Protein AF-A0A7S1QID6-F1 (afdb_monomer_lite)

Organism: Alexandrium catenella (NCBI:txid2925)

Sequence (520 aa):
MAKFSILNALLMASSVAVGSAQAPEPCDPDGQCAATSAPGQSAIQRTRERLVAVHAVGEEDAQPSAAAGDATADPIHFLQFDGKTKTPVPRRDVDGFVRELVLRFPLGGQVSGGVSLAEDGGKVYLPFEVMLEADYSRDTPTTGHSDYGLWKGMAMRNTIPSMLSDRIAFGFAEKTHTLYSNIPTENYPSYTKQKARADQADAGYQKTLAENPTMRGMRTFMMNAFMSTGFMMQIQNTGLADTRSLSAIRDFVSSSNGSLTGKERGHIAKAASQLPRRAKLASEKPLRSAPACMHIENSSEIKFVDGGAYITLGVKHVVYRGRLLFSPNSEYDLASGYGVFYHNKAANSVDFYFGGSHMQTLVAVKDGWEANLWVGNADGASWPKAIESRPPSTVAGPEAQGAYAQLQQIPIDYSFLYKDPADVGCPDSRLQEIEADSAAILRTMAKRDMTTITHMTDMVPCLLGFYRPDDEGLNTGYGIMEAIGFLHFVMEIPAHKVWNFLGPHVEWNWVHGVEVNKPN

Secondary structure (DSSP, 8-state):
-----HHHHHHHHHHHS-----PPP---TT--PPPPPPPP--HHHHHHHHTSSS--S---S---------TTSPPSSEE-TTSSS-EE--EEE-SS-SEEEEEEEETTSGGGTT-EE-TTSSEEEEEBSSEEEEEEEEEETTTTEEEEEEEEEEEEE--S--SS-TTEEEEEEEEEEEEEESS-GGGS--HHHHHHHHHHH-HHHHHHHHH-THHHHHHHHHHHHHIIIIIHHHHHHHTTT-HHHHHHHHHHHHGGGGB--HHHHHHHHHHHHHHHHHHTT--SS-SEEEEEEEEEE--TTEEEETTEEEEETTBEEEEEEEEEE-SSS-EEEEEEEEEEEEEETTTTEEEEEEEEEEEEEEEEETTEEEEEEEE--TTSSSSPPPPP-PPPPPPPPHHHHHHHHHHTTS---TTGGGS-TGGGT--HHHHHHHHHTHHHHHHHHTT--HHHHHHHHHHGGGGHHHH--S-TTS---S-HHHHHHHHHHHHHS-HHHHHHHHSTT--TTEETTEESS---

Structure (mmCIF, N/CA/C/O backbone):
data_AF-A0A7S1QID6-F1
#
_entry.id   AF-A0A7S1QID6-F1
#
loop_
_atom_site.group_PDB
_atom_site.id
_atom_site.type_symbol
_atom_site.label_atom_id
_atom_site.label_alt_id
_atom_site.label_comp_id
_atom_site.label_asym_id
_atom_site.label_entity_id
_atom_site.label_seq_id
_atom_site.pdbx_PDB_ins_code
_atom_site.Cartn_x
_atom_site.Cartn_y
_atom_site.Cartn_z
_atom_site.occupancy
_atom_site.B_iso_or_equiv
_atom_site.auth_seq_id
_atom_site.auth_comp_id
_atom_site.auth_asym_id
_atom_site.auth_atom_id
_atom_site.pdbx_PDB_model_num
ATOM 1 N N . MET A 1 1 ? -11.124 15.973 -32.973 1.00 31.47 1 MET A N 1
ATOM 2 C CA . MET A 1 1 ? -10.566 14.812 -32.245 1.00 31.47 1 MET A CA 1
ATOM 3 C C . MET A 1 1 ? -9.535 14.143 -33.142 1.00 31.47 1 MET A C 1
ATOM 5 O O . MET A 1 1 ? -9.913 13.395 -34.032 1.00 31.47 1 MET A O 1
ATOM 9 N N . ALA A 1 2 ? -8.256 14.488 -32.993 1.00 26.22 2 ALA A N 1
ATOM 10 C CA . ALA A 1 2 ? -7.182 13.879 -33.774 1.00 26.22 2 ALA A CA 1
ATOM 11 C C . ALA A 1 2 ? -6.651 12.655 -33.014 1.00 26.22 2 ALA A C 1
ATOM 13 O O . ALA A 1 2 ? -6.142 12.797 -31.905 1.00 26.22 2 ALA A O 1
ATOM 14 N N . LYS A 1 3 ? -6.800 11.457 -33.591 1.00 31.94 3 LYS A N 1
ATOM 15 C CA . LYS A 1 3 ? -6.138 10.235 -33.115 1.00 31.94 3 LYS A CA 1
ATOM 16 C C . LYS A 1 3 ? -4.649 10.334 -33.458 1.00 31.94 3 LYS A C 1
ATOM 18 O O . LYS A 1 3 ? -4.222 9.861 -34.506 1.00 31.94 3 LYS A O 1
ATOM 23 N N . PHE A 1 4 ? -3.865 10.982 -32.602 1.00 32.06 4 PHE A N 1
ATOM 24 C CA . PHE A 1 4 ? -2.414 10.816 -32.621 1.00 32.06 4 PHE A CA 1
ATOM 25 C C . PHE A 1 4 ? -2.110 9.444 -32.017 1.00 32.06 4 PHE A C 1
ATOM 27 O O . PHE A 1 4 ? -2.264 9.241 -30.817 1.00 32.06 4 PHE A O 1
ATOM 34 N N . SER A 1 5 ? -1.778 8.469 -32.866 1.00 39.72 5 SER A N 1
ATOM 35 C CA . SER A 1 5 ? -1.466 7.116 -32.407 1.00 39.72 5 SER A CA 1
ATOM 36 C C . SER A 1 5 ? -0.085 7.107 -31.741 1.00 39.72 5 SER A C 1
ATOM 38 O O . SER A 1 5 ? 0.883 7.622 -32.309 1.00 39.72 5 SER A O 1
ATOM 40 N N . ILE A 1 6 ? 0.001 6.504 -30.552 1.00 41.31 6 ILE A N 1
ATOM 41 C CA . ILE A 1 6 ? 1.229 6.265 -29.768 1.00 41.31 6 ILE A CA 1
ATOM 42 C C . ILE A 1 6 ? 2.334 5.615 -30.632 1.00 41.31 6 ILE A C 1
ATOM 44 O O . ILE A 1 6 ? 3.522 5.851 -30.415 1.00 41.31 6 ILE A O 1
ATOM 48 N N . LEU A 1 7 ? 1.945 4.895 -31.691 1.00 37.97 7 LEU A N 1
ATOM 49 C CA . LEU A 1 7 ? 2.837 4.293 -32.683 1.00 37.97 7 LEU A CA 1
ATOM 50 C C . LEU A 1 7 ? 3.766 5.314 -33.373 1.00 37.97 7 LEU A C 1
ATOM 52 O O . LEU A 1 7 ? 4.934 5.014 -33.605 1.00 37.97 7 LEU A O 1
ATOM 56 N N . ASN A 1 8 ? 3.287 6.533 -33.658 1.00 38.88 8 ASN A N 1
ATOM 57 C CA . ASN A 1 8 ? 4.101 7.559 -34.326 1.00 38.88 8 ASN A CA 1
ATOM 58 C C . ASN A 1 8 ? 5.153 8.167 -33.387 1.00 38.88 8 ASN A C 1
ATOM 60 O O . ASN A 1 8 ? 6.238 8.521 -33.837 1.00 38.88 8 ASN A O 1
ATOM 64 N N . ALA A 1 9 ? 4.867 8.255 -32.085 1.00 40.62 9 ALA A N 1
ATOM 65 C CA . ALA A 1 9 ? 5.839 8.724 -31.099 1.00 40.62 9 ALA A CA 1
ATOM 66 C C . ALA A 1 9 ? 6.908 7.653 -30.791 1.00 40.62 9 ALA A C 1
ATOM 68 O O . ALA A 1 9 ? 8.078 7.990 -30.626 1.00 40.62 9 ALA A O 1
ATOM 69 N N . LEU A 1 10 ? 6.536 6.364 -30.812 1.00 38.19 10 LEU A N 1
ATOM 70 C CA . LEU A 1 10 ? 7.464 5.222 -30.740 1.00 38.19 10 LEU A CA 1
ATOM 71 C C . LEU A 1 10 ? 8.434 5.177 -31.935 1.00 38.19 10 LEU A C 1
ATOM 73 O O . LEU A 1 10 ? 9.629 4.939 -31.758 1.00 38.19 10 LEU A O 1
ATOM 77 N N . LEU A 1 11 ? 7.948 5.479 -33.142 1.00 36.72 11 LEU A N 1
ATOM 78 C CA . LEU A 1 11 ? 8.788 5.649 -34.334 1.00 36.72 11 LEU A CA 1
ATOM 79 C C . LEU A 1 11 ? 9.749 6.844 -34.203 1.00 36.72 11 LEU A C 1
ATOM 81 O O . LEU A 1 11 ? 10.905 6.735 -34.607 1.00 36.72 11 LEU A O 1
ATOM 85 N N . MET A 1 12 ? 9.322 7.950 -33.579 1.00 35.50 12 MET A N 1
ATOM 86 C CA . MET A 1 12 ? 10.207 9.100 -33.356 1.00 35.50 12 MET A CA 1
ATOM 87 C C . MET A 1 12 ? 11.278 8.841 -32.286 1.00 35.50 12 MET A C 1
ATOM 89 O O . MET A 1 12 ? 12.436 9.191 -32.509 1.00 35.50 12 MET A O 1
ATOM 93 N N . ALA A 1 13 ? 10.953 8.162 -31.181 1.00 34.06 13 ALA A N 1
ATOM 94 C CA . ALA A 1 13 ? 11.941 7.772 -30.165 1.00 34.06 13 ALA A CA 1
ATOM 95 C C . ALA A 1 13 ? 13.013 6.816 -30.730 1.00 34.06 13 ALA A C 1
ATOM 97 O O . ALA A 1 13 ? 14.181 6.893 -30.358 1.00 34.06 13 ALA A O 1
ATOM 98 N N . SER A 1 14 ? 12.628 5.982 -31.702 1.00 33.25 14 SER A N 1
ATOM 99 C CA . SER A 1 14 ? 13.540 5.100 -32.444 1.00 33.25 14 SER A CA 1
ATOM 100 C C . SER A 1 14 ? 14.472 5.876 -33.393 1.00 33.25 14 SER A C 1
ATOM 102 O O . SER A 1 14 ? 15.610 5.473 -33.610 1.00 33.25 14 SER A O 1
ATOM 104 N N . SER A 1 15 ? 14.018 7.012 -33.940 1.00 31.33 15 SER A N 1
ATOM 105 C CA . SER A 1 15 ? 14.791 7.837 -34.886 1.00 31.33 15 SER A CA 1
ATOM 106 C C . SER A 1 15 ? 15.804 8.793 -34.240 1.00 31.33 15 SER A C 1
ATOM 108 O O . SER A 1 15 ? 16.711 9.259 -34.923 1.00 31.33 15 SER A O 1
ATOM 110 N N . VAL A 1 16 ? 15.703 9.053 -32.931 1.00 34.78 16 VAL A N 1
ATOM 111 C CA . VAL A 1 16 ? 16.675 9.884 -32.185 1.00 34.78 16 VAL A CA 1
ATOM 112 C C . VAL A 1 16 ? 17.850 9.046 -31.642 1.00 34.78 16 VAL A C 1
ATOM 114 O O . VAL A 1 16 ? 18.900 9.592 -31.321 1.00 34.78 16 VAL A O 1
ATOM 117 N N . ALA A 1 17 ? 17.728 7.713 -31.617 1.00 32.81 17 ALA A N 1
ATOM 118 C CA . ALA A 1 17 ? 18.753 6.798 -31.101 1.00 32.81 17 ALA A CA 1
ATOM 119 C C . ALA A 1 17 ? 19.715 6.222 -32.166 1.00 32.81 17 ALA A C 1
ATOM 121 O O . ALA A 1 17 ? 20.600 5.443 -31.821 1.00 32.81 17 ALA A O 1
ATOM 122 N N . VAL A 1 18 ? 19.597 6.605 -33.446 1.00 32.41 18 VAL A N 1
ATOM 123 C CA . VAL A 1 18 ? 20.504 6.140 -34.518 1.00 32.41 18 VAL A CA 1
ATOM 124 C C . VAL A 1 18 ? 21.165 7.330 -35.209 1.00 32.41 18 VAL A C 1
ATOM 126 O O . VAL A 1 18 ? 20.910 7.652 -36.363 1.00 32.41 18 VAL A O 1
ATOM 129 N N . GLY A 1 19 ? 22.031 8.001 -34.456 1.00 33.41 19 GLY A N 1
ATOM 130 C CA . GLY A 1 19 ? 23.031 8.934 -34.966 1.00 33.41 19 GLY A CA 1
ATOM 131 C C . GLY A 1 19 ? 24.441 8.395 -34.736 1.00 33.41 19 GLY A C 1
ATOM 132 O O . GLY A 1 19 ? 25.295 9.126 -34.249 1.00 33.41 19 GLY A O 1
ATOM 133 N N . SER A 1 20 ? 24.691 7.109 -35.004 1.00 34.97 20 SER A N 1
ATOM 134 C CA . SER A 1 20 ? 26.051 6.563 -34.987 1.00 34.97 20 SER A CA 1
ATOM 135 C C . SER A 1 20 ? 26.690 6.770 -36.356 1.00 34.97 20 SER A C 1
ATOM 137 O O . SER A 1 20 ? 26.267 6.163 -37.342 1.00 34.97 20 SER A O 1
ATOM 139 N N . ALA A 1 21 ? 27.723 7.609 -36.416 1.00 35.56 21 ALA A N 1
ATOM 140 C CA . ALA A 1 21 ? 28.656 7.621 -37.531 1.00 35.56 21 ALA A CA 1
ATOM 141 C C . ALA A 1 21 ? 29.198 6.195 -37.736 1.00 35.56 21 ALA A C 1
ATOM 143 O O . ALA A 1 21 ? 29.808 5.625 -36.831 1.00 35.56 21 ALA A O 1
ATOM 144 N N . GLN A 1 22 ? 28.945 5.604 -38.905 1.00 33.88 22 GLN A N 1
ATOM 145 C CA . GLN A 1 22 ? 29.577 4.350 -39.302 1.00 33.88 22 GLN A CA 1
ATOM 146 C C . GLN A 1 22 ? 31.073 4.612 -39.487 1.00 33.88 22 GLN A C 1
ATOM 148 O O . GLN A 1 22 ? 31.482 5.289 -40.431 1.00 33.88 22 GLN A O 1
ATOM 153 N N . ALA A 1 23 ? 31.891 4.090 -38.574 1.00 36.44 23 ALA A N 1
ATOM 154 C CA . ALA A 1 23 ? 33.302 3.887 -38.857 1.00 36.44 23 ALA A CA 1
ATOM 155 C C . ALA A 1 23 ? 33.415 2.833 -39.978 1.00 36.44 23 ALA A C 1
ATOM 157 O O . ALA A 1 23 ? 32.691 1.835 -39.929 1.00 36.44 23 ALA A O 1
ATOM 158 N N . PRO A 1 24 ? 34.268 3.039 -40.996 1.00 38.09 24 PRO A N 1
ATOM 159 C CA . PRO A 1 24 ? 34.454 2.056 -42.054 1.00 38.09 24 PRO A CA 1
ATOM 160 C C . PRO A 1 24 ? 35.072 0.777 -41.479 1.00 38.09 24 PRO A C 1
ATOM 162 O O . PRO A 1 24 ? 36.019 0.834 -40.693 1.00 38.09 24 PRO A O 1
ATOM 165 N N . GLU A 1 25 ? 34.526 -0.375 -41.868 1.00 47.06 25 GLU A N 1
ATOM 166 C CA . GLU A 1 25 ? 35.100 -1.677 -41.535 1.00 47.06 25 GLU A CA 1
ATOM 167 C C . GLU A 1 25 ? 36.514 -1.796 -42.131 1.00 47.06 25 GLU A C 1
ATOM 169 O O . GLU A 1 25 ? 36.726 -1.428 -43.292 1.00 47.06 25 GLU A O 1
ATOM 174 N N . PRO A 1 26 ? 37.501 -2.305 -41.373 1.00 39.91 26 PRO A N 1
ATOM 175 C CA . PRO A 1 26 ? 38.821 -2.567 -41.916 1.00 39.91 26 PRO A CA 1
ATOM 176 C C . PRO A 1 26 ? 38.749 -3.825 -42.788 1.00 39.91 26 PRO A C 1
ATOM 178 O O . PRO A 1 26 ? 38.685 -4.939 -42.271 1.00 39.91 26 PRO A O 1
ATOM 181 N N . CYS A 1 27 ? 38.764 -3.658 -44.110 1.00 58.69 27 CYS A N 1
ATOM 182 C CA . CYS A 1 27 ? 39.153 -4.751 -44.998 1.00 58.69 27 CYS A CA 1
ATOM 183 C C . CYS A 1 27 ? 40.692 -4.856 -45.008 1.00 58.69 27 CYS A C 1
ATOM 185 O O . CYS A 1 27 ? 41.402 -3.855 -44.887 1.00 58.69 27 CYS A O 1
ATOM 187 N N . ASP A 1 28 ? 41.196 -6.086 -45.097 1.00 63.88 28 ASP A N 1
ATOM 188 C CA . ASP A 1 28 ? 42.623 -6.390 -45.244 1.00 63.88 28 ASP A CA 1
ATOM 189 C C . ASP A 1 28 ? 43.192 -5.701 -46.513 1.00 63.88 28 ASP A C 1
ATOM 191 O O . ASP A 1 28 ? 42.440 -5.543 -47.486 1.00 63.88 28 ASP A O 1
ATOM 195 N N . PRO A 1 29 ? 44.475 -5.272 -46.538 1.00 47.44 29 PRO A N 1
ATOM 196 C CA . PRO A 1 29 ? 45.150 -4.724 -47.724 1.00 47.44 29 PRO A CA 1
ATOM 197 C C . PRO A 1 29 ? 44.992 -5.523 -49.033 1.00 47.44 29 PRO A C 1
ATOM 199 O O . PRO A 1 29 ? 45.164 -4.928 -50.097 1.00 47.44 29 PRO A O 1
ATOM 202 N N . ASP A 1 30 ? 44.597 -6.799 -48.989 1.00 59.22 30 ASP A N 1
ATOM 203 C CA . ASP A 1 30 ? 44.326 -7.616 -50.184 1.00 59.22 30 ASP A CA 1
ATOM 204 C C . ASP A 1 30 ? 42.847 -7.634 -50.647 1.00 59.22 30 ASP A C 1
ATOM 206 O O . ASP A 1 30 ? 42.478 -8.365 -51.571 1.00 59.22 30 ASP A O 1
ATOM 210 N N . GLY A 1 31 ? 41.971 -6.808 -50.062 1.00 46.78 31 GLY A N 1
ATOM 211 C CA . GLY A 1 31 ? 40.654 -6.489 -50.635 1.00 46.78 31 GLY A CA 1
ATOM 212 C C . GLY A 1 31 ? 39.589 -7.592 -50.564 1.00 46.78 31 GLY A C 1
ATOM 213 O O . GLY A 1 31 ? 38.627 -7.560 -51.332 1.00 46.78 31 GLY A O 1
ATOM 214 N N . GLN A 1 32 ? 39.711 -8.555 -49.646 1.00 44.53 32 GLN A N 1
ATOM 215 C CA . GLN A 1 32 ? 38.677 -9.570 -49.413 1.00 44.53 32 GLN A CA 1
ATOM 216 C C . GLN A 1 32 ? 37.862 -9.252 -48.156 1.00 44.53 32 GLN A C 1
ATOM 218 O O . GLN A 1 32 ? 38.309 -9.478 -47.035 1.00 44.53 32 GLN A O 1
ATOM 223 N N . CYS A 1 33 ? 36.636 -8.761 -48.340 1.00 48.84 33 CYS A N 1
ATOM 224 C CA . CYS A 1 33 ? 35.658 -8.638 -47.260 1.00 48.84 33 CYS A CA 1
ATOM 225 C C . CYS A 1 33 ? 34.787 -9.923 -47.272 1.00 48.84 33 CYS A C 1
ATOM 227 O O . CYS A 1 33 ? 34.184 -10.270 -48.291 1.00 48.84 33 CYS A O 1
ATOM 229 N N . ALA A 1 34 ? 34.807 -10.698 -46.181 1.00 41.28 34 ALA A N 1
ATOM 230 C CA . ALA A 1 34 ? 34.270 -12.063 -46.142 1.00 41.28 34 ALA A CA 1
ATOM 231 C C . ALA A 1 34 ? 32.729 -12.118 -46.189 1.00 41.28 34 ALA A C 1
ATOM 233 O O . ALA A 1 34 ? 32.038 -11.422 -45.447 1.00 41.28 34 ALA A O 1
ATOM 234 N N . ALA A 1 35 ? 32.197 -12.998 -47.043 1.00 36.16 35 ALA A N 1
ATOM 235 C CA . ALA A 1 35 ? 30.769 -13.263 -47.189 1.00 36.16 35 ALA A CA 1
ATOM 236 C C . ALA A 1 35 ? 30.203 -14.120 -46.039 1.00 36.16 35 ALA A C 1
ATOM 238 O O . ALA A 1 35 ? 30.854 -15.014 -45.500 1.00 36.16 35 ALA A O 1
ATOM 239 N N . THR A 1 36 ? 28.950 -13.835 -45.698 1.00 36.12 36 THR A N 1
ATOM 240 C CA . THR A 1 36 ? 28.157 -14.361 -44.584 1.00 36.12 36 THR A CA 1
ATOM 241 C C . THR A 1 36 ? 27.743 -15.833 -44.739 1.00 36.12 36 THR A C 1
ATOM 243 O O . THR A 1 36 ? 27.263 -16.259 -45.788 1.00 36.12 36 THR A O 1
ATOM 246 N N . SER A 1 37 ? 27.829 -16.605 -43.650 1.00 31.72 37 SER A N 1
ATOM 247 C CA . SER A 1 37 ? 27.145 -17.898 -43.485 1.00 31.72 37 SER A CA 1
ATOM 248 C C . SER A 1 37 ? 25.900 -17.752 -42.593 1.00 31.72 37 SER A C 1
ATOM 250 O O . SER A 1 37 ? 25.950 -17.091 -41.557 1.00 31.72 37 SER A O 1
ATOM 252 N N . ALA A 1 38 ? 24.795 -18.376 -43.009 1.00 31.81 38 ALA A N 1
ATOM 253 C CA . ALA A 1 38 ? 23.447 -18.315 -42.427 1.00 31.81 38 ALA A CA 1
ATOM 254 C C . ALA A 1 38 ? 23.302 -19.098 -41.080 1.00 31.81 38 ALA A C 1
ATOM 256 O O . ALA A 1 38 ? 24.260 -19.736 -40.642 1.00 31.81 38 ALA A O 1
ATOM 257 N N . PRO A 1 39 ? 22.156 -19.029 -40.362 1.00 40.38 39 PRO A N 1
ATOM 258 C CA . PRO A 1 39 ? 22.112 -18.707 -38.938 1.00 40.38 39 PRO A CA 1
ATOM 259 C C . PRO A 1 39 ? 22.088 -19.930 -38.011 1.00 40.38 39 PRO A C 1
ATOM 261 O O . PRO A 1 39 ? 21.232 -20.810 -38.112 1.00 40.38 39 PRO A O 1
ATOM 264 N N . GLY A 1 40 ? 22.988 -19.922 -37.028 1.00 33.47 40 GLY A N 1
ATOM 265 C CA . GLY A 1 40 ? 22.935 -20.798 -35.863 1.00 33.47 40 GLY A CA 1
ATOM 266 C C . GLY A 1 40 ? 21.868 -20.337 -34.868 1.00 33.47 40 GLY A C 1
ATOM 267 O O . GLY A 1 40 ? 21.735 -19.149 -34.580 1.00 33.47 40 GLY A O 1
ATOM 268 N N . GLN A 1 41 ? 21.117 -21.299 -34.338 1.00 38.12 41 GLN A N 1
ATOM 269 C CA . GLN A 1 41 ? 20.084 -21.129 -33.317 1.00 38.12 41 GLN A CA 1
ATOM 270 C C . GLN A 1 41 ? 20.537 -20.200 -32.176 1.00 38.12 41 GLN A C 1
ATOM 272 O O . GLN A 1 41 ? 21.601 -20.389 -31.568 1.00 38.12 41 GLN A O 1
ATOM 277 N N . SER A 1 42 ? 19.705 -19.195 -31.888 1.00 44.91 42 SER A N 1
ATOM 278 C CA . SER A 1 42 ? 19.977 -18.185 -30.865 1.00 44.91 42 SER A CA 1
ATOM 279 C C . SER A 1 42 ? 20.212 -18.831 -29.495 1.00 44.91 42 SER A C 1
ATOM 281 O O . SER A 1 42 ? 19.591 -19.835 -29.137 1.00 44.91 42 SER A O 1
ATOM 283 N N . ALA A 1 43 ? 21.111 -18.244 -28.702 1.00 37.75 43 ALA A N 1
ATOM 284 C CA . ALA A 1 43 ? 21.385 -18.664 -27.327 1.00 37.75 43 ALA A CA 1
ATOM 285 C C . ALA A 1 43 ? 20.105 -18.744 -26.462 1.00 37.75 43 ALA A C 1
ATOM 287 O O . ALA A 1 43 ? 20.008 -19.594 -25.585 1.00 37.75 43 ALA A O 1
ATOM 288 N N . ILE A 1 44 ? 19.082 -17.954 -26.801 1.00 39.81 44 ILE A N 1
ATOM 289 C CA . ILE A 1 44 ? 17.757 -17.929 -26.165 1.00 39.81 44 ILE A CA 1
ATOM 290 C C . ILE A 1 44 ? 17.019 -19.273 -26.321 1.00 39.81 44 ILE A C 1
ATOM 292 O O . ILE A 1 44 ? 16.333 -19.720 -25.402 1.00 39.81 44 ILE A O 1
ATOM 296 N N . GLN A 1 45 ? 17.190 -19.962 -27.452 1.00 37.28 45 GLN A N 1
ATOM 297 C CA . GLN A 1 45 ? 16.511 -21.231 -27.733 1.00 37.28 45 GLN A CA 1
ATOM 298 C C . GLN A 1 45 ? 17.144 -22.404 -26.961 1.00 37.28 45 GLN A C 1
ATOM 300 O O . GLN A 1 45 ? 16.431 -23.284 -26.486 1.00 37.28 45 GLN A O 1
ATOM 305 N N . ARG A 1 46 ? 18.463 -22.349 -26.711 1.00 40.59 46 ARG A N 1
ATOM 306 C CA . ARG A 1 46 ? 19.196 -23.336 -25.890 1.00 40.59 46 ARG A CA 1
ATOM 307 C C . ARG A 1 46 ? 18.932 -23.197 -24.387 1.00 40.59 46 ARG A C 1
ATOM 309 O O . ARG A 1 46 ? 18.960 -24.195 -23.670 1.00 40.59 46 ARG A O 1
ATOM 316 N N . THR A 1 47 ? 18.620 -21.993 -23.909 1.00 41.31 47 THR A N 1
ATOM 317 C CA . THR A 1 47 ? 18.218 -21.763 -22.509 1.00 41.31 47 THR A CA 1
ATOM 318 C C . THR A 1 47 ? 16.815 -22.310 -22.224 1.00 41.31 47 THR A C 1
ATOM 320 O O . THR A 1 47 ? 16.554 -22.802 -21.128 1.00 41.31 47 THR A O 1
ATOM 323 N N . ARG A 1 48 ? 15.924 -22.306 -23.226 1.00 37.34 48 ARG A N 1
ATOM 324 C CA . ARG A 1 48 ? 14.529 -22.752 -23.084 1.00 37.34 48 ARG A CA 1
ATOM 325 C C . ARG A 1 48 ? 14.385 -24.275 -22.955 1.00 37.34 48 ARG A C 1
ATOM 327 O O . ARG A 1 48 ? 13.527 -24.733 -22.211 1.00 37.34 48 ARG A O 1
ATOM 334 N N . GLU A 1 49 ? 15.248 -25.053 -23.608 1.00 35.12 49 GLU A N 1
ATOM 335 C CA . GLU A 1 49 ? 15.201 -26.528 -23.572 1.00 35.12 49 GLU A CA 1
ATOM 336 C C . GLU A 1 49 ? 15.871 -27.133 -22.324 1.00 35.12 49 GLU A C 1
ATOM 338 O O . GLU A 1 49 ? 15.492 -28.215 -21.880 1.00 35.12 49 GLU A O 1
ATOM 343 N N . ARG A 1 50 ? 16.809 -26.421 -21.680 1.00 34.91 50 ARG A N 1
ATOM 344 C CA . ARG A 1 50 ? 17.449 -26.879 -20.429 1.00 34.91 50 ARG A CA 1
ATOM 345 C C . ARG A 1 50 ? 16.593 -26.685 -19.171 1.00 34.91 50 ARG A C 1
ATOM 347 O O . ARG A 1 50 ? 16.830 -27.368 -18.181 1.00 34.91 50 ARG A O 1
ATOM 354 N N . LEU A 1 51 ? 15.594 -25.802 -19.205 1.00 31.56 51 LEU A N 1
ATOM 355 C CA . LEU A 1 51 ? 14.724 -25.495 -18.058 1.00 31.56 51 LEU A CA 1
ATOM 356 C C . LEU A 1 51 ? 13.537 -26.462 -17.882 1.00 31.56 51 LEU A C 1
ATOM 358 O O . LEU A 1 51 ? 12.859 -26.397 -16.857 1.00 31.56 51 LEU A O 1
ATOM 362 N N . VAL A 1 52 ? 13.307 -27.371 -18.837 1.00 34.41 52 VAL A N 1
ATOM 363 C CA . VAL A 1 52 ? 12.170 -28.316 -18.831 1.00 34.41 52 VAL A CA 1
ATOM 364 C C . VAL A 1 52 ? 12.495 -29.644 -18.118 1.00 34.41 52 VAL A C 1
ATOM 366 O O . VAL A 1 52 ? 11.587 -30.384 -17.764 1.00 34.41 52 VAL A O 1
ATOM 369 N N . ALA A 1 53 ? 13.766 -29.950 -17.829 1.00 28.69 53 ALA A N 1
ATOM 370 C CA . ALA A 1 53 ? 14.166 -31.279 -17.336 1.00 28.69 53 ALA A CA 1
ATOM 371 C C . ALA A 1 53 ? 14.433 -31.390 -15.819 1.00 28.69 53 ALA A C 1
ATOM 373 O O . ALA A 1 53 ? 14.801 -32.461 -15.343 1.00 28.69 53 ALA A O 1
ATOM 374 N N . VAL A 1 54 ? 14.254 -30.322 -15.038 1.00 32.72 54 VAL A N 1
ATOM 375 C CA . VAL A 1 54 ? 14.471 -30.349 -13.582 1.00 32.72 54 VAL A CA 1
ATOM 376 C C . VAL A 1 54 ? 13.300 -29.644 -12.916 1.00 32.72 54 VAL A C 1
ATOM 378 O O . VAL A 1 54 ? 13.268 -28.422 -12.928 1.00 32.72 54 VAL A O 1
ATOM 381 N N . HIS A 1 55 ? 12.310 -30.402 -12.436 1.00 32.56 55 HIS A N 1
ATOM 382 C CA . HIS A 1 55 ? 11.509 -30.146 -11.225 1.00 32.56 55 HIS A CA 1
ATOM 383 C C . HIS A 1 55 ? 10.260 -31.037 -11.228 1.00 32.56 55 HIS A C 1
ATOM 385 O O . HIS A 1 55 ? 9.209 -30.681 -11.747 1.00 32.56 55 HIS A O 1
ATOM 391 N N . ALA A 1 56 ? 10.406 -32.209 -10.615 1.00 34.25 56 ALA A N 1
ATOM 392 C CA . ALA A 1 56 ? 9.311 -33.056 -10.169 1.00 34.25 56 ALA A CA 1
ATOM 393 C C . ALA A 1 56 ? 9.677 -33.599 -8.784 1.00 34.25 56 ALA A C 1
ATOM 395 O O . ALA A 1 56 ? 9.950 -34.782 -8.654 1.00 34.25 56 ALA A O 1
ATOM 396 N N . VAL A 1 57 ? 9.786 -32.728 -7.773 1.00 30.91 57 VAL A N 1
ATOM 397 C CA . VAL A 1 57 ? 9.808 -33.141 -6.360 1.00 30.91 57 VAL A CA 1
ATOM 398 C C . VAL A 1 57 ? 9.328 -31.970 -5.491 1.00 30.91 57 VAL A C 1
ATOM 400 O O . VAL A 1 57 ? 10.004 -30.944 -5.450 1.00 30.91 57 VAL A O 1
ATOM 403 N N . GLY A 1 58 ? 8.211 -32.155 -4.779 1.00 32.97 58 GLY A N 1
ATOM 404 C CA . GLY A 1 58 ? 7.952 -31.472 -3.504 1.00 32.97 58 GLY A CA 1
ATOM 405 C C . GLY A 1 58 ? 6.879 -30.378 -3.457 1.00 32.97 58 GLY A C 1
ATOM 406 O O . GLY A 1 58 ? 7.185 -29.292 -2.987 1.00 32.97 58 GLY A O 1
ATOM 407 N N . GLU A 1 59 ? 5.635 -30.667 -3.848 1.00 34.88 59 GLU A N 1
ATOM 408 C CA . GLU A 1 59 ? 4.449 -29.930 -3.368 1.00 34.88 59 GLU A CA 1
ATOM 409 C C . GLU A 1 59 ? 3.347 -30.937 -2.997 1.00 34.88 59 GLU A C 1
ATOM 411 O O . GLU A 1 59 ? 2.415 -31.189 -3.754 1.00 34.88 59 GLU A O 1
ATOM 416 N N . GLU A 1 60 ? 3.481 -31.552 -1.823 1.00 36.28 60 GLU A N 1
ATOM 417 C CA . GLU A 1 60 ? 2.379 -32.210 -1.117 1.00 36.28 60 GLU A CA 1
ATOM 418 C C . GLU A 1 60 ? 2.211 -31.480 0.217 1.00 36.28 60 GLU A C 1
ATOM 420 O O . GLU A 1 60 ? 3.016 -31.647 1.128 1.00 36.28 60 GLU A O 1
ATOM 425 N N . ASP A 1 61 ? 1.261 -30.545 0.269 1.00 36.97 61 ASP A N 1
ATOM 426 C CA . ASP A 1 61 ? 0.164 -30.532 1.246 1.00 36.97 61 ASP A CA 1
ATOM 427 C C . ASP A 1 61 ? -0.497 -29.144 1.349 1.00 36.97 61 ASP A C 1
ATOM 429 O O . ASP A 1 61 ? 0.151 -28.112 1.507 1.00 36.97 61 ASP A O 1
ATOM 433 N N . ALA A 1 62 ? -1.835 -29.167 1.307 1.00 34.62 62 ALA A N 1
ATOM 434 C CA . ALA A 1 62 ? -2.781 -28.068 1.528 1.00 34.62 62 ALA A CA 1
ATOM 435 C C . ALA A 1 62 ? -3.004 -27.039 0.393 1.00 34.62 62 ALA A C 1
ATOM 437 O O . ALA A 1 62 ? -3.059 -25.835 0.634 1.00 34.62 62 ALA A O 1
ATOM 438 N N . GLN A 1 63 ? -3.316 -27.504 -0.824 1.00 35.59 63 GLN A N 1
ATOM 439 C CA . GLN A 1 63 ? -4.230 -26.749 -1.695 1.00 35.59 63 GLN A CA 1
ATOM 440 C C . GLN A 1 63 ? -5.681 -27.160 -1.383 1.00 35.59 63 GLN A C 1
ATOM 442 O O . GLN A 1 63 ? -6.041 -28.317 -1.612 1.00 35.59 63 GLN A O 1
ATOM 447 N N . PRO A 1 64 ? -6.560 -26.262 -0.893 1.00 35.25 64 PRO A N 1
ATOM 448 C CA . PRO A 1 64 ? -7.992 -26.526 -0.940 1.00 35.25 64 PRO A CA 1
ATOM 449 C C . PRO A 1 64 ? -8.383 -26.695 -2.409 1.00 35.25 64 PRO A C 1
ATOM 451 O O . PRO A 1 64 ? -8.103 -25.819 -3.230 1.00 35.25 64 PRO A O 1
ATOM 454 N N . SER A 1 65 ? -8.980 -27.843 -2.741 1.00 35.50 65 SER A N 1
ATOM 455 C CA . SER A 1 65 ? -9.265 -28.243 -4.117 1.00 35.50 65 SER A CA 1
ATOM 456 C C . SER A 1 65 ? -9.991 -27.121 -4.857 1.00 35.50 65 SER A C 1
ATOM 458 O O . SER A 1 65 ? -11.172 -26.851 -4.618 1.00 35.50 65 SER A O 1
ATOM 460 N N . ALA A 1 66 ? -9.294 -26.468 -5.783 1.00 42.47 66 ALA A N 1
ATOM 461 C CA . ALA A 1 66 ? -9.962 -25.751 -6.843 1.00 42.47 66 ALA A CA 1
ATOM 462 C C . ALA A 1 66 ? -10.733 -26.815 -7.624 1.00 42.47 66 ALA A C 1
ATOM 464 O O . ALA A 1 66 ? -10.124 -27.673 -8.257 1.00 42.47 66 ALA A O 1
ATOM 465 N N . ALA A 1 67 ? -12.063 -26.804 -7.531 1.00 39.00 67 ALA A N 1
ATOM 466 C CA . ALA A 1 67 ? -12.881 -27.532 -8.481 1.00 39.00 67 ALA A CA 1
ATOM 467 C C . ALA A 1 67 ? -12.402 -27.102 -9.873 1.00 39.00 67 ALA A C 1
ATOM 469 O O . ALA A 1 67 ? -12.498 -25.923 -10.221 1.00 39.00 67 ALA A O 1
ATOM 470 N N . ALA A 1 68 ? -11.792 -28.035 -10.603 1.00 39.69 68 ALA A N 1
ATOM 471 C CA . ALA A 1 68 ? -11.346 -27.839 -11.968 1.00 39.69 68 ALA A CA 1
ATOM 472 C C . ALA A 1 68 ? -12.597 -27.645 -12.831 1.00 39.69 68 ALA A C 1
ATOM 474 O O . ALA A 1 68 ? -13.158 -28.594 -13.373 1.00 39.69 68 ALA A O 1
ATOM 475 N N . GLY A 1 69 ? -13.093 -26.409 -12.863 1.00 42.66 69 GLY A N 1
ATOM 476 C CA . GLY A 1 69 ? -14.045 -25.964 -13.860 1.00 42.66 69 GLY A CA 1
ATOM 477 C C . GLY A 1 69 ? -13.405 -26.119 -15.232 1.00 42.66 69 GLY A C 1
ATOM 478 O O . GLY A 1 69 ? -12.224 -25.828 -15.405 1.00 42.66 69 GLY A O 1
ATOM 479 N N . ASP A 1 70 ? -14.201 -26.632 -16.160 1.00 43.09 70 ASP A N 1
ATOM 480 C CA . ASP A 1 70 ? -13.894 -26.894 -17.562 1.00 43.09 70 ASP A CA 1
ATOM 481 C C . ASP A 1 70 ? -12.872 -25.893 -18.147 1.00 43.09 70 ASP A C 1
ATOM 483 O O . ASP A 1 70 ? -13.161 -24.705 -18.307 1.00 43.09 70 ASP A O 1
ATOM 487 N N . ALA A 1 71 ? -11.657 -26.365 -18.452 1.00 53.53 71 ALA A N 1
ATOM 488 C CA . ALA A 1 71 ? -10.512 -25.560 -18.903 1.00 53.53 71 ALA A CA 1
ATOM 489 C C . ALA A 1 71 ? -10.689 -24.942 -20.310 1.00 53.53 71 ALA A C 1
ATOM 491 O O . ALA A 1 71 ? -9.722 -24.529 -20.948 1.00 53.53 71 ALA A O 1
ATOM 492 N N . THR A 1 72 ? -11.918 -24.910 -20.822 1.00 56.94 72 THR A N 1
ATOM 493 C CA . THR A 1 72 ? -12.266 -24.500 -22.185 1.00 56.94 72 THR A CA 1
ATOM 494 C C . THR A 1 72 ? -12.910 -23.111 -22.263 1.00 56.94 72 THR A C 1
ATOM 496 O O . THR A 1 72 ? -12.956 -22.534 -23.350 1.00 56.94 72 THR A O 1
ATOM 499 N N . ALA A 1 73 ? -13.363 -22.534 -21.142 1.00 76.88 73 ALA A N 1
ATOM 500 C CA . ALA A 1 73 ? -13.947 -21.193 -21.118 1.00 76.88 73 ALA A CA 1
ATOM 501 C C . ALA A 1 73 ? -12.891 -20.103 -20.855 1.00 76.88 73 ALA A C 1
ATOM 503 O O . ALA A 1 73 ? -12.161 -20.140 -19.865 1.00 76.88 73 ALA A O 1
ATOM 504 N N . ASP A 1 74 ? -12.843 -19.105 -21.738 1.00 87.94 74 ASP A N 1
ATOM 505 C CA . ASP A 1 74 ? -12.021 -17.898 -21.596 1.00 87.94 74 ASP A CA 1
ATOM 506 C C . ASP A 1 74 ? -12.374 -17.165 -20.281 1.00 87.94 74 ASP A C 1
ATOM 508 O O . ASP A 1 74 ? -13.556 -16.865 -20.065 1.00 87.94 74 ASP A O 1
ATOM 512 N N . PRO A 1 75 ? -11.415 -16.899 -19.368 1.00 93.81 75 PRO A N 1
ATOM 513 C CA . PRO A 1 75 ? -11.735 -16.316 -18.069 1.00 93.81 75 PRO A CA 1
ATOM 514 C C . PRO A 1 75 ? -12.419 -14.952 -18.221 1.00 93.81 75 PRO A C 1
ATOM 516 O O . PRO A 1 75 ? -11.990 -14.111 -19.007 1.00 93.81 75 PRO A O 1
ATOM 519 N N . ILE A 1 76 ? -13.469 -14.712 -17.428 1.00 95.25 76 ILE A N 1
ATOM 520 C CA . ILE A 1 76 ? -14.202 -13.430 -17.408 1.00 95.25 76 ILE A CA 1
ATOM 521 C C . ILE A 1 76 ? -13.403 -12.356 -16.653 1.00 95.25 76 ILE A C 1
ATOM 523 O O . ILE A 1 76 ? -13.345 -11.200 -17.077 1.00 95.25 76 ILE A O 1
ATOM 527 N N . HIS A 1 77 ? -12.764 -12.746 -15.545 1.00 96.81 77 HIS A N 1
ATOM 528 C CA . HIS A 1 77 ? -11.917 -11.882 -14.723 1.00 96.81 77 HIS A CA 1
ATOM 529 C C . HIS A 1 77 ? -10.461 -12.313 -14.883 1.00 96.81 77 HIS A C 1
ATOM 531 O O . HIS A 1 77 ? -10.070 -13.398 -14.446 1.00 96.81 77 HIS A O 1
ATOM 537 N N . PHE A 1 78 ? -9.666 -11.471 -15.532 1.00 96.69 78 PHE A N 1
ATOM 538 C CA . PHE A 1 78 ? -8.264 -11.742 -15.839 1.00 96.69 78 PHE A CA 1
ATOM 539 C C . PHE A 1 78 ? -7.412 -10.469 -15.849 1.00 96.69 78 PHE A C 1
ATOM 541 O O . PHE A 1 78 ? -7.928 -9.355 -15.974 1.00 96.69 78 PHE A O 1
ATOM 548 N N . LEU A 1 79 ? -6.099 -10.666 -15.766 1.00 96.06 79 LEU A N 1
ATOM 549 C CA . LEU A 1 79 ? -5.059 -9.660 -15.967 1.00 96.06 79 LEU A CA 1
ATOM 550 C C . LEU A 1 79 ? -4.177 -10.068 -17.151 1.00 96.06 79 LEU A C 1
ATOM 552 O O . LEU A 1 79 ? -3.960 -11.255 -17.376 1.00 96.06 79 LEU A O 1
ATOM 556 N N . GLN A 1 80 ? -3.651 -9.099 -17.897 1.00 95.38 80 GLN A N 1
ATOM 557 C CA . GLN A 1 80 ? -2.688 -9.333 -18.978 1.00 95.38 80 GLN A CA 1
ATOM 558 C C . GLN A 1 80 ? -1.357 -8.653 -18.663 1.00 95.38 80 GLN A C 1
ATOM 560 O O . GLN A 1 80 ? -1.073 -7.564 -19.159 1.00 95.38 80 GLN A O 1
ATOM 565 N N . PHE A 1 81 ? -0.537 -9.304 -17.832 1.00 93.38 81 PHE A N 1
ATOM 566 C CA . PHE A 1 81 ? 0.767 -8.786 -17.388 1.00 93.38 81 PHE A CA 1
ATOM 567 C C . PHE A 1 81 ? 1.764 -8.554 -18.532 1.00 93.38 81 PHE A C 1
ATOM 569 O O . PHE A 1 81 ? 2.688 -7.764 -18.379 1.00 93.38 81 PHE A O 1
ATOM 576 N N . ASP A 1 82 ? 1.573 -9.227 -19.666 1.00 91.81 82 ASP A N 1
ATOM 577 C CA . ASP A 1 82 ? 2.356 -9.099 -20.901 1.00 91.81 82 ASP A CA 1
ATOM 578 C C . ASP A 1 82 ? 1.580 -8.398 -22.037 1.00 91.81 82 ASP A C 1
ATOM 580 O O . ASP A 1 82 ? 1.989 -8.414 -23.199 1.00 91.81 82 ASP A O 1
ATOM 584 N N . GLY A 1 83 ? 0.408 -7.835 -21.722 1.00 92.00 83 GLY A N 1
ATOM 585 C CA . GLY A 1 83 ? -0.523 -7.260 -22.692 1.00 92.00 83 GLY A CA 1
ATOM 586 C C . GLY A 1 83 ? -1.263 -8.284 -23.566 1.00 92.00 83 GLY A C 1
ATOM 587 O O . GLY A 1 83 ? -2.049 -7.879 -24.423 1.00 92.00 83 GLY A O 1
ATOM 588 N N . LYS A 1 84 ? -1.052 -9.596 -23.381 1.00 93.38 84 LYS A N 1
ATOM 589 C CA . LYS A 1 84 ? -1.590 -10.646 -24.260 1.00 93.38 84 LYS A CA 1
ATOM 590 C C . LYS A 1 84 ? -2.198 -11.828 -23.506 1.00 93.38 84 LYS A C 1
ATOM 592 O O . LYS A 1 84 ? -3.370 -12.139 -23.716 1.00 93.38 84 LYS A O 1
ATOM 597 N N . THR A 1 85 ? -1.425 -12.501 -22.671 1.00 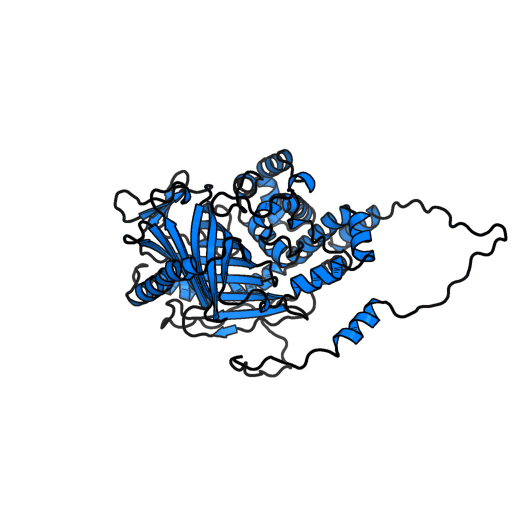94.50 85 THR A N 1
ATOM 598 C CA . THR A 1 85 ? -1.803 -13.720 -21.957 1.00 94.50 85 THR A CA 1
ATOM 599 C C . THR A 1 85 ? -2.768 -13.388 -20.831 1.00 94.50 85 THR A C 1
ATOM 601 O O . THR A 1 85 ? -2.482 -12.549 -19.984 1.00 94.50 85 THR A O 1
ATOM 604 N N . LYS A 1 86 ? -3.931 -14.043 -20.818 1.00 95.44 86 LYS A N 1
ATOM 605 C CA . LYS A 1 86 ? -4.942 -13.845 -19.778 1.00 95.44 86 LYS A CA 1
ATOM 606 C C . LYS A 1 86 ? -4.613 -14.689 -18.553 1.00 95.44 86 LYS A C 1
ATOM 608 O O . LYS A 1 86 ? 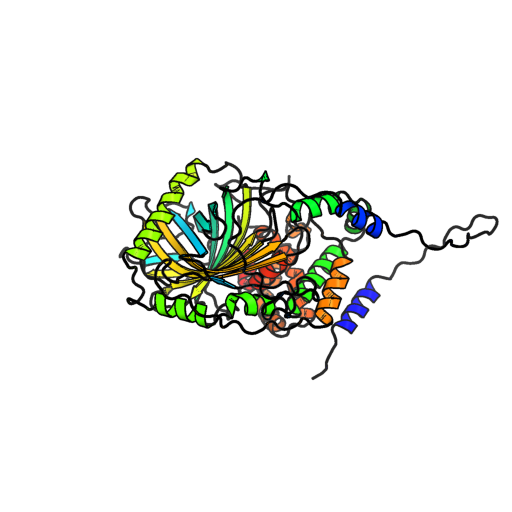-4.854 -15.892 -18.543 1.00 95.44 86 LYS A O 1
ATOM 613 N N . THR A 1 87 ? -4.103 -14.048 -17.512 1.00 96.00 87 THR A N 1
ATOM 614 C CA . THR A 1 87 ? -3.937 -14.644 -16.186 1.00 96.00 87 THR A CA 1
ATOM 615 C C . THR A 1 87 ? -5.267 -14.554 -15.434 1.00 96.00 87 THR A C 1
ATOM 617 O O . THR A 1 87 ? -5.715 -13.438 -15.159 1.00 96.00 87 THR A O 1
ATOM 620 N N . PRO A 1 88 ? -5.938 -15.675 -15.114 1.00 96.88 88 PRO A N 1
ATOM 621 C CA . PRO A 1 88 ? -7.225 -15.642 -14.424 1.00 96.88 88 PRO A CA 1
ATOM 622 C C . PRO A 1 88 ? -7.087 -15.078 -13.002 1.00 96.88 88 PRO A C 1
ATOM 624 O O . PRO A 1 88 ? -6.091 -15.325 -12.329 1.00 96.88 88 PRO A O 1
ATOM 627 N N . VAL A 1 89 ? -8.115 -14.363 -12.528 1.00 97.12 89 VAL A N 1
ATOM 628 C CA . VAL A 1 89 ? -8.229 -13.883 -11.136 1.00 97.12 89 VAL A CA 1
ATOM 629 C C . VAL A 1 89 ? -9.445 -14.541 -10.468 1.00 97.12 89 VAL A C 1
ATOM 631 O O . VAL A 1 89 ? -10.493 -13.895 -10.299 1.00 97.12 89 VAL A O 1
ATOM 634 N N . PRO A 1 90 ? -9.364 -15.845 -10.138 1.00 96.81 90 PRO A N 1
ATOM 635 C CA . PRO A 1 90 ? -10.462 -16.566 -9.515 1.00 96.81 90 PRO A CA 1
ATOM 636 C C . PRO A 1 90 ? -10.844 -15.946 -8.174 1.00 96.81 90 PRO A C 1
ATOM 638 O O . PRO A 1 90 ? -9.997 -15.510 -7.391 1.00 96.81 90 PRO A O 1
ATOM 641 N N . ARG A 1 91 ? -12.148 -15.951 -7.909 1.00 96.50 91 ARG A N 1
ATOM 642 C CA . ARG A 1 91 ? -12.701 -15.614 -6.605 1.00 96.50 91 ARG A CA 1
ATOM 643 C C . ARG A 1 91 ? -12.638 -16.830 -5.681 1.00 96.50 91 ARG A C 1
ATOM 645 O O . ARG A 1 91 ? -12.982 -17.939 -6.086 1.00 96.50 91 ARG A O 1
ATOM 652 N N . ARG A 1 92 ? -12.208 -16.614 -4.442 1.00 96.69 92 ARG A N 1
ATOM 653 C CA . ARG A 1 92 ? -12.038 -17.618 -3.394 1.00 96.69 92 ARG A CA 1
ATOM 654 C C . ARG A 1 92 ? -12.736 -17.132 -2.133 1.00 96.69 92 ARG A C 1
ATOM 656 O O . ARG A 1 92 ? -12.258 -16.216 -1.467 1.00 96.69 92 ARG A O 1
ATOM 663 N N . ASP A 1 93 ? -13.860 -17.752 -1.808 1.00 96.56 93 ASP A N 1
ATOM 664 C CA . ASP A 1 93 ? -14.567 -17.436 -0.575 1.00 96.56 93 ASP A CA 1
ATOM 665 C C . ASP A 1 93 ? -13.922 -18.185 0.601 1.00 96.56 93 ASP A C 1
ATOM 667 O O . ASP A 1 93 ? -13.689 -19.390 0.523 1.00 96.56 93 ASP A O 1
ATOM 671 N N . VAL A 1 94 ? -13.653 -17.486 1.703 1.00 96.75 94 VAL A N 1
ATOM 672 C CA . VAL A 1 94 ? -13.028 -18.045 2.916 1.00 96.75 94 VAL A CA 1
ATOM 673 C C . VAL A 1 94 ? -13.828 -17.672 4.147 1.00 96.75 94 VAL A C 1
ATOM 675 O O . VAL A 1 94 ? -14.572 -16.694 4.126 1.00 96.75 94 VAL A O 1
ATOM 678 N N . ASP A 1 95 ? -13.735 -18.467 5.204 1.00 96.12 95 ASP A N 1
ATOM 679 C CA . ASP A 1 95 ? -14.376 -18.126 6.471 1.00 96.12 95 ASP A CA 1
ATOM 680 C C . ASP A 1 95 ? -13.476 -17.181 7.269 1.00 96.12 95 ASP A C 1
ATOM 682 O O . ASP A 1 95 ? -12.283 -17.427 7.444 1.00 96.12 95 ASP A O 1
ATOM 686 N N . GLY A 1 96 ? -14.062 -16.090 7.756 1.00 96.19 96 GLY A N 1
ATOM 687 C CA . GLY A 1 96 ? -13.367 -15.082 8.545 1.00 96.19 96 GLY A CA 1
ATOM 688 C C . GLY A 1 96 ? -12.678 -13.986 7.734 1.00 96.19 96 GLY A C 1
ATOM 689 O O . GLY A 1 96 ? -13.099 -13.666 6.623 1.00 96.19 96 GLY A O 1
ATOM 690 N N . PHE A 1 97 ? -11.665 -13.347 8.327 1.00 97.88 97 PHE A N 1
ATOM 691 C CA . PHE A 1 97 ? -10.886 -12.301 7.660 1.00 97.88 97 PHE A CA 1
ATOM 692 C C . PHE A 1 97 ? -9.847 -12.894 6.712 1.00 97.88 97 PHE A C 1
ATOM 694 O O . PHE A 1 97 ? -9.188 -13.886 7.020 1.00 97.88 97 PHE A O 1
ATOM 701 N N . VAL A 1 98 ? -9.634 -12.216 5.585 1.00 97.31 98 VAL A N 1
ATOM 702 C CA . VAL A 1 98 ? -8.542 -12.529 4.652 1.00 97.31 98 VAL A CA 1
ATOM 703 C C . VAL A 1 98 ? -7.208 -11.960 5.135 1.00 97.31 98 VAL A C 1
ATOM 705 O O . VAL A 1 98 ? -6.147 -12.463 4.769 1.00 97.31 98 VAL A O 1
ATOM 708 N N . ARG A 1 99 ? -7.254 -10.920 5.977 1.00 97.50 99 ARG A N 1
ATOM 709 C CA . ARG A 1 99 ? -6.083 -10.266 6.564 1.00 97.50 99 ARG A CA 1
ATOM 710 C C . ARG A 1 99 ? -6.438 -9.578 7.874 1.00 97.50 99 ARG A C 1
ATOM 712 O O . ARG A 1 99 ? -7.461 -8.914 7.960 1.00 97.50 99 ARG A O 1
ATOM 719 N N . GLU A 1 100 ? -5.547 -9.653 8.846 1.00 98.06 100 GLU A N 1
ATOM 720 C CA . GLU A 1 100 ? -5.594 -8.861 10.072 1.00 98.06 100 GLU A CA 1
ATOM 721 C C . GLU A 1 100 ? -4.276 -8.088 10.217 1.00 98.06 100 GLU A C 1
ATOM 723 O O . GLU A 1 100 ? -3.195 -8.601 9.920 1.00 98.06 100 GLU A O 1
ATOM 728 N N . LEU A 1 101 ? -4.352 -6.832 10.642 1.00 98.31 101 LEU A N 1
ATOM 729 C CA . LEU A 1 101 ? -3.200 -5.972 10.903 1.00 98.31 101 LEU A CA 1
ATOM 730 C C . LEU A 1 101 ? -3.456 -5.192 12.188 1.00 98.31 101 LEU A C 1
ATOM 732 O O . LEU A 1 101 ? -4.539 -4.647 12.374 1.00 98.31 101 LEU A O 1
ATOM 736 N N . VAL A 1 102 ? -2.443 -5.094 13.040 1.00 98.31 102 VAL A N 1
ATOM 737 C CA . VAL A 1 102 ? -2.407 -4.141 14.153 1.00 98.31 102 VAL A CA 1
ATOM 738 C C . VAL A 1 102 ? -1.176 -3.271 13.994 1.00 98.31 102 VAL A C 1
ATOM 740 O O . VAL A 1 102 ? -0.091 -3.809 13.784 1.00 98.31 102 VAL A O 1
ATOM 743 N N . LEU A 1 103 ? -1.356 -1.959 14.117 1.00 98.06 103 LEU A N 1
ATOM 744 C CA . LEU A 1 103 ? -0.303 -0.964 14.299 1.00 98.06 103 LEU A CA 1
ATOM 745 C C . LEU A 1 103 ? -0.389 -0.448 15.738 1.00 98.06 103 LEU A C 1
ATOM 747 O O . LEU A 1 103 ? -1.486 -0.127 16.190 1.00 98.06 103 LEU A O 1
ATOM 751 N N . ARG A 1 104 ? 0.730 -0.364 16.455 1.00 97.31 104 ARG A N 1
ATOM 752 C CA . ARG A 1 104 ? 0.804 0.148 17.829 1.00 97.31 104 ARG A CA 1
ATOM 753 C C . ARG A 1 104 ? 1.645 1.416 17.893 1.00 97.31 104 ARG A C 1
ATOM 755 O O . ARG A 1 104 ? 2.859 1.359 17.729 1.00 97.31 104 ARG A O 1
ATOM 762 N N . PHE A 1 105 ? 0.995 2.530 18.215 1.00 96.56 105 PHE A N 1
ATOM 763 C CA . PHE A 1 105 ? 1.611 3.842 18.398 1.00 96.56 105 PHE A CA 1
ATOM 764 C C . PHE A 1 105 ? 1.819 4.112 19.898 1.00 96.56 105 PHE A C 1
ATOM 766 O O . PHE A 1 105 ? 0.842 4.371 20.612 1.00 96.56 105 PHE A O 1
ATOM 773 N N . PRO A 1 106 ? 3.055 4.049 20.422 1.00 94.12 106 PRO A N 1
ATOM 774 C CA . PRO A 1 106 ? 3.317 4.340 21.831 1.00 94.12 106 PRO A CA 1
ATOM 775 C C . PRO A 1 106 ? 3.009 5.809 22.165 1.00 94.12 106 PRO A C 1
ATOM 777 O O . PRO A 1 106 ? 3.417 6.726 21.452 1.00 94.12 106 PRO A O 1
ATOM 780 N N . LEU A 1 107 ? 2.300 6.057 23.267 1.00 93.00 107 LEU A N 1
ATOM 781 C CA . LEU A 1 107 ? 1.985 7.414 23.719 1.00 93.00 107 LEU A CA 1
ATOM 782 C C . LEU A 1 107 ? 3.134 8.002 24.547 1.00 93.00 107 LEU A C 1
ATOM 784 O O . LEU A 1 107 ? 3.737 7.319 25.374 1.00 93.00 107 LEU A O 1
ATOM 788 N N . GLY A 1 108 ? 3.399 9.297 24.358 1.00 77.75 108 GLY A N 1
ATOM 789 C CA . GLY A 1 108 ? 4.358 10.065 25.165 1.00 77.75 108 GLY A CA 1
ATOM 790 C C . GLY A 1 108 ? 5.835 9.900 24.784 1.00 77.75 108 GLY A C 1
ATOM 791 O O . GLY A 1 108 ? 6.688 10.510 25.422 1.00 77.75 108 GLY A O 1
ATOM 792 N N . GLY A 1 109 ? 6.149 9.112 23.753 1.00 70.00 109 GLY A N 1
ATOM 793 C CA . GLY A 1 109 ? 7.490 9.029 23.171 1.00 70.00 109 GLY A CA 1
ATOM 794 C C . GLY A 1 109 ? 7.642 9.934 21.947 1.00 70.00 109 GLY A C 1
ATOM 795 O O . GLY A 1 109 ? 6.674 10.180 21.236 1.00 70.00 109 GLY A O 1
ATOM 796 N N . GLN A 1 110 ? 8.869 10.374 21.651 1.00 69.44 110 GLN A N 1
ATOM 797 C CA . GLN A 1 110 ? 9.177 11.059 20.382 1.00 69.44 110 GLN A CA 1
ATOM 798 C C . GLN A 1 110 ? 8.930 10.159 19.156 1.00 69.44 110 GLN A C 1
ATOM 800 O O . GLN A 1 110 ? 8.661 10.655 18.068 1.00 69.44 110 GLN A O 1
ATOM 805 N N . VAL A 1 111 ? 8.973 8.839 19.356 1.00 70.00 111 VAL A N 1
ATOM 806 C CA . VAL A 1 111 ? 8.871 7.815 18.307 1.00 70.00 111 VAL A CA 1
ATOM 807 C C . VAL A 1 111 ? 7.514 7.824 17.592 1.00 70.00 111 VAL A C 1
ATOM 809 O O . VAL A 1 111 ? 7.454 7.559 16.400 1.00 70.00 111 VAL A O 1
ATOM 812 N N . SER A 1 112 ? 6.411 8.181 18.258 1.00 76.56 112 SER A N 1
ATOM 813 C CA . SER A 1 112 ? 5.080 8.130 17.631 1.00 76.56 112 SER A CA 1
ATOM 814 C C . SER A 1 112 ? 4.738 9.334 16.752 1.00 76.56 112 SER A C 1
ATOM 816 O O . SER A 1 112 ? 3.599 9.444 16.301 1.00 76.56 112 SER A O 1
ATOM 818 N N . GLY A 1 113 ? 5.682 10.253 16.519 1.00 80.31 113 GLY A N 1
ATOM 819 C CA . GLY A 1 113 ? 5.504 11.355 15.570 1.00 80.31 113 GLY A CA 1
ATOM 820 C C . GLY A 1 113 ? 4.355 12.310 15.915 1.00 80.31 113 GLY A C 1
ATOM 821 O O . GLY A 1 113 ? 3.810 12.959 15.031 1.00 80.31 113 GLY A O 1
ATOM 822 N N . GLY A 1 114 ? 3.948 12.390 17.188 1.00 88.75 114 GLY A N 1
ATOM 823 C CA . GLY A 1 114 ? 2.886 13.295 17.646 1.00 88.75 114 GLY A CA 1
ATOM 824 C C . GLY A 1 114 ? 1.481 12.686 17.728 1.00 88.75 114 GLY A C 1
ATOM 825 O O . GLY A 1 114 ? 0.530 13.413 18.030 1.00 88.75 114 GLY A O 1
ATOM 826 N N . VAL A 1 115 ? 1.327 11.370 17.526 1.00 95.31 115 VAL A N 1
ATOM 827 C CA . VAL A 1 115 ? 0.071 10.677 17.866 1.00 95.31 115 VAL A CA 1
ATOM 828 C C . VAL A 1 115 ? -0.230 10.870 19.353 1.00 95.31 115 VAL A C 1
ATOM 830 O O . VAL A 1 115 ? 0.593 10.580 20.222 1.00 95.31 115 VAL A O 1
ATOM 833 N N . SER A 1 116 ? -1.426 11.368 19.657 1.00 96.00 116 SER A N 1
ATOM 834 C CA . SER A 1 116 ? -1.837 11.682 21.028 1.00 96.00 116 SER A CA 1
ATOM 835 C C . SER A 1 116 ? -3.328 11.446 21.245 1.00 96.00 116 SER A C 1
ATOM 837 O O . SER A 1 116 ? -4.088 11.228 20.304 1.00 96.00 116 SER A O 1
ATOM 839 N N . LEU A 1 117 ? -3.756 11.451 22.505 1.00 96.81 117 LEU A N 1
ATOM 840 C CA . LEU A 1 117 ? -5.170 11.418 22.864 1.00 96.81 117 LEU A CA 1
ATOM 841 C C . LEU A 1 117 ? -5.687 12.844 23.053 1.00 96.81 117 LEU A C 1
ATOM 843 O O . LEU A 1 117 ? -4.977 13.700 23.577 1.00 96.81 117 LEU A O 1
ATOM 847 N N . ALA A 1 118 ? -6.938 13.085 22.668 1.00 95.69 118 ALA A N 1
ATOM 848 C CA . ALA A 1 118 ? -7.655 14.282 23.093 1.00 95.69 118 ALA A CA 1
ATOM 849 C C . ALA A 1 118 ? -7.837 14.291 24.624 1.00 95.69 118 ALA A C 1
ATOM 851 O O . ALA A 1 118 ? -7.783 13.240 25.266 1.00 95.69 118 ALA A O 1
ATOM 852 N N . GLU A 1 119 ? -8.093 15.467 25.205 1.00 92.12 119 GLU A N 1
ATOM 853 C CA . GLU A 1 119 ? -8.238 15.645 26.662 1.00 92.12 119 GLU A CA 1
ATOM 854 C C . GLU A 1 119 ? -9.324 14.750 27.280 1.00 92.12 119 GLU A C 1
ATOM 856 O O . GLU A 1 119 ? -9.175 14.269 28.401 1.00 92.12 119 GLU A O 1
ATOM 861 N N . ASP A 1 120 ? -10.400 14.481 26.534 1.00 91.81 120 ASP A N 1
ATOM 862 C CA . ASP A 1 120 ? -11.494 13.600 26.955 1.00 91.81 120 ASP A CA 1
ATOM 863 C C . ASP A 1 120 ? -11.150 12.098 26.870 1.00 91.81 120 ASP A C 1
ATOM 865 O O . ASP A 1 120 ? -11.925 11.252 27.320 1.00 91.81 120 ASP A O 1
ATOM 869 N N . GLY A 1 121 ? -10.000 11.748 26.283 1.00 93.12 121 GLY A N 1
ATOM 870 C CA . GLY A 1 121 ? -9.553 10.376 26.044 1.00 93.12 121 GLY A CA 1
ATOM 871 C C . GLY A 1 121 ? -10.414 9.585 25.053 1.00 93.12 121 GLY A C 1
ATOM 872 O O . GLY A 1 121 ? -10.181 8.387 24.883 1.00 93.12 121 GLY A O 1
ATOM 873 N N . GLY A 1 122 ? -11.406 10.218 24.418 1.00 96.88 122 GLY A N 1
ATOM 874 C CA . GLY A 1 122 ? -12.353 9.588 23.496 1.00 96.88 122 GLY A CA 1
ATOM 875 C C . GLY A 1 122 ? -11.916 9.639 22.033 1.00 96.88 122 GLY A C 1
ATOM 876 O O . GLY A 1 122 ? -12.510 8.963 21.192 1.00 96.88 122 GLY A O 1
ATOM 877 N N . LYS A 1 123 ? -10.883 10.426 21.716 1.00 98.06 123 LYS A N 1
ATOM 878 C CA . LYS A 1 123 ? -10.374 10.622 20.352 1.00 98.06 123 LYS A CA 1
ATOM 879 C C . LYS A 1 123 ? -8.859 10.500 20.306 1.00 98.06 123 LYS A C 1
ATOM 881 O O . LYS A 1 123 ? -8.176 10.904 21.246 1.00 98.06 123 LYS A O 1
ATOM 886 N N . VAL A 1 124 ? -8.345 9.999 19.189 1.00 97.75 124 VAL A N 1
ATOM 887 C CA . VAL A 1 124 ? -6.928 10.119 18.827 1.00 97.75 124 VAL A CA 1
ATOM 888 C C . VAL A 1 124 ? -6.738 11.345 17.944 1.00 97.75 124 VAL A C 1
ATOM 890 O O . VAL A 1 124 ? -7.547 11.590 17.050 1.00 97.75 124 VAL A O 1
ATOM 893 N N . TYR A 1 125 ? -5.681 12.108 18.196 1.00 97.75 125 TYR A N 1
ATOM 894 C CA . TYR A 1 125 ? -5.137 13.077 17.258 1.00 97.75 125 TYR A CA 1
ATOM 895 C C . TYR A 1 125 ? -4.059 12.410 16.404 1.00 97.75 125 TYR A C 1
ATOM 897 O O . TYR A 1 125 ? -3.114 11.815 16.930 1.00 97.75 125 TYR A O 1
ATOM 905 N N . LEU A 1 126 ? -4.214 12.535 15.091 1.00 97.12 126 LEU A N 1
ATOM 906 C CA . LEU A 1 126 ? -3.278 12.058 14.088 1.00 97.12 126 LEU A CA 1
ATOM 907 C C . LEU A 1 126 ? -2.723 13.266 13.317 1.00 97.12 126 LEU A C 1
ATOM 909 O O . LEU A 1 126 ? -3.496 13.911 12.597 1.00 97.12 126 LEU A O 1
ATOM 913 N N . PRO A 1 127 ? -1.426 13.591 13.444 1.00 96.00 127 PRO A N 1
ATOM 914 C CA . PRO A 1 127 ? -0.835 14.669 12.666 1.00 96.00 127 PRO A CA 1
ATOM 915 C C . PRO A 1 127 ? -0.662 14.248 11.204 1.00 96.00 127 PRO A C 1
ATOM 917 O O . PRO A 1 127 ? -0.409 13.082 10.894 1.00 96.00 127 PRO A O 1
ATOM 920 N N . PHE A 1 128 ? -0.810 15.208 10.298 1.00 94.94 128 PHE A N 1
ATOM 921 C CA . PHE A 1 128 ? -0.515 15.042 8.880 1.00 94.94 128 PHE A CA 1
ATOM 922 C C . PHE A 1 128 ? 0.893 15.511 8.556 1.00 94.94 128 PHE A C 1
ATOM 924 O O . PHE A 1 128 ? 1.404 16.425 9.192 1.00 94.94 128 PHE A O 1
ATOM 931 N N . GLU A 1 129 ? 1.485 14.895 7.531 1.00 90.88 129 GLU A N 1
ATOM 932 C CA . GLU A 1 129 ? 2.804 15.268 6.994 1.00 90.88 129 GLU A CA 1
ATOM 933 C C . GLU A 1 129 ? 3.933 15.169 8.033 1.00 90.88 129 GLU A C 1
ATOM 935 O O . GLU A 1 129 ? 4.977 15.800 7.910 1.00 90.88 129 GLU A O 1
ATOM 940 N N . VAL A 1 130 ? 3.722 14.337 9.054 1.00 91.31 130 VAL A N 1
ATOM 941 C CA . VAL A 1 130 ? 4.723 13.962 10.049 1.00 91.31 130 VAL A CA 1
ATOM 942 C C . VAL A 1 130 ? 4.978 12.468 9.922 1.00 91.31 130 VAL A C 1
ATOM 944 O O . VAL A 1 130 ? 4.033 11.686 9.794 1.00 91.31 130 VAL A O 1
ATOM 947 N N . MET A 1 131 ? 6.253 12.071 9.948 1.00 91.50 131 MET A N 1
ATOM 948 C CA . MET A 1 131 ? 6.624 10.660 9.986 1.00 91.50 131 MET A CA 1
ATOM 949 C C . MET A 1 131 ? 6.170 10.047 11.308 1.00 91.50 131 MET A C 1
ATOM 951 O O . MET A 1 131 ? 6.599 10.458 12.385 1.00 91.50 131 MET A O 1
ATOM 955 N N . LEU A 1 132 ? 5.312 9.047 11.205 1.00 93.25 132 LEU A N 1
ATOM 956 C CA . LEU A 1 132 ? 4.820 8.245 12.307 1.00 93.25 132 LEU A CA 1
ATOM 957 C C . LEU A 1 132 ? 5.543 6.903 12.299 1.00 93.25 132 LEU A C 1
ATOM 959 O O . LEU A 1 132 ? 5.784 6.334 11.233 1.00 93.25 132 LEU A O 1
ATOM 963 N N . GLU A 1 133 ? 5.819 6.369 13.482 1.00 94.06 133 GLU A N 1
ATOM 964 C CA . GLU A 1 133 ? 6.359 5.024 13.657 1.00 94.06 133 GLU A CA 1
ATOM 965 C C . GLU A 1 133 ? 5.461 4.211 14.595 1.00 94.06 133 GLU A C 1
ATOM 967 O O . GLU A 1 133 ? 4.921 4.721 15.584 1.00 94.06 133 GLU A O 1
ATOM 972 N N . ALA A 1 134 ? 5.279 2.938 14.257 1.00 95.38 134 ALA A N 1
ATOM 973 C CA . ALA A 1 134 ? 4.512 1.980 15.035 1.00 95.38 134 ALA A CA 1
ATOM 974 C C . ALA A 1 134 ? 5.129 0.586 14.937 1.00 95.38 134 ALA A C 1
ATOM 976 O O . ALA A 1 134 ? 5.624 0.193 13.881 1.00 95.38 134 ALA A O 1
ATOM 977 N N . ASP A 1 135 ? 5.002 -0.213 15.993 1.00 96.06 135 ASP A N 1
ATOM 978 C CA . ASP A 1 135 ? 5.161 -1.659 15.838 1.00 96.06 135 ASP A CA 1
ATOM 979 C C . ASP A 1 135 ? 3.967 -2.196 15.050 1.00 96.06 135 ASP A C 1
ATOM 981 O O . ASP A 1 135 ? 2.832 -1.757 15.262 1.00 96.06 135 ASP A O 1
ATOM 985 N N . TYR A 1 136 ? 4.182 -3.189 14.191 1.00 97.44 136 TYR A N 1
ATOM 986 C CA . TYR A 1 136 ? 3.081 -3.876 13.533 1.00 97.44 136 TYR A CA 1
ATOM 987 C C . TYR A 1 136 ? 3.118 -5.385 13.712 1.00 97.44 136 TYR A C 1
ATOM 989 O O . TYR A 1 136 ? 4.166 -6.016 13.828 1.00 97.44 136 TYR A O 1
ATOM 997 N N . SER A 1 137 ? 1.927 -5.974 13.680 1.00 97.50 137 SER A N 1
ATOM 998 C CA . SER A 1 137 ? 1.721 -7.410 13.545 1.00 97.50 137 SER A CA 1
ATOM 999 C C . SER A 1 137 ? 0.694 -7.634 12.452 1.00 97.50 137 SER A C 1
ATOM 1001 O O . SER A 1 137 ? -0.376 -7.026 12.475 1.00 97.50 137 SER A O 1
ATOM 1003 N N . ARG A 1 138 ? 1.013 -8.502 11.497 1.00 97.06 138 ARG A N 1
ATOM 1004 C CA . ARG A 1 138 ? 0.127 -8.845 10.384 1.00 97.06 138 ARG A CA 1
ATOM 1005 C C . ARG A 1 138 ? -0.110 -10.341 10.354 1.00 97.06 138 ARG A C 1
ATOM 1007 O O . ARG A 1 138 ? 0.840 -11.100 10.498 1.00 97.06 138 ARG A O 1
ATOM 1014 N N . ASP A 1 139 ? -1.348 -10.735 10.105 1.00 97.12 139 ASP A N 1
ATOM 1015 C CA . ASP A 1 139 ? -1.750 -12.109 9.828 1.00 97.12 139 ASP A CA 1
ATOM 1016 C C . ASP A 1 139 ? -2.530 -12.161 8.516 1.00 97.12 139 ASP A C 1
ATOM 1018 O O . ASP A 1 139 ? -3.381 -11.316 8.247 1.00 97.12 139 ASP A O 1
ATOM 1022 N N . THR A 1 140 ? -2.236 -13.152 7.684 1.00 95.56 140 THR A N 1
ATOM 1023 C CA . THR A 1 140 ? -2.937 -13.440 6.429 1.00 95.56 140 THR A CA 1
ATOM 1024 C C . THR A 1 140 ? -3.415 -14.890 6.494 1.00 95.56 140 THR A C 1
ATOM 1026 O O . THR A 1 140 ? -2.708 -15.791 6.042 1.00 95.56 140 THR A O 1
ATOM 1029 N N . PRO A 1 141 ? -4.586 -15.156 7.107 1.00 94.00 141 PRO A N 1
ATOM 1030 C CA . PRO A 1 141 ? -5.061 -16.519 7.346 1.00 94.00 141 PRO A CA 1
ATOM 1031 C C . PRO A 1 141 ? -5.172 -17.372 6.079 1.00 94.00 141 PRO A C 1
ATOM 1033 O O . PRO A 1 141 ? -4.923 -18.571 6.137 1.00 94.00 141 PRO A O 1
ATOM 1036 N N . THR A 1 142 ? -5.485 -16.757 4.935 1.00 91.50 142 THR A N 1
ATOM 1037 C CA . THR A 1 142 ? -5.637 -17.452 3.645 1.00 91.50 142 THR A CA 1
ATOM 1038 C C . THR A 1 142 ? -4.345 -18.071 3.124 1.00 91.50 142 THR A C 1
ATOM 1040 O O . THR A 1 142 ? -4.404 -19.041 2.378 1.00 91.50 142 THR A O 1
ATOM 1043 N N . THR A 1 143 ? -3.190 -17.538 3.525 1.00 88.88 143 THR A N 1
ATOM 1044 C CA . THR A 1 143 ? -1.865 -18.052 3.148 1.00 88.88 143 THR A CA 1
ATOM 1045 C C . THR A 1 143 ? -1.091 -18.610 4.342 1.00 88.88 143 THR A C 1
ATOM 1047 O O . THR A 1 143 ? 0.032 -19.077 4.187 1.00 88.88 143 THR A O 1
ATOM 1050 N N . GLY A 1 144 ? -1.654 -18.528 5.553 1.00 91.38 144 GLY A N 1
ATOM 1051 C CA . GLY A 1 144 ? -0.962 -18.871 6.795 1.00 91.38 144 GLY A CA 1
ATOM 1052 C C . GLY A 1 144 ? 0.210 -17.943 7.139 1.00 91.38 144 GLY A C 1
ATOM 1053 O O . GLY A 1 144 ? 0.967 -18.239 8.062 1.00 91.38 144 GLY A O 1
ATOM 1054 N N . HIS A 1 145 ? 0.383 -16.826 6.425 1.00 92.19 145 HIS A N 1
ATOM 1055 C CA . HIS A 1 145 ? 1.513 -15.921 6.622 1.00 92.19 145 HIS A CA 1
ATOM 1056 C C . HIS A 1 145 ? 1.273 -14.979 7.799 1.00 92.19 145 HIS A C 1
ATOM 1058 O O . HIS A 1 145 ? 0.242 -14.315 7.882 1.00 92.19 145 HIS A O 1
ATOM 1064 N N . SER A 1 146 ? 2.253 -14.878 8.687 1.00 95.00 146 SER A N 1
ATOM 1065 C CA . SER A 1 146 ? 2.302 -13.924 9.780 1.00 95.00 146 SER A CA 1
ATOM 1066 C C . SER A 1 146 ? 3.616 -13.147 9.790 1.00 95.00 146 SER A C 1
ATOM 1068 O O . SER A 1 146 ? 4.684 -13.750 9.692 1.00 95.00 146 SER A O 1
ATOM 1070 N N . ASP A 1 147 ? 3.535 -11.836 10.001 1.00 95.38 147 ASP A N 1
ATOM 1071 C CA . ASP A 1 147 ? 4.687 -10.942 10.088 1.00 95.38 147 ASP A CA 1
ATOM 1072 C C . ASP A 1 147 ? 4.643 -10.079 11.350 1.00 95.38 147 ASP A C 1
ATOM 1074 O O . ASP A 1 147 ? 3.587 -9.865 11.963 1.00 95.38 147 ASP A O 1
ATOM 1078 N N . TYR A 1 148 ? 5.812 -9.562 11.711 1.00 96.88 148 TYR A N 1
ATOM 1079 C CA . TYR A 1 148 ? 5.998 -8.506 12.696 1.00 96.88 148 TYR A CA 1
ATOM 1080 C C . TYR A 1 148 ? 7.157 -7.599 12.287 1.00 96.88 148 TYR A C 1
ATOM 1082 O O . TYR A 1 148 ? 8.116 -8.051 11.657 1.00 96.88 148 TYR A O 1
ATOM 1090 N N . GLY A 1 149 ? 7.100 -6.333 12.682 1.00 95.94 149 GLY A N 1
ATOM 1091 C CA . GLY A 1 149 ? 8.235 -5.428 12.574 1.00 95.94 149 GLY A CA 1
ATOM 1092 C C . GLY A 1 149 ? 7.848 -3.981 12.823 1.00 95.94 149 GLY A C 1
ATOM 1093 O O . GLY A 1 149 ? 6.912 -3.716 13.574 1.00 95.94 149 GLY A O 1
ATOM 1094 N N . LEU A 1 150 ? 8.545 -3.062 12.160 1.00 95.50 150 LEU A N 1
ATOM 1095 C CA . LEU A 1 150 ? 8.261 -1.632 12.233 1.00 95.50 150 LEU A CA 1
ATOM 1096 C C . LEU A 1 150 ? 7.436 -1.173 11.042 1.00 95.50 150 LEU A C 1
ATOM 1098 O O . LEU A 1 150 ? 7.657 -1.576 9.902 1.00 95.50 150 LEU A O 1
ATOM 1102 N N . TRP A 1 151 ? 6.472 -0.318 11.316 1.00 96.19 151 TRP A N 1
ATOM 1103 C CA . TRP A 1 151 ? 5.703 0.419 10.339 1.00 96.19 151 TRP A CA 1
ATOM 1104 C C . TRP A 1 151 ? 6.117 1.878 10.447 1.00 96.19 151 TRP A C 1
ATOM 1106 O O . TRP A 1 151 ? 6.165 2.434 11.543 1.00 96.19 151 TRP A O 1
ATOM 1116 N N . LYS A 1 152 ? 6.405 2.485 9.304 1.00 95.06 152 LYS A N 1
ATOM 1117 C CA . LYS A 1 152 ? 6.591 3.921 9.161 1.00 95.06 152 LYS A CA 1
ATOM 1118 C C . LYS A 1 152 ? 5.506 4.432 8.242 1.00 95.06 152 LYS A C 1
ATOM 1120 O O . LYS A 1 152 ? 5.173 3.769 7.256 1.00 95.06 152 LYS A O 1
ATOM 1125 N N . GLY A 1 153 ? 4.968 5.604 8.519 1.00 94.56 153 GLY A N 1
ATOM 1126 C CA . GLY A 1 153 ? 4.014 6.193 7.602 1.00 94.56 153 GLY A CA 1
ATOM 1127 C C . GLY A 1 153 ? 3.739 7.652 7.863 1.00 94.56 153 GLY A C 1
ATOM 1128 O O . GLY A 1 153 ? 3.952 8.163 8.953 1.00 94.56 153 GLY A O 1
ATOM 1129 N N . MET A 1 154 ? 3.239 8.323 6.840 1.00 94.00 154 MET A N 1
ATOM 1130 C CA . MET A 1 154 ? 2.808 9.709 6.923 1.00 94.00 154 MET A CA 1
ATOM 1131 C C . MET A 1 154 ? 1.350 9.789 6.523 1.00 94.00 154 MET A C 1
ATOM 1133 O O . MET A 1 154 ? 0.970 9.335 5.441 1.00 94.00 154 MET A O 1
ATOM 1137 N N . ALA A 1 155 ? 0.537 10.372 7.394 1.00 94.69 155 ALA A N 1
ATOM 1138 C CA . ALA A 1 155 ? -0.860 10.622 7.098 1.00 94.69 155 ALA A CA 1
ATOM 1139 C C . ALA A 1 155 ? -1.018 11.909 6.273 1.00 94.69 155 ALA A C 1
ATOM 1141 O O . ALA A 1 155 ? -0.309 12.894 6.477 1.00 94.69 155 ALA A O 1
ATOM 1142 N N . MET A 1 156 ? -1.991 11.928 5.369 1.00 93.62 156 MET A N 1
ATOM 1143 C CA . MET A 1 156 ? -2.407 13.125 4.641 1.00 93.62 156 MET A CA 1
ATOM 1144 C C . MET A 1 156 ? -3.894 13.109 4.383 1.00 93.62 156 MET A C 1
ATOM 1146 O O . MET A 1 156 ? -4.478 12.089 4.012 1.00 93.62 156 MET A O 1
ATOM 1150 N N . ARG A 1 157 ? -4.489 14.295 4.463 1.00 93.75 157 ARG A N 1
ATOM 1151 C CA . ARG A 1 157 ? -5.815 14.522 3.910 1.00 93.75 157 ARG A CA 1
ATOM 1152 C C . ARG A 1 157 ? -5.818 14.227 2.414 1.00 93.75 157 ARG A C 1
ATOM 1154 O O . ARG A 1 157 ? -4.997 14.765 1.672 1.00 93.75 157 ARG A O 1
ATOM 1161 N N . ASN A 1 158 ? -6.800 13.445 1.992 1.00 89.62 158 ASN A N 1
ATOM 1162 C CA . ASN A 1 158 ? -7.039 13.180 0.591 1.00 89.62 158 ASN A CA 1
ATOM 1163 C C . ASN A 1 158 ? -7.820 14.361 -0.000 1.00 89.62 158 ASN A C 1
ATOM 1165 O O . ASN A 1 158 ? -8.963 14.619 0.379 1.00 89.62 158 ASN A O 1
ATOM 1169 N N . THR A 1 159 ? -7.176 15.136 -0.870 1.00 86.75 159 THR A N 1
ATOM 1170 C CA . THR A 1 159 ? -7.776 16.318 -1.520 1.00 86.75 159 THR A CA 1
ATOM 1171 C C . THR A 1 159 ? -8.082 16.087 -2.996 1.00 86.75 159 THR A C 1
ATOM 1173 O O . THR A 1 159 ? -8.721 16.928 -3.629 1.00 86.75 159 THR A O 1
ATOM 1176 N N . ILE A 1 160 ? -7.650 14.948 -3.534 1.00 83.25 160 ILE A N 1
ATOM 1177 C CA . ILE A 1 160 ? -7.846 14.518 -4.916 1.00 83.25 160 ILE A CA 1
ATOM 1178 C C . ILE A 1 160 ? -8.756 13.281 -4.887 1.00 83.25 160 ILE A C 1
ATOM 1180 O O . ILE A 1 160 ? -8.656 12.480 -3.957 1.00 83.25 160 ILE A O 1
ATOM 1184 N N . PRO A 1 161 ? -9.671 13.095 -5.855 1.00 82.81 161 PRO A N 1
ATOM 1185 C CA . PRO A 1 161 ? -10.449 11.864 -5.941 1.00 82.81 161 PRO A CA 1
ATOM 1186 C C . PRO A 1 161 ? -9.534 10.633 -5.974 1.00 82.81 161 PRO A C 1
ATOM 1188 O O . PRO A 1 161 ? -8.676 10.524 -6.848 1.00 82.81 161 PRO A O 1
ATOM 1191 N N . SER A 1 162 ? -9.723 9.716 -5.022 1.00 86.62 162 SER A N 1
ATOM 1192 C CA . SER A 1 162 ? -8.994 8.446 -5.006 1.00 86.62 162 SER A CA 1
ATOM 1193 C C . SER A 1 162 ? -9.557 7.514 -6.073 1.00 86.62 162 SER A C 1
ATOM 1195 O O . SER A 1 162 ? -10.756 7.519 -6.365 1.00 86.62 162 SER A O 1
ATOM 1197 N N . MET A 1 163 ? -8.695 6.666 -6.627 1.00 82.75 163 MET A N 1
ATOM 1198 C CA . MET A 1 163 ? -9.120 5.620 -7.551 1.00 82.75 163 MET A CA 1
ATOM 1199 C C . MET A 1 163 ? -9.866 4.472 -6.849 1.00 82.75 163 MET A C 1
ATOM 1201 O O . MET A 1 163 ? -10.479 3.640 -7.514 1.00 82.75 163 MET A O 1
ATOM 1205 N N . LEU A 1 164 ? -9.774 4.406 -5.516 1.00 87.06 164 LEU A N 1
ATOM 1206 C CA . LEU A 1 164 ? -10.364 3.355 -4.691 1.00 87.06 164 LEU A CA 1
ATOM 1207 C C . LEU A 1 164 ? -11.829 3.652 -4.364 1.00 87.06 164 LEU A C 1
ATOM 1209 O O . LEU A 1 164 ? -12.672 2.757 -4.377 1.00 87.06 164 LEU A O 1
ATOM 1213 N N . SER A 1 165 ? -12.120 4.908 -4.023 1.00 90.19 165 SER A N 1
ATOM 1214 C CA . SER A 1 165 ? -13.436 5.369 -3.587 1.00 90.19 165 SER A CA 1
ATOM 1215 C C . SER A 1 165 ? -13.494 6.896 -3.634 1.00 90.19 165 SER A C 1
ATOM 1217 O O . SER A 1 165 ? -12.545 7.585 -3.265 1.00 90.19 165 SER A O 1
ATOM 1219 N N . ASP A 1 166 ? -14.643 7.446 -4.012 1.00 91.44 166 ASP A N 1
ATOM 1220 C CA . ASP A 1 166 ? -14.921 8.883 -3.916 1.00 91.44 166 ASP A CA 1
ATOM 1221 C C . ASP A 1 166 ? -15.110 9.358 -2.462 1.00 91.44 166 ASP A C 1
ATOM 1223 O O . ASP A 1 166 ? -15.168 10.557 -2.196 1.00 91.44 166 ASP A O 1
ATOM 1227 N N . ARG A 1 167 ? -15.182 8.420 -1.508 1.00 95.12 167 ARG A N 1
ATOM 1228 C CA . ARG A 1 167 ? -15.375 8.694 -0.079 1.00 95.12 167 ARG A CA 1
ATOM 1229 C C . ARG A 1 167 ? -14.079 8.772 0.715 1.00 95.12 167 ARG A C 1
ATOM 1231 O O . ARG A 1 167 ? -14.165 8.994 1.918 1.00 95.12 167 ARG A O 1
ATOM 1238 N N . ILE A 1 168 ? -12.904 8.569 0.114 1.00 95.38 168 ILE A N 1
ATOM 1239 C CA . ILE A 1 168 ? -11.635 8.619 0.858 1.00 95.38 168 ILE A CA 1
ATOM 1240 C C . ILE A 1 168 ? -11.416 10.018 1.444 1.00 95.38 168 ILE A C 1
ATOM 1242 O O . ILE A 1 168 ? -11.378 11.009 0.716 1.00 95.38 168 ILE A O 1
ATOM 1246 N N . ALA A 1 169 ? -11.239 10.085 2.763 1.00 95.56 169 ALA A N 1
ATOM 1247 C CA . ALA A 1 169 ? -11.043 11.330 3.502 1.00 95.56 169 ALA A CA 1
ATOM 1248 C C . ALA A 1 169 ? -9.562 11.639 3.724 1.00 95.56 169 ALA A C 1
ATOM 1250 O O . ALA A 1 169 ? -9.125 12.785 3.608 1.00 95.56 169 ALA A O 1
ATOM 1251 N N . PHE A 1 170 ? -8.790 10.611 4.067 1.00 95.31 170 PHE A N 1
ATOM 1252 C CA . PHE A 1 170 ? -7.352 10.688 4.271 1.00 95.31 170 PHE A CA 1
ATOM 1253 C C . PHE A 1 170 ? -6.723 9.310 4.068 1.00 95.31 170 PHE A C 1
ATOM 1255 O O . PHE A 1 170 ? -7.417 8.288 4.074 1.00 95.31 170 PHE A O 1
ATOM 1262 N N . GLY A 1 171 ? -5.410 9.297 3.887 1.00 94.69 171 GLY A N 1
ATOM 1263 C CA . GLY A 1 171 ? -4.644 8.071 3.769 1.00 94.69 171 GLY A CA 1
ATOM 1264 C C . GLY A 1 171 ? -3.251 8.195 4.363 1.00 94.69 171 GLY A C 1
ATOM 1265 O O . GLY A 1 171 ? -2.818 9.280 4.748 1.00 94.69 171 GLY A O 1
ATOM 1266 N N . PHE A 1 172 ? -2.568 7.064 4.435 1.00 95.19 172 PHE A N 1
ATOM 1267 C CA . PHE A 1 172 ? -1.184 6.925 4.839 1.00 95.19 172 PHE A CA 1
ATOM 1268 C C . PHE A 1 172 ? -0.368 6.480 3.635 1.00 95.19 172 PHE A C 1
ATOM 1270 O O . PHE A 1 172 ? -0.727 5.494 2.989 1.00 95.19 172 PHE A O 1
ATOM 1277 N N . ALA A 1 173 ? 0.744 7.158 3.366 1.00 93.75 173 ALA A N 1
ATOM 1278 C CA . ALA A 1 173 ? 1.859 6.519 2.677 1.00 93.75 173 ALA A CA 1
ATOM 1279 C C . ALA A 1 173 ? 2.622 5.709 3.727 1.00 93.75 173 ALA A C 1
ATOM 1281 O O . ALA A 1 173 ? 2.973 6.256 4.770 1.00 93.75 173 ALA A O 1
ATOM 1282 N N . GLU A 1 174 ? 2.831 4.421 3.488 1.00 94.44 174 GLU A N 1
ATOM 1283 C CA . GLU A 1 174 ? 3.374 3.491 4.475 1.00 94.44 174 GLU A CA 1
ATOM 1284 C C . GLU A 1 174 ? 4.613 2.786 3.935 1.00 94.44 174 GLU A C 1
ATOM 1286 O O . GLU A 1 174 ? 4.678 2.437 2.758 1.00 94.44 174 GLU A O 1
ATOM 1291 N N . LYS A 1 175 ? 5.542 2.451 4.822 1.00 94.19 175 LYS A N 1
ATOM 1292 C CA . LYS A 1 175 ? 6.574 1.454 4.574 1.00 94.19 175 LYS A CA 1
ATOM 1293 C C . LYS A 1 175 ? 6.710 0.569 5.798 1.00 94.19 175 LYS A C 1
ATOM 1295 O O . LYS A 1 175 ? 6.850 1.049 6.917 1.00 94.19 175 LYS A O 1
ATOM 1300 N N . THR A 1 176 ? 6.633 -0.740 5.598 1.00 95.25 176 THR A N 1
ATOM 1301 C CA . THR A 1 176 ? 6.848 -1.713 6.676 1.00 95.25 176 THR A CA 1
ATOM 1302 C C . THR A 1 176 ? 8.220 -2.342 6.538 1.00 95.25 176 THR A C 1
ATOM 1304 O O . THR A 1 176 ? 8.544 -2.799 5.445 1.00 95.25 176 THR A O 1
ATOM 1307 N N . HIS A 1 177 ? 8.948 -2.451 7.643 1.00 94.12 177 HIS A N 1
ATOM 1308 C CA . HIS A 1 177 ? 10.213 -3.160 7.810 1.00 94.12 177 HIS A CA 1
ATOM 1309 C C . HIS A 1 177 ? 9.935 -4.435 8.600 1.00 94.12 177 HIS A C 1
ATOM 1311 O O . HIS A 1 177 ? 9.627 -4.393 9.789 1.00 94.12 177 HIS A O 1
ATOM 1317 N N . THR A 1 178 ? 9.949 -5.583 7.932 1.00 93.44 178 THR A N 1
ATOM 1318 C CA . THR A 1 178 ? 9.637 -6.871 8.563 1.00 93.44 178 THR A CA 1
ATOM 1319 C C . THR A 1 178 ? 10.841 -7.349 9.359 1.00 93.44 178 THR A C 1
ATOM 1321 O O . THR A 1 178 ? 11.888 -7.586 8.772 1.00 93.44 178 THR A O 1
ATOM 1324 N N . LEU A 1 179 ? 10.686 -7.539 10.666 1.00 93.44 179 LEU A N 1
ATOM 1325 C CA . LEU A 1 179 ? 11.721 -8.081 11.554 1.00 93.44 179 LEU A CA 1
ATOM 1326 C C . LEU A 1 179 ? 11.462 -9.553 11.906 1.00 93.44 179 LEU A C 1
ATOM 1328 O O . LEU A 1 179 ? 12.337 -10.250 12.396 1.00 93.44 179 LEU A O 1
ATOM 1332 N N . TYR A 1 180 ? 10.253 -10.056 11.678 1.00 94.31 180 TYR A N 1
ATOM 1333 C CA . TYR A 1 180 ? 9.919 -11.461 11.880 1.00 94.31 180 TYR A CA 1
ATOM 1334 C C . TYR A 1 180 ? 8.893 -11.913 10.847 1.00 94.31 180 TYR A C 1
ATOM 1336 O O . TYR A 1 180 ? 7.943 -11.187 10.553 1.00 94.31 180 TYR A O 1
ATOM 1344 N N . SER A 1 181 ? 9.066 -13.139 10.356 1.00 92.75 181 SER A N 1
ATOM 1345 C CA . SER A 1 181 ? 8.085 -13.874 9.561 1.00 92.75 181 SER A CA 1
ATOM 1346 C C . SER A 1 181 ? 8.048 -15.327 10.025 1.00 92.75 181 SER A C 1
ATOM 1348 O O . SER A 1 181 ? 9.083 -15.892 10.379 1.00 92.75 181 SER A O 1
ATOM 1350 N N . ASN A 1 182 ? 6.870 -15.951 10.008 1.00 92.75 182 ASN A N 1
ATOM 1351 C CA . ASN A 1 182 ? 6.757 -17.399 10.220 1.00 92.75 182 ASN A CA 1
ATOM 1352 C C . ASN A 1 182 ? 7.124 -18.226 8.980 1.00 92.75 182 ASN A C 1
ATOM 1354 O O . ASN A 1 182 ? 7.270 -19.440 9.097 1.00 92.75 182 ASN A O 1
ATOM 1358 N N . ILE A 1 183 ? 7.250 -17.590 7.815 1.00 85.19 183 ILE A N 1
ATOM 1359 C CA . ILE A 1 183 ? 7.780 -18.214 6.605 1.00 85.19 183 ILE A CA 1
ATOM 1360 C C . ILE A 1 183 ? 9.297 -17.997 6.616 1.00 85.19 183 ILE A C 1
ATOM 1362 O O . ILE A 1 183 ? 9.725 -16.835 6.571 1.00 85.19 183 ILE A O 1
ATOM 1366 N N . PRO A 1 184 ? 10.108 -19.072 6.686 1.00 75.25 184 PRO A N 1
ATOM 1367 C CA . PRO A 1 184 ? 11.561 -18.965 6.611 1.00 75.25 184 PRO A CA 1
ATOM 1368 C C . PRO A 1 184 ? 11.994 -18.245 5.335 1.00 75.25 184 PRO A C 1
ATOM 1370 O O . PRO A 1 184 ? 11.371 -18.411 4.283 1.00 75.25 184 PRO A O 1
ATOM 1373 N N . THR A 1 185 ? 13.051 -17.436 5.409 1.00 69.88 185 THR A N 1
ATOM 1374 C CA . THR A 1 185 ? 13.461 -16.594 4.276 1.00 69.88 185 THR A CA 1
ATOM 1375 C C . THR A 1 185 ? 13.901 -17.416 3.065 1.00 69.88 185 THR A C 1
ATOM 1377 O O . THR A 1 185 ? 13.693 -17.001 1.926 1.00 69.88 185 THR A O 1
ATOM 1380 N N . GLU A 1 186 ? 14.451 -18.602 3.310 1.00 66.31 186 GLU A N 1
ATOM 1381 C CA . GLU A 1 186 ? 14.823 -19.617 2.328 1.00 66.31 186 GLU A CA 1
ATOM 1382 C C . GLU A 1 186 ? 13.628 -20.268 1.620 1.00 66.31 186 GLU A C 1
ATOM 1384 O O . GLU A 1 186 ? 13.763 -20.705 0.478 1.00 66.31 186 GLU A O 1
ATOM 1389 N N . ASN A 1 187 ? 12.465 -20.302 2.275 1.00 67.62 187 ASN A N 1
ATOM 1390 C CA . ASN A 1 187 ? 11.257 -20.953 1.769 1.00 67.62 187 ASN A CA 1
ATOM 1391 C C . ASN A 1 187 ? 10.355 -20.001 1.009 1.00 67.62 187 ASN A C 1
ATOM 1393 O O . ASN A 1 187 ? 9.373 -20.432 0.403 1.00 67.62 187 ASN A O 1
ATOM 1397 N N . TYR A 1 188 ? 10.653 -18.707 1.030 1.00 65.69 188 TYR A N 1
ATOM 1398 C CA . TYR A 1 188 ? 9.955 -17.859 0.106 1.00 65.69 188 TYR A CA 1
ATOM 1399 C C . TYR A 1 188 ? 10.370 -18.216 -1.323 1.00 65.69 188 TYR A C 1
ATOM 1401 O O . TYR A 1 188 ? 11.571 -18.269 -1.631 1.00 65.69 188 TYR A O 1
ATOM 1409 N N . PRO A 1 189 ? 9.400 -18.379 -2.230 1.00 62.12 189 PRO A N 1
ATOM 1410 C CA . PRO A 1 189 ? 9.731 -18.496 -3.628 1.00 62.12 189 PRO A CA 1
ATOM 1411 C C . PRO A 1 189 ? 10.514 -17.236 -4.035 1.00 62.12 189 PRO A C 1
ATOM 1413 O O . PRO A 1 189 ? 10.226 -16.116 -3.612 1.00 62.12 189 PRO A O 1
ATOM 1416 N N . SER A 1 190 ? 11.621 -17.461 -4.737 1.00 69.88 190 SER A N 1
ATOM 1417 C CA . SER A 1 190 ? 12.659 -16.456 -4.978 1.00 69.88 190 SER A CA 1
ATOM 1418 C C . SER A 1 190 ? 12.866 -16.229 -6.469 1.00 69.88 190 SER A C 1
ATOM 1420 O O . SER A 1 190 ? 13.977 -15.946 -6.908 1.00 69.88 190 SER A O 1
ATOM 1422 N N . TYR A 1 191 ? 11.810 -16.364 -7.271 1.00 77.06 191 TYR A N 1
ATOM 1423 C CA . TYR A 1 191 ? 11.898 -16.262 -8.726 1.00 77.06 191 TYR A CA 1
ATOM 1424 C C . TYR A 1 191 ? 12.373 -14.882 -9.162 1.00 77.06 191 TYR A C 1
ATOM 1426 O O . TYR A 1 191 ? 13.273 -14.797 -9.997 1.00 77.06 191 TYR A O 1
ATOM 1434 N N . THR A 1 192 ? 11.862 -13.810 -8.545 1.00 76.19 192 THR A N 1
ATOM 1435 C CA . THR A 1 192 ? 12.345 -12.447 -8.816 1.00 76.19 192 THR A CA 1
ATOM 1436 C C . THR A 1 192 ? 13.843 -12.335 -8.516 1.00 76.19 192 THR A C 1
ATOM 1438 O O . THR A 1 192 ? 14.608 -11.854 -9.353 1.00 76.19 192 THR A O 1
ATOM 1441 N N . LYS A 1 193 ? 14.291 -12.865 -7.370 1.00 78.81 193 LYS A N 1
ATOM 1442 C CA . LYS A 1 193 ? 15.707 -12.874 -6.964 1.00 78.81 193 LYS A CA 1
ATOM 1443 C C . LYS A 1 193 ? 16.589 -13.722 -7.888 1.00 78.81 193 LYS A C 1
ATOM 1445 O O . LYS A 1 193 ? 17.697 -13.316 -8.230 1.00 78.81 193 LYS A O 1
ATOM 1450 N N . GLN A 1 194 ? 16.128 -14.906 -8.284 1.00 83.25 194 GLN A N 1
ATOM 1451 C CA . GLN A 1 194 ? 16.847 -15.810 -9.185 1.00 83.25 194 GLN A CA 1
ATOM 1452 C C . GLN A 1 194 ? 16.966 -15.205 -10.581 1.00 83.25 194 GLN A C 1
ATOM 1454 O O . GLN A 1 194 ? 18.052 -15.227 -11.156 1.00 83.25 194 GLN A O 1
ATOM 1459 N N . LYS A 1 195 ? 15.885 -14.603 -11.090 1.00 84.38 195 LYS A N 1
ATOM 1460 C CA . LYS A 1 195 ? 15.896 -13.866 -12.351 1.00 84.38 195 LYS A CA 1
ATOM 1461 C C . LYS A 1 195 ? 16.881 -12.702 -12.304 1.00 84.38 195 LYS A C 1
ATOM 1463 O O . LYS A 1 195 ? 17.710 -12.599 -13.198 1.00 84.38 195 LYS A O 1
ATOM 1468 N N . ALA A 1 196 ? 16.848 -11.885 -11.250 1.00 85.19 196 ALA A N 1
ATOM 1469 C CA . ALA A 1 196 ? 17.784 -10.775 -11.096 1.00 85.19 196 ALA A CA 1
ATOM 1470 C C . ALA A 1 196 ? 19.244 -11.244 -11.108 1.00 85.19 196 ALA A C 1
ATOM 1472 O O . ALA A 1 196 ? 20.066 -10.686 -11.826 1.00 85.19 196 ALA A O 1
ATOM 1473 N N . ARG A 1 197 ? 19.557 -12.325 -10.381 1.00 85.88 197 ARG A N 1
ATOM 1474 C CA . ARG A 1 197 ? 20.898 -12.931 -10.385 1.00 85.88 197 ARG A CA 1
ATOM 1475 C C . ARG A 1 197 ? 21.305 -13.449 -11.763 1.00 85.88 197 ARG A C 1
ATOM 1477 O O . ARG A 1 197 ? 22.450 -13.251 -12.155 1.00 85.88 197 ARG A O 1
ATOM 1484 N N . ALA A 1 198 ? 20.396 -14.112 -12.476 1.00 87.69 198 ALA A N 1
ATOM 1485 C CA . ALA A 1 198 ? 20.663 -14.628 -13.816 1.00 87.69 198 ALA A CA 1
ATOM 1486 C C . ALA A 1 198 ? 20.936 -13.488 -14.809 1.00 87.69 198 ALA A C 1
ATOM 1488 O O . ALA A 1 198 ? 21.944 -13.523 -15.509 1.00 87.69 198 ALA A O 1
ATOM 1489 N N . ASP A 1 199 ? 20.095 -12.454 -14.802 1.00 87.56 199 ASP A N 1
ATOM 1490 C CA . ASP A 1 199 ? 20.252 -11.265 -15.640 1.00 87.56 199 ASP A CA 1
ATOM 1491 C C . ASP A 1 199 ? 21.553 -10.506 -15.292 1.00 87.56 199 ASP A C 1
ATOM 1493 O O . ASP A 1 199 ? 22.259 -10.022 -16.172 1.00 87.56 199 ASP A O 1
ATOM 1497 N N . GLN A 1 200 ? 21.932 -10.437 -14.011 1.00 83.69 200 GLN A N 1
ATOM 1498 C CA . GLN A 1 200 ? 23.181 -9.798 -13.578 1.00 83.69 200 GLN A CA 1
ATOM 1499 C C . GLN A 1 200 ? 24.446 -10.592 -13.906 1.00 83.69 200 GLN A C 1
ATOM 1501 O O . GLN A 1 200 ? 25.505 -9.994 -14.091 1.00 83.69 200 GLN A O 1
ATOM 1506 N N . ALA A 1 201 ? 24.349 -11.919 -13.981 1.00 86.62 201 ALA A N 1
ATOM 1507 C CA . ALA A 1 201 ? 25.453 -12.782 -14.388 1.00 86.62 201 ALA A CA 1
ATOM 1508 C C . ALA A 1 201 ? 25.697 -12.761 -15.909 1.00 86.62 201 ALA A C 1
ATOM 1510 O O . ALA A 1 201 ? 26.753 -13.201 -16.367 1.00 86.62 201 ALA A O 1
ATOM 1511 N N . ASP A 1 202 ? 24.747 -12.254 -16.698 1.00 87.19 202 ASP A N 1
ATOM 1512 C CA . ASP A 1 202 ? 24.900 -12.095 -18.1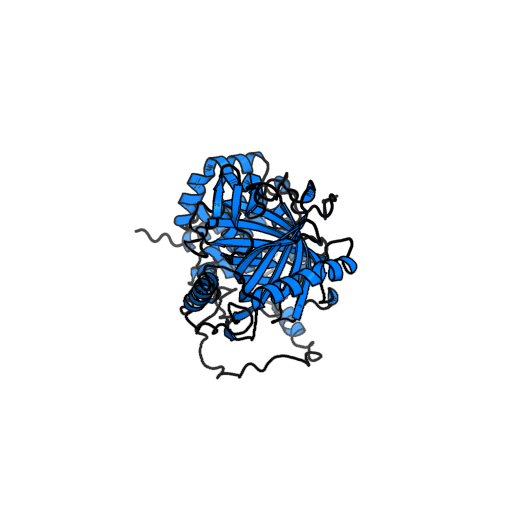40 1.00 87.19 202 ASP A CA 1
ATOM 1513 C C . ASP A 1 202 ? 25.778 -10.867 -18.459 1.00 87.19 202 ASP A C 1
ATOM 1515 O O . ASP A 1 202 ? 25.400 -9.707 -18.275 1.00 87.19 202 ASP A O 1
ATOM 1519 N N . ALA A 1 203 ? 26.987 -11.119 -18.967 1.00 76.00 203 ALA A N 1
ATOM 1520 C CA . ALA A 1 203 ? 27.938 -10.067 -19.322 1.00 76.00 203 ALA A CA 1
ATOM 1521 C C . ALA A 1 203 ? 27.421 -9.136 -20.437 1.00 76.00 203 ALA A C 1
ATOM 1523 O O . ALA A 1 203 ? 27.731 -7.945 -20.430 1.00 76.00 203 ALA A O 1
ATOM 1524 N N . GLY A 1 204 ? 26.627 -9.649 -21.383 1.00 78.12 204 GLY A N 1
ATOM 1525 C CA . GLY A 1 204 ? 26.013 -8.840 -22.439 1.00 78.12 204 GLY A CA 1
ATOM 1526 C C . GLY A 1 204 ? 24.935 -7.911 -21.883 1.00 78.12 204 GLY A C 1
ATOM 1527 O O . GLY A 1 204 ? 24.840 -6.747 -22.285 1.00 78.12 204 GLY A O 1
ATOM 1528 N N . TYR A 1 205 ? 24.184 -8.396 -20.896 1.00 80.81 205 TYR A N 1
ATOM 1529 C CA . TYR A 1 205 ? 23.202 -7.608 -20.160 1.00 80.81 205 TYR A CA 1
ATOM 1530 C C . TYR A 1 205 ? 23.853 -6.437 -19.412 1.00 80.81 205 TYR A C 1
ATOM 1532 O O . TYR A 1 205 ? 23.449 -5.285 -19.582 1.00 80.81 205 TYR A O 1
ATOM 1540 N N . GLN A 1 206 ? 24.904 -6.713 -18.633 1.00 76.12 206 GLN A N 1
ATOM 1541 C CA . GLN A 1 206 ? 25.631 -5.684 -17.881 1.00 76.12 206 GLN A CA 1
ATOM 1542 C C . GLN A 1 206 ? 26.322 -4.676 -18.799 1.00 76.12 206 GLN A C 1
ATOM 1544 O O . GLN A 1 206 ? 26.247 -3.472 -18.556 1.00 76.12 206 GLN A O 1
ATOM 1549 N N . LYS A 1 207 ? 26.930 -5.148 -19.893 1.00 76.62 207 LYS A N 1
ATOM 1550 C CA . LYS A 1 207 ? 27.537 -4.283 -20.909 1.00 76.62 207 LYS A CA 1
ATOM 1551 C C . LYS A 1 207 ? 26.513 -3.310 -21.503 1.00 76.62 207 LYS A C 1
ATOM 1553 O O . LYS A 1 207 ? 26.777 -2.115 -21.552 1.00 76.62 207 LYS A O 1
ATOM 1558 N N . THR A 1 208 ? 25.326 -3.797 -21.867 1.00 78.50 208 THR A N 1
ATOM 1559 C CA . THR A 1 208 ? 24.249 -2.962 -22.432 1.00 78.50 208 THR A CA 1
ATOM 1560 C C . THR A 1 208 ? 23.807 -1.860 -21.465 1.00 78.50 208 THR A C 1
ATOM 1562 O O . THR A 1 208 ? 23.600 -0.721 -21.881 1.00 78.50 208 THR A O 1
ATOM 1565 N N . LEU A 1 209 ? 23.680 -2.176 -20.172 1.00 79.81 209 LEU A N 1
ATOM 1566 C CA . LEU A 1 209 ? 23.334 -1.184 -19.149 1.00 79.81 209 LEU A CA 1
ATOM 1567 C C . LEU A 1 209 ? 24.453 -0.160 -18.921 1.00 79.81 209 LEU A C 1
ATOM 1569 O O . LEU A 1 209 ? 24.166 1.027 -18.772 1.00 79.81 209 LEU A O 1
ATOM 1573 N N . ALA A 1 210 ? 25.710 -0.607 -18.894 1.00 72.38 210 ALA A N 1
ATOM 1574 C CA . ALA A 1 210 ? 26.865 0.257 -18.663 1.00 72.38 210 ALA A CA 1
ATOM 1575 C C . ALA A 1 210 ? 27.125 1.216 -19.836 1.00 72.38 210 ALA A C 1
ATOM 1577 O O . ALA A 1 210 ? 27.440 2.384 -19.621 1.00 72.38 210 ALA A O 1
ATOM 1578 N N . GLU A 1 211 ? 26.972 0.741 -21.073 1.00 76.38 211 GLU A N 1
ATOM 1579 C CA . GLU A 1 211 ? 27.240 1.523 -22.285 1.00 76.38 211 GLU A CA 1
ATOM 1580 C C . GLU A 1 211 ? 26.098 2.481 -22.649 1.00 76.38 211 GLU A C 1
ATOM 1582 O O . GLU A 1 211 ? 26.297 3.387 -23.458 1.00 76.38 211 GLU A O 1
ATOM 1587 N N . ASN A 1 212 ? 24.904 2.309 -22.068 1.00 77.12 212 ASN A N 1
ATOM 1588 C CA . ASN A 1 212 ? 23.726 3.063 -22.482 1.00 77.12 212 ASN A CA 1
ATOM 1589 C C . ASN A 1 212 ? 22.850 3.519 -21.298 1.00 77.12 212 ASN A C 1
ATOM 1591 O O . ASN A 1 212 ? 21.758 2.989 -21.071 1.00 77.12 212 ASN A O 1
ATOM 1595 N N . PRO A 1 213 ? 23.283 4.547 -20.543 1.00 70.62 213 PRO A N 1
ATOM 1596 C CA . PRO A 1 213 ? 22.571 5.019 -19.353 1.00 70.62 213 PRO A CA 1
ATOM 1597 C C . PRO A 1 213 ? 21.156 5.551 -19.645 1.00 70.62 213 PRO A C 1
ATOM 1599 O O . PRO A 1 213 ? 20.316 5.574 -18.743 1.00 70.62 213 PRO A O 1
ATOM 1602 N N . THR A 1 214 ? 20.853 5.929 -20.894 1.00 82.75 214 THR A N 1
ATOM 1603 C CA . THR A 1 214 ? 19.511 6.385 -21.306 1.00 82.75 214 THR A CA 1
ATOM 1604 C C . THR A 1 214 ? 18.489 5.243 -21.345 1.00 82.75 214 THR A C 1
ATOM 1606 O O . THR A 1 214 ? 17.293 5.487 -21.159 1.00 82.75 214 THR A O 1
ATOM 1609 N N . MET A 1 215 ? 18.943 3.988 -21.479 1.00 85.69 215 MET A N 1
ATOM 1610 C CA . MET A 1 215 ? 18.078 2.802 -21.508 1.00 85.69 215 MET A CA 1
ATOM 1611 C C . MET A 1 215 ? 17.260 2.654 -20.229 1.00 85.69 215 MET A C 1
ATOM 1613 O O . MET A 1 215 ? 16.121 2.196 -20.283 1.00 85.69 215 MET A O 1
ATOM 1617 N N . ARG A 1 216 ? 17.789 3.107 -19.085 1.00 87.25 216 ARG A N 1
ATOM 1618 C CA . ARG A 1 216 ? 17.030 3.157 -17.831 1.00 87.25 216 ARG A CA 1
ATOM 1619 C C . ARG A 1 216 ? 15.790 4.039 -17.972 1.00 87.25 216 ARG A C 1
ATOM 1621 O O . ARG A 1 216 ? 14.684 3.580 -17.701 1.00 87.25 216 ARG A O 1
ATOM 1628 N N . GLY A 1 217 ? 15.972 5.284 -18.418 1.00 88.81 217 GLY A N 1
ATOM 1629 C CA . GLY A 1 217 ? 14.874 6.232 -18.618 1.00 88.81 217 GLY A CA 1
ATOM 1630 C C . GLY A 1 217 ? 13.855 5.709 -19.629 1.00 88.81 217 GLY A C 1
ATOM 1631 O O . GLY A 1 217 ? 12.655 5.745 -19.369 1.00 88.81 217 GLY A O 1
ATOM 1632 N N . MET A 1 218 ? 14.328 5.117 -20.730 1.00 90.88 218 MET A N 1
ATOM 1633 C CA . MET A 1 218 ? 13.461 4.480 -21.726 1.00 90.88 218 MET A CA 1
ATOM 1634 C C . MET A 1 218 ? 12.671 3.303 -21.148 1.00 90.88 218 MET A C 1
ATOM 1636 O O . MET A 1 218 ? 11.480 3.182 -21.427 1.00 90.88 218 MET A O 1
ATOM 1640 N N . ARG A 1 219 ? 13.288 2.447 -20.324 1.00 92.56 219 ARG A N 1
ATOM 1641 C CA . ARG A 1 219 ? 12.587 1.328 -19.685 1.00 92.56 219 ARG A CA 1
ATOM 1642 C C . ARG A 1 219 ? 11.475 1.822 -18.771 1.00 92.56 219 ARG A C 1
ATOM 1644 O O . ARG A 1 219 ? 10.348 1.343 -18.877 1.00 92.56 219 ARG A O 1
ATOM 1651 N N . THR A 1 220 ? 11.792 2.769 -17.891 1.00 91.75 220 THR A N 1
ATOM 1652 C CA . THR A 1 220 ? 10.827 3.372 -16.964 1.00 91.75 220 THR A CA 1
ATOM 1653 C C . THR A 1 220 ? 9.682 4.024 -17.735 1.00 91.75 220 THR A C 1
ATOM 1655 O O . THR A 1 220 ? 8.517 3.792 -17.414 1.00 91.75 220 THR A O 1
ATOM 1658 N N . PHE A 1 221 ? 9.998 4.737 -18.820 1.00 91.69 221 PHE A N 1
ATOM 1659 C CA . PHE A 1 221 ? 9.007 5.304 -19.728 1.00 91.69 221 PHE A CA 1
ATOM 1660 C C . PHE A 1 221 ? 8.086 4.236 -20.324 1.00 91.69 221 PHE A C 1
ATOM 1662 O O . PHE A 1 221 ? 6.865 4.355 -20.227 1.00 91.69 221 PHE A O 1
ATOM 1669 N N . MET A 1 222 ? 8.645 3.170 -20.905 1.00 92.88 222 MET A N 1
ATOM 1670 C CA . MET A 1 222 ? 7.854 2.095 -21.515 1.00 92.88 222 MET A CA 1
ATOM 1671 C C . MET A 1 222 ? 7.008 1.345 -20.487 1.00 92.88 222 MET A C 1
ATOM 1673 O O . MET A 1 222 ? 5.879 0.965 -20.794 1.00 92.88 222 MET A O 1
ATOM 1677 N N . MET A 1 223 ? 7.513 1.168 -19.263 1.00 94.00 223 MET A N 1
ATOM 1678 C CA . MET A 1 223 ? 6.742 0.588 -18.167 1.00 94.00 223 MET A CA 1
ATOM 1679 C C . MET A 1 223 ? 5.543 1.476 -17.815 1.00 94.00 223 MET A C 1
ATOM 1681 O O . MET A 1 223 ? 4.408 1.006 -17.809 1.00 94.00 223 MET A O 1
ATOM 1685 N N . ASN A 1 224 ? 5.763 2.773 -17.601 1.00 91.81 224 ASN A N 1
ATOM 1686 C CA . ASN A 1 224 ? 4.689 3.721 -17.297 1.00 91.81 224 ASN A CA 1
ATOM 1687 C C . ASN A 1 224 ? 3.677 3.841 -18.449 1.00 91.81 224 ASN A C 1
ATOM 1689 O O . ASN A 1 224 ? 2.467 3.928 -18.212 1.00 91.81 224 ASN A O 1
ATOM 1693 N N . ALA A 1 225 ? 4.150 3.783 -19.697 1.00 90.00 225 ALA A N 1
ATOM 1694 C CA . ALA A 1 225 ? 3.300 3.738 -20.879 1.00 90.00 225 ALA A CA 1
ATOM 1695 C C . ALA A 1 225 ? 2.433 2.473 -20.891 1.00 90.00 225 ALA A C 1
ATOM 1697 O O . ALA A 1 225 ? 1.215 2.584 -21.020 1.00 90.00 225 ALA A O 1
ATOM 1698 N N . PHE A 1 226 ? 3.033 1.293 -20.687 1.00 92.06 226 PHE A N 1
ATOM 1699 C CA . PHE A 1 226 ? 2.320 0.017 -20.588 1.00 92.06 226 PHE A CA 1
ATOM 1700 C C . PHE A 1 226 ? 1.220 0.078 -19.524 1.00 92.06 226 PHE A C 1
ATOM 1702 O O . PHE A 1 226 ? 0.059 -0.210 -19.812 1.00 92.06 226 PHE A O 1
ATOM 1709 N N . MET A 1 227 ? 1.540 0.553 -18.326 1.00 90.31 227 MET A N 1
ATOM 1710 C CA . MET A 1 227 ? 0.565 0.679 -17.247 1.00 90.31 227 MET A CA 1
ATOM 1711 C C . MET A 1 227 ? -0.592 1.637 -17.579 1.00 90.31 227 MET A C 1
ATOM 1713 O O . MET A 1 227 ? -1.739 1.398 -17.183 1.00 90.31 227 MET A O 1
ATOM 1717 N N . SER A 1 228 ? -0.312 2.683 -18.362 1.00 86.25 228 SER A N 1
ATOM 1718 C CA . SER A 1 228 ? -1.298 3.666 -18.828 1.00 86.25 228 SER A CA 1
ATOM 1719 C C . SER A 1 228 ? -2.227 3.132 -19.930 1.00 86.25 228 SER A C 1
ATOM 1721 O O . SER A 1 228 ? -3.276 3.728 -20.177 1.00 86.25 228 SER A O 1
ATOM 1723 N N . THR A 1 229 ? -1.910 1.988 -20.554 1.00 85.56 229 THR A N 1
ATOM 1724 C CA . THR A 1 229 ? -2.738 1.365 -21.612 1.00 85.56 229 THR A CA 1
ATOM 1725 C C . THR A 1 229 ? -3.998 0.650 -21.105 1.00 85.56 229 THR A C 1
ATOM 1727 O O . THR A 1 229 ? -4.745 0.075 -21.894 1.00 85.56 229 THR A O 1
ATOM 1730 N N . GLY A 1 230 ? -4.269 0.700 -19.796 1.00 82.44 230 GLY A N 1
ATOM 1731 C CA . GLY A 1 230 ? -5.469 0.120 -19.183 1.00 82.44 230 GLY A CA 1
ATOM 1732 C C . GLY A 1 230 ? -5.201 -1.056 -18.247 1.00 82.44 230 GLY A C 1
ATOM 1733 O O . GLY A 1 230 ? -6.143 -1.545 -17.629 1.00 82.44 230 GLY A O 1
ATOM 1734 N N . PHE A 1 231 ? -3.947 -1.474 -18.061 1.00 90.00 231 PHE A N 1
ATOM 1735 C CA . PHE A 1 231 ? -3.610 -2.525 -17.096 1.00 90.00 231 PHE A CA 1
ATOM 1736 C C . PHE A 1 231 ? -4.028 -2.151 -15.659 1.00 90.00 231 PHE A C 1
ATOM 1738 O O . PHE A 1 231 ? -4.624 -2.970 -14.962 1.00 90.00 231 PHE A O 1
ATOM 1745 N N . MET A 1 232 ? -3.867 -0.882 -15.255 1.00 87.38 232 MET A N 1
ATOM 1746 C CA . MET A 1 232 ? -4.406 -0.381 -13.976 1.00 87.38 232 MET A CA 1
ATOM 1747 C C . MET A 1 232 ? -5.928 -0.555 -13.856 1.00 87.38 232 MET A C 1
ATOM 1749 O O . MET A 1 232 ? -6.425 -0.913 -12.791 1.00 87.38 232 MET A O 1
ATOM 1753 N N . MET A 1 233 ? -6.675 -0.362 -14.951 1.00 87.94 233 MET A N 1
ATOM 1754 C CA . MET A 1 233 ? -8.123 -0.603 -14.958 1.00 87.94 233 MET A CA 1
ATOM 1755 C C . MET A 1 233 ? -8.443 -2.093 -14.806 1.00 87.94 233 MET A C 1
ATOM 1757 O O . MET A 1 233 ? -9.431 -2.433 -14.164 1.00 87.94 233 MET A O 1
ATOM 1761 N N . GLN A 1 234 ? -7.623 -2.994 -15.361 1.00 92.62 234 GLN A N 1
ATOM 1762 C CA . GLN A 1 234 ? -7.812 -4.432 -15.152 1.00 92.62 234 GLN A CA 1
ATOM 1763 C C . GLN A 1 234 ? -7.601 -4.808 -13.677 1.00 92.62 234 GLN A C 1
ATOM 1765 O O . GLN A 1 234 ? -8.404 -5.565 -13.136 1.00 92.62 234 GLN A O 1
ATOM 1770 N N . ILE A 1 235 ? -6.588 -4.245 -13.004 1.00 92.06 235 ILE A N 1
ATOM 1771 C CA . ILE A 1 235 ? -6.376 -4.431 -11.554 1.00 92.06 235 ILE A CA 1
ATOM 1772 C C . ILE A 1 235 ? -7.605 -3.959 -10.774 1.00 92.06 235 ILE A C 1
ATOM 1774 O O . ILE A 1 235 ? -8.173 -4.722 -9.995 1.00 92.06 235 ILE A O 1
ATOM 1778 N N . GLN A 1 236 ? -8.083 -2.743 -11.045 1.00 90.19 236 GLN A N 1
ATOM 1779 C CA . GLN A 1 236 ? -9.283 -2.207 -10.399 1.00 90.19 236 GLN A CA 1
ATOM 1780 C C . GLN A 1 236 ? -10.508 -3.097 -10.634 1.00 90.19 236 GLN A C 1
ATOM 1782 O O . GLN A 1 236 ? -11.201 -3.442 -9.681 1.00 90.19 236 GLN A O 1
ATOM 1787 N N . ASN A 1 237 ? -10.749 -3.520 -11.876 1.00 92.50 237 ASN A N 1
ATOM 1788 C CA . ASN A 1 237 ? -11.902 -4.344 -12.235 1.00 92.50 237 ASN A CA 1
ATOM 1789 C C . ASN A 1 237 ? -11.863 -5.736 -11.591 1.00 92.50 237 ASN A C 1
ATOM 1791 O O . ASN A 1 237 ? -12.902 -6.275 -11.218 1.00 92.50 237 ASN A O 1
ATOM 1795 N N . THR A 1 238 ? -10.674 -6.326 -11.466 1.00 93.44 238 THR A N 1
ATOM 1796 C CA . THR A 1 238 ? -10.493 -7.678 -10.915 1.00 93.44 238 THR A CA 1
ATOM 1797 C C . THR A 1 238 ? -10.387 -7.713 -9.392 1.00 93.44 238 THR A C 1
ATOM 1799 O O . THR A 1 238 ? -10.617 -8.775 -8.811 1.00 93.44 238 THR A O 1
ATOM 1802 N N . GLY A 1 239 ? -10.068 -6.584 -8.758 1.00 89.25 239 GLY A N 1
ATOM 1803 C CA . GLY A 1 239 ? -10.036 -6.412 -7.308 1.00 89.25 239 GLY A CA 1
ATOM 1804 C C . GLY A 1 239 ? -11.177 -5.529 -6.804 1.00 89.25 239 GLY A C 1
ATOM 1805 O O . GLY A 1 239 ? -12.196 -6.022 -6.340 1.00 89.25 239 GLY A O 1
ATOM 1806 N N . LEU A 1 240 ? -11.002 -4.209 -6.863 1.00 84.06 240 LEU A N 1
ATOM 1807 C CA . LEU A 1 240 ? -11.836 -3.221 -6.156 1.00 84.06 240 LEU A CA 1
ATOM 1808 C C . LEU A 1 240 ? -13.249 -3.029 -6.690 1.00 84.06 240 LEU A C 1
ATOM 1810 O O . LEU A 1 240 ? -14.126 -2.605 -5.942 1.00 84.06 240 LEU A O 1
ATOM 1814 N N . ALA A 1 241 ? -13.479 -3.284 -7.975 1.00 88.12 241 ALA A N 1
ATOM 1815 C CA . ALA A 1 241 ? -14.769 -3.028 -8.604 1.00 88.12 241 ALA A CA 1
ATOM 1816 C C . ALA A 1 241 ? -15.847 -4.056 -8.209 1.00 88.12 241 ALA A C 1
ATOM 1818 O O . ALA A 1 241 ? -16.939 -4.039 -8.777 1.00 88.12 241 ALA A O 1
ATOM 1819 N N . ASP A 1 242 ? -15.582 -4.928 -7.229 1.00 90.75 242 ASP A N 1
ATOM 1820 C CA . ASP A 1 242 ? -16.613 -5.718 -6.558 1.00 90.75 242 ASP A CA 1
ATOM 1821 C C . ASP A 1 242 ? -17.480 -4.815 -5.656 1.00 90.75 242 ASP A C 1
ATOM 1823 O O . ASP A 1 242 ? -17.357 -4.767 -4.428 1.00 90.75 242 ASP A O 1
ATOM 1827 N N . THR A 1 243 ? -18.371 -4.055 -6.296 1.00 92.62 243 THR A N 1
ATOM 1828 C CA . THR A 1 243 ? -19.248 -3.073 -5.640 1.00 92.62 243 THR A CA 1
ATOM 1829 C C . THR A 1 243 ? -20.095 -3.673 -4.518 1.00 92.62 243 THR A C 1
ATOM 1831 O O . THR A 1 243 ? -20.334 -3.003 -3.515 1.00 92.62 243 THR A O 1
ATOM 1834 N N . ARG A 1 244 ? -20.514 -4.938 -4.634 1.00 94.69 244 ARG A N 1
ATOM 1835 C CA . ARG A 1 244 ? -21.266 -5.641 -3.586 1.00 94.69 244 ARG A CA 1
ATOM 1836 C C . ARG A 1 244 ? -20.399 -5.964 -2.376 1.00 94.69 244 ARG A C 1
ATOM 1838 O O . ARG A 1 244 ? -20.886 -5.800 -1.259 1.00 94.69 244 ARG A O 1
ATOM 1845 N N . SER A 1 245 ? -19.142 -6.365 -2.571 1.00 93.75 245 SER A N 1
ATOM 1846 C CA . SER A 1 245 ? -18.188 -6.539 -1.465 1.00 93.75 245 SER A CA 1
ATOM 1847 C C . SER A 1 245 ? -17.970 -5.228 -0.709 1.00 93.75 245 SER A C 1
ATOM 1849 O O . SER A 1 245 ? -18.070 -5.202 0.518 1.00 93.75 245 SER A O 1
ATOM 1851 N N . LEU A 1 246 ? -17.792 -4.111 -1.421 1.00 94.69 246 LEU A N 1
ATOM 1852 C CA . LEU A 1 246 ? -17.655 -2.794 -0.787 1.00 94.69 246 LEU A CA 1
ATOM 1853 C C . LEU A 1 246 ? -18.929 -2.343 -0.060 1.00 94.69 246 LEU A C 1
ATOM 1855 O O . LEU A 1 246 ? -18.845 -1.812 1.048 1.00 94.69 246 LEU A O 1
ATOM 1859 N N . SER A 1 247 ? -20.108 -2.568 -0.644 1.00 95.75 247 SER A N 1
ATOM 1860 C CA . SER A 1 247 ? -21.380 -2.281 0.028 1.00 95.75 247 SER A CA 1
ATOM 1861 C C . SER A 1 247 ? -21.549 -3.111 1.298 1.00 95.75 247 SER A C 1
ATOM 1863 O O . SER A 1 247 ? -21.876 -2.544 2.332 1.00 95.75 247 SER A O 1
ATOM 1865 N N . ALA A 1 248 ? -21.226 -4.408 1.275 1.00 96.81 248 ALA A N 1
ATOM 1866 C CA . ALA A 1 248 ? -21.309 -5.256 2.464 1.00 96.81 248 ALA A CA 1
ATOM 1867 C C . ALA A 1 248 ? -20.394 -4.768 3.603 1.00 96.81 248 ALA A C 1
ATOM 1869 O O . ALA A 1 248 ? -20.797 -4.804 4.766 1.00 96.81 248 ALA A O 1
ATOM 1870 N N . ILE A 1 249 ? -19.194 -4.268 3.280 1.00 97.38 249 ILE A N 1
ATOM 1871 C CA . ILE A 1 249 ? -18.286 -3.648 4.259 1.00 97.38 249 ILE A CA 1
ATOM 1872 C C . ILE A 1 249 ? -18.903 -2.363 4.828 1.00 97.38 249 ILE A C 1
ATOM 1874 O O . ILE A 1 249 ? -18.912 -2.176 6.043 1.00 97.38 249 ILE A O 1
ATOM 1878 N N . ARG A 1 250 ? -19.447 -1.483 3.980 1.00 97.31 250 ARG A N 1
ATOM 1879 C CA . ARG A 1 250 ? -20.098 -0.229 4.410 1.00 97.31 250 ARG A CA 1
ATOM 1880 C C . ARG A 1 250 ? -21.340 -0.484 5.269 1.00 97.31 250 ARG A C 1
ATOM 1882 O O . ARG A 1 250 ? -21.530 0.191 6.282 1.00 97.31 250 ARG A O 1
ATOM 1889 N N . ASP A 1 251 ? -22.149 -1.476 4.914 1.00 97.56 251 ASP A N 1
ATOM 1890 C CA . ASP A 1 251 ? -23.325 -1.894 5.681 1.00 97.56 251 ASP A CA 1
ATOM 1891 C C . ASP A 1 251 ? -22.908 -2.441 7.053 1.00 97.56 251 ASP A C 1
ATOM 1893 O O . ASP A 1 251 ? -23.483 -2.080 8.079 1.00 97.56 251 ASP A O 1
ATOM 1897 N N . PHE A 1 252 ? -21.840 -3.240 7.107 1.00 97.50 252 PHE A N 1
ATOM 1898 C CA . PHE A 1 252 ? -21.285 -3.721 8.370 1.00 97.50 252 PHE A CA 1
ATOM 1899 C C . PHE A 1 252 ? -20.715 -2.591 9.240 1.00 97.50 252 PHE A C 1
ATOM 1901 O O . PHE A 1 252 ? -20.964 -2.554 10.449 1.00 97.50 252 PHE A O 1
ATOM 1908 N N . VAL A 1 253 ? -19.963 -1.660 8.649 1.00 97.44 253 VAL A N 1
ATOM 1909 C CA . VAL A 1 253 ? -19.395 -0.512 9.368 1.00 97.44 253 VAL A CA 1
ATOM 1910 C C . VAL A 1 253 ? -20.503 0.392 9.900 1.00 97.44 253 VAL A C 1
ATOM 1912 O O . VAL A 1 253 ? -20.430 0.813 11.047 1.00 97.44 253 VAL A O 1
ATOM 1915 N N . SER A 1 254 ? -21.552 0.650 9.121 1.00 96.06 254 SER A N 1
ATOM 1916 C CA . SER A 1 254 ? -22.697 1.450 9.576 1.00 96.06 254 SER A CA 1
ATOM 1917 C C . SER A 1 254 ? -23.594 0.712 10.576 1.00 96.06 25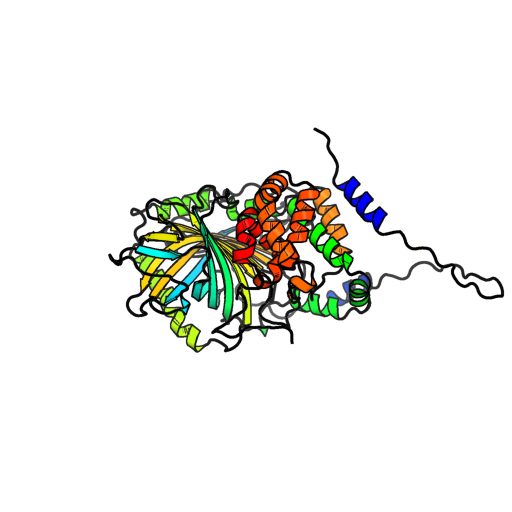4 SER A C 1
ATOM 1919 O O . SER A 1 254 ? -24.278 1.353 11.379 1.00 96.06 254 SER A O 1
ATOM 1921 N N . SER A 1 255 ? -23.560 -0.625 10.600 1.00 94.12 255 SER A N 1
ATOM 1922 C CA . SER A 1 255 ? -24.279 -1.409 11.604 1.00 94.12 255 SER A CA 1
ATOM 1923 C C . SER A 1 255 ? -23.816 -1.056 13.024 1.00 94.12 255 SER A C 1
ATOM 1925 O O . SER A 1 255 ? -22.640 -0.783 13.282 1.00 94.12 255 SER A O 1
ATOM 1927 N N . SER A 1 256 ? -24.754 -1.070 13.975 1.00 87.75 256 SER A N 1
ATOM 1928 C CA . SER A 1 256 ? -24.497 -0.685 15.373 1.00 87.75 256 SER A CA 1
ATOM 1929 C C . SER A 1 256 ? -23.913 0.730 15.528 1.00 87.75 256 SER A C 1
ATOM 1931 O O . SER A 1 256 ? -23.140 0.980 16.454 1.00 87.75 256 SER A O 1
ATOM 1933 N N . ASN A 1 257 ? -24.248 1.649 14.614 1.00 89.44 257 ASN A N 1
ATOM 1934 C CA . ASN A 1 257 ? -23.714 3.015 14.569 1.00 89.44 257 ASN A CA 1
ATOM 1935 C C . ASN A 1 257 ? -22.173 3.051 14.604 1.00 89.44 257 ASN A C 1
ATOM 1937 O O . ASN A 1 257 ? -21.587 3.878 15.298 1.00 89.44 257 ASN A O 1
ATOM 1941 N N . GLY A 1 258 ? -21.501 2.099 13.946 1.00 91.75 258 GLY A N 1
ATOM 1942 C CA . GLY A 1 258 ? -20.036 2.029 13.932 1.00 91.75 258 GLY A CA 1
ATOM 1943 C C . GLY A 1 258 ? -19.393 1.438 15.183 1.00 91.75 258 GLY A C 1
ATOM 1944 O O . GLY A 1 258 ? -18.190 1.187 15.176 1.00 91.75 258 GLY A O 1
ATOM 1945 N N . SER A 1 259 ? -20.150 1.146 16.239 1.00 95.00 259 SER A N 1
ATOM 1946 C CA . SER A 1 259 ? -19.586 0.610 17.481 1.00 95.00 259 SER A CA 1
ATOM 1947 C C . SER A 1 259 ? -19.078 -0.826 17.319 1.00 95.00 259 SER A C 1
ATOM 1949 O O . SER A 1 259 ? -19.678 -1.642 16.616 1.00 95.00 259 SER A O 1
ATOM 1951 N N . LEU A 1 260 ? -17.993 -1.159 18.025 1.00 95.12 260 LEU A N 1
ATOM 1952 C CA . LEU A 1 260 ? -17.492 -2.535 18.122 1.00 95.12 260 LEU A CA 1
ATOM 1953 C C . LEU A 1 260 ? -18.458 -3.432 18.917 1.00 95.12 260 LEU A C 1
ATOM 1955 O O . LEU A 1 260 ? -18.903 -3.066 20.009 1.00 95.12 260 LEU A O 1
ATOM 1959 N N . THR A 1 261 ? -18.707 -4.655 18.455 1.00 93.69 261 THR A N 1
ATOM 1960 C CA . THR A 1 261 ? -19.369 -5.701 19.252 1.00 93.69 261 THR A CA 1
ATOM 1961 C C . THR A 1 261 ? -18.339 -6.513 20.051 1.00 93.69 261 THR A C 1
ATOM 1963 O O . THR A 1 261 ? -17.134 -6.250 20.016 1.00 93.69 261 THR A O 1
ATOM 1966 N N . GLY A 1 262 ? -18.797 -7.499 20.829 1.00 93.44 262 GLY A N 1
ATOM 1967 C CA . GLY A 1 262 ? -17.897 -8.417 21.535 1.00 93.44 262 GLY A CA 1
ATOM 1968 C C . GLY A 1 262 ? -17.017 -9.245 20.591 1.00 93.44 262 GLY A C 1
ATOM 1969 O O . GLY A 1 262 ? -15.874 -9.537 20.937 1.00 93.44 262 GLY A O 1
ATOM 1970 N N . LYS A 1 263 ? -17.512 -9.570 19.386 1.00 92.88 263 LYS A N 1
ATOM 1971 C CA . LYS A 1 263 ? -16.757 -10.347 18.394 1.00 92.88 263 LYS A CA 1
ATOM 1972 C C . LYS A 1 263 ? -15.569 -9.556 17.853 1.00 92.88 263 LYS A C 1
ATOM 1974 O O . LYS A 1 263 ? -14.445 -10.040 17.963 1.00 92.88 263 LYS A O 1
ATOM 1979 N N . GLU A 1 264 ? -15.775 -8.324 17.371 1.00 95.19 264 GLU A N 1
ATOM 1980 C CA . GLU A 1 264 ? -14.665 -7.499 16.869 1.00 95.19 264 GLU A CA 1
ATOM 1981 C C . GLU A 1 264 ? -13.629 -7.236 17.969 1.00 95.19 264 GLU A C 1
ATOM 1983 O O . GLU A 1 264 ? -12.429 -7.311 17.716 1.00 95.19 264 GLU A O 1
ATOM 1988 N N . ARG A 1 265 ? -14.064 -7.004 19.218 1.00 95.75 265 ARG A N 1
ATOM 1989 C CA . ARG A 1 265 ? -13.137 -6.866 20.357 1.00 95.75 265 ARG A CA 1
ATOM 1990 C C . ARG A 1 265 ? -12.291 -8.120 20.581 1.00 95.75 265 ARG A C 1
ATOM 1992 O O . ARG A 1 265 ? -11.121 -7.992 20.929 1.00 95.75 265 ARG A O 1
ATOM 1999 N N . GLY A 1 266 ? -12.858 -9.308 20.374 1.00 96.38 266 GLY A N 1
ATOM 2000 C CA . GLY A 1 266 ? -12.132 -10.576 20.447 1.00 96.38 266 GLY A CA 1
ATOM 2001 C C . GLY A 1 266 ? -11.034 -10.690 19.386 1.00 96.38 266 GLY A C 1
ATOM 2002 O O . GLY A 1 266 ? -9.902 -11.040 19.722 1.00 96.38 266 GLY A O 1
ATOM 2003 N N . HIS A 1 267 ? -11.337 -10.331 18.135 1.00 95.81 267 HIS A N 1
ATOM 2004 C CA . HIS A 1 267 ? -10.350 -10.286 17.047 1.00 95.81 267 HIS A CA 1
ATOM 2005 C C . HIS A 1 267 ? -9.224 -9.289 17.336 1.00 95.81 267 HIS A C 1
ATOM 2007 O O . HIS A 1 267 ? -8.049 -9.652 17.293 1.00 95.81 267 HIS A O 1
ATOM 2013 N N . ILE A 1 268 ? -9.583 -8.068 17.740 1.00 96.31 268 ILE A N 1
ATOM 2014 C CA . ILE A 1 268 ? -8.626 -7.022 18.114 1.00 96.31 268 ILE A CA 1
ATOM 2015 C C . ILE A 1 268 ? -7.709 -7.506 19.242 1.00 96.31 268 ILE A C 1
ATOM 2017 O O . ILE A 1 268 ? -6.489 -7.426 19.123 1.00 96.31 268 ILE A O 1
ATOM 2021 N N . ALA A 1 269 ? -8.275 -8.060 20.318 1.00 95.94 269 ALA A N 1
ATOM 2022 C CA . ALA A 1 269 ? -7.496 -8.561 21.447 1.00 95.94 269 ALA A CA 1
ATOM 2023 C C . ALA A 1 269 ? -6.544 -9.697 21.031 1.00 95.94 269 ALA A C 1
ATOM 2025 O O . ALA A 1 269 ? -5.376 -9.708 21.432 1.00 95.94 269 ALA A O 1
ATOM 2026 N N . LYS A 1 270 ? -7.014 -10.628 20.190 1.00 95.38 270 LYS A N 1
ATOM 2027 C CA . LYS A 1 270 ? -6.196 -11.720 19.647 1.00 95.38 270 LYS A CA 1
ATOM 2028 C C . LYS A 1 270 ? -5.032 -11.179 18.821 1.00 95.38 270 LYS A C 1
ATOM 2030 O O . LYS A 1 270 ? -3.897 -11.569 19.093 1.00 95.38 270 LYS A O 1
ATOM 2035 N N . ALA A 1 271 ? -5.283 -10.278 17.874 1.00 94.38 271 ALA A N 1
ATOM 2036 C CA . ALA A 1 271 ? -4.241 -9.698 17.031 1.00 94.38 271 ALA A CA 1
ATOM 2037 C C . ALA A 1 271 ? -3.239 -8.871 17.864 1.00 94.38 271 ALA A C 1
ATOM 2039 O O . ALA A 1 271 ? -2.028 -9.067 17.759 1.00 94.38 271 ALA A O 1
ATOM 2040 N N . ALA A 1 272 ? -3.721 -8.040 18.793 1.00 94.44 272 ALA A N 1
ATOM 2041 C CA . ALA A 1 272 ? -2.883 -7.220 19.670 1.00 94.44 272 ALA A CA 1
ATOM 2042 C C . ALA A 1 272 ? -1.985 -8.046 20.608 1.00 94.44 272 ALA A C 1
ATOM 2044 O O . ALA A 1 272 ? -0.887 -7.605 20.959 1.00 94.44 272 ALA A O 1
ATOM 2045 N N . SER A 1 273 ? -2.426 -9.248 20.999 1.00 94.88 273 SER A N 1
ATOM 2046 C CA . SER A 1 273 ? -1.634 -10.182 21.814 1.00 94.88 273 SER A CA 1
ATOM 2047 C C . SER A 1 273 ? -0.435 -10.782 21.067 1.00 94.88 273 SER A C 1
ATOM 2049 O O . SER A 1 273 ? 0.505 -11.261 21.703 1.00 94.88 273 SER A O 1
ATOM 2051 N N . GLN A 1 274 ? -0.437 -10.739 19.728 1.00 93.50 274 GLN A N 1
ATOM 2052 C CA . GLN A 1 274 ? 0.655 -11.282 18.919 1.00 93.50 274 GLN A CA 1
ATOM 2053 C C . GLN A 1 274 ? 1.887 -10.377 18.923 1.00 93.50 274 GLN A C 1
ATOM 2055 O O . GLN A 1 274 ? 3.001 -10.897 18.884 1.00 93.50 274 GLN A O 1
ATOM 2060 N N . LEU A 1 275 ? 1.700 -9.056 19.035 1.00 93.25 275 LEU A N 1
ATOM 2061 C CA . LEU A 1 275 ? 2.782 -8.063 19.037 1.00 93.25 275 LEU A CA 1
ATOM 2062 C C . LEU A 1 275 ? 3.914 -8.415 20.022 1.00 93.25 275 LEU A C 1
ATOM 2064 O O . LEU A 1 275 ? 5.018 -8.701 19.563 1.00 93.25 275 LEU A O 1
ATOM 2068 N N . PRO A 1 276 ? 3.683 -8.506 21.350 1.00 92.00 276 PRO A N 1
ATOM 2069 C CA . PRO A 1 276 ? 4.762 -8.798 22.299 1.00 92.00 276 PRO A CA 1
ATOM 2070 C C . PRO A 1 276 ? 5.347 -10.206 22.137 1.00 92.00 276 PRO A C 1
ATOM 2072 O O . PRO A 1 276 ? 6.480 -10.454 22.545 1.00 92.00 276 PRO A O 1
ATOM 2075 N N . ARG A 1 277 ? 4.588 -11.154 21.568 1.00 90.50 277 ARG A N 1
ATOM 2076 C CA . ARG A 1 277 ? 5.086 -12.507 21.296 1.00 90.50 277 ARG A CA 1
ATOM 2077 C C . ARG A 1 277 ? 6.091 -12.495 20.149 1.00 90.50 277 ARG A C 1
ATOM 2079 O O . ARG A 1 277 ? 7.134 -13.127 20.263 1.00 90.50 277 ARG A O 1
ATOM 2086 N N . ARG A 1 278 ? 5.772 -11.791 19.062 1.00 91.44 278 ARG A N 1
ATOM 2087 C CA . ARG A 1 278 ? 6.600 -11.730 17.850 1.00 91.44 278 ARG A CA 1
ATOM 2088 C C . ARG A 1 278 ? 7.768 -10.766 17.986 1.00 91.44 278 ARG A C 1
ATOM 2090 O O . ARG A 1 278 ? 8.825 -11.063 17.451 1.00 91.44 278 ARG A O 1
ATOM 2097 N N . ALA A 1 279 ? 7.625 -9.711 18.787 1.00 91.00 279 ALA A N 1
ATOM 2098 C CA . ALA A 1 279 ? 8.732 -8.832 19.158 1.00 91.00 279 ALA A CA 1
ATOM 2099 C C . ALA A 1 279 ? 9.929 -9.609 19.730 1.00 91.00 279 ALA A C 1
ATOM 2101 O O . ALA A 1 279 ? 11.072 -9.312 19.416 1.00 91.00 279 ALA A O 1
ATOM 2102 N N . LYS A 1 280 ? 9.677 -10.672 20.507 1.00 92.88 280 LYS A N 1
ATOM 2103 C CA . LYS A 1 280 ? 10.730 -11.547 21.059 1.00 92.88 280 LYS A CA 1
ATOM 2104 C C . LYS A 1 280 ? 11.429 -12.427 20.018 1.00 92.88 280 LYS A C 1
ATOM 2106 O O . LYS A 1 280 ? 12.443 -13.035 20.336 1.00 92.88 280 LYS A O 1
ATOM 2111 N N . LEU A 1 281 ? 10.849 -12.551 18.827 1.00 90.25 281 LEU A N 1
ATOM 2112 C CA . LEU A 1 281 ? 11.359 -13.343 17.706 1.00 90.25 281 LEU A CA 1
ATOM 2113 C C . LEU A 1 281 ? 11.917 -12.450 16.589 1.00 90.25 281 LEU A C 1
ATOM 2115 O O . LEU A 1 281 ? 12.308 -12.963 15.543 1.00 90.25 281 LEU A O 1
ATOM 2119 N N . ALA A 1 282 ? 11.894 -11.131 16.787 1.00 91.38 282 ALA A N 1
ATOM 2120 C CA . ALA A 1 282 ? 12.353 -10.163 15.814 1.00 91.38 282 ALA A CA 1
ATOM 2121 C C . ALA A 1 282 ? 13.872 -10.258 15.632 1.00 91.38 282 ALA A C 1
ATOM 2123 O O . ALA A 1 282 ? 14.622 -10.358 16.604 1.00 91.38 282 ALA A O 1
ATOM 2124 N N . SER A 1 283 ? 14.323 -10.211 14.384 1.00 88.38 283 SER A N 1
ATOM 2125 C CA . SER A 1 283 ? 15.721 -10.003 14.041 1.00 88.38 283 SER A CA 1
ATOM 2126 C C . SER A 1 283 ? 16.127 -8.549 14.271 1.00 88.38 283 SER A C 1
ATOM 2128 O O . SER A 1 283 ? 15.310 -7.634 14.192 1.00 88.38 283 SER A O 1
ATOM 2130 N N . GLU A 1 284 ? 17.422 -8.329 14.501 1.00 85.38 284 GLU A N 1
ATOM 2131 C CA . GLU A 1 284 ? 17.994 -6.979 14.622 1.00 85.38 284 GLU A CA 1
ATOM 2132 C C . GLU A 1 284 ? 17.971 -6.212 13.292 1.00 85.38 284 GLU A C 1
ATOM 2134 O O . GLU A 1 284 ? 17.893 -4.987 13.275 1.00 85.38 284 GLU A O 1
ATOM 2139 N N . LYS A 1 285 ? 18.043 -6.936 12.169 1.00 86.75 285 LYS A N 1
ATOM 2140 C CA . LYS A 1 285 ? 18.005 -6.375 10.815 1.00 86.75 285 LYS A CA 1
ATOM 2141 C C . LYS A 1 285 ? 16.682 -6.709 10.137 1.00 86.75 285 LYS A C 1
ATOM 2143 O O . LYS A 1 285 ? 16.215 -7.839 10.304 1.00 86.75 285 LYS A O 1
ATOM 2148 N N . PRO A 1 286 ? 16.104 -5.803 9.335 1.00 89.19 286 PRO A N 1
ATOM 2149 C CA . PRO A 1 286 ? 14.930 -6.139 8.547 1.00 89.19 286 PRO A CA 1
ATOM 2150 C C . PRO A 1 286 ? 15.190 -7.281 7.565 1.00 89.19 286 PRO A C 1
ATOM 2152 O O . PRO A 1 286 ? 16.212 -7.335 6.890 1.00 89.19 286 PRO A O 1
ATOM 2155 N N . LEU A 1 287 ? 14.226 -8.193 7.484 1.00 87.12 287 LEU A N 1
ATOM 2156 C CA . LEU A 1 287 ? 14.197 -9.314 6.548 1.00 87.12 287 LEU A CA 1
ATOM 2157 C C . LEU A 1 287 ? 13.746 -8.871 5.152 1.00 87.12 287 LEU A C 1
ATOM 2159 O O . LEU A 1 287 ? 14.106 -9.490 4.155 1.00 87.12 287 LEU A O 1
ATOM 2163 N N . ARG A 1 288 ? 12.877 -7.856 5.096 1.00 88.25 288 ARG A N 1
ATOM 2164 C CA . ARG A 1 288 ? 12.290 -7.280 3.878 1.00 88.25 288 ARG A CA 1
ATOM 2165 C C . ARG A 1 288 ? 11.517 -6.012 4.220 1.00 88.25 288 ARG A C 1
ATOM 2167 O O . ARG A 1 288 ? 10.938 -5.928 5.308 1.00 88.25 288 ARG A O 1
ATOM 2174 N N . SER A 1 289 ? 11.386 -5.115 3.249 1.00 90.75 289 SER A N 1
ATOM 2175 C CA . SER A 1 289 ? 10.431 -4.011 3.310 1.00 90.75 289 SER A CA 1
ATOM 2176 C C . SER A 1 289 ? 9.335 -4.100 2.261 1.00 90.75 289 SER A C 1
ATOM 2178 O O . SER A 1 289 ? 9.454 -4.781 1.241 1.00 90.75 289 SER A O 1
ATOM 2180 N N . ALA A 1 290 ? 8.232 -3.422 2.557 1.00 92.62 290 ALA A N 1
ATOM 2181 C CA . ALA A 1 290 ? 7.091 -3.301 1.670 1.00 92.62 290 ALA A CA 1
ATOM 2182 C C . ALA A 1 290 ? 6.509 -1.888 1.780 1.00 92.62 290 ALA A C 1
ATOM 2184 O O . ALA A 1 290 ? 6.011 -1.540 2.858 1.00 92.62 290 ALA A O 1
ATOM 2185 N N . PRO A 1 291 ? 6.552 -1.069 0.716 1.00 93.31 291 PRO A N 1
ATOM 2186 C CA . PRO A 1 291 ? 5.725 0.119 0.663 1.00 93.31 291 PRO A CA 1
ATOM 2187 C C . PRO A 1 291 ? 4.251 -0.262 0.554 1.00 93.31 291 PRO A C 1
ATOM 2189 O O . PRO A 1 291 ? 3.865 -1.288 -0.014 1.00 93.31 291 PRO A O 1
ATOM 2192 N N . ALA A 1 292 ? 3.408 0.576 1.123 1.00 94.62 292 ALA A N 1
ATOM 2193 C CA . ALA A 1 292 ? 1.974 0.403 1.144 1.00 94.62 292 ALA A CA 1
ATOM 2194 C C . ALA A 1 292 ? 1.279 1.767 1.154 1.00 94.62 292 ALA A C 1
ATOM 2196 O O . ALA A 1 292 ? 1.888 2.813 1.377 1.00 94.62 292 ALA A O 1
ATOM 2197 N N . CYS A 1 293 ? -0.018 1.751 0.888 1.00 94.75 293 CYS A N 1
ATOM 2198 C CA . CYS A 1 293 ? -0.893 2.881 1.140 1.00 94.75 293 CYS A CA 1
ATOM 2199 C C . CYS A 1 293 ? -2.123 2.379 1.879 1.00 94.75 293 CYS A C 1
ATOM 2201 O O . CYS A 1 293 ? -2.673 1.334 1.525 1.00 94.75 293 CYS A O 1
ATOM 2203 N N . MET A 1 294 ? -2.574 3.128 2.874 1.00 97.00 294 MET A N 1
ATOM 2204 C CA . MET A 1 294 ? -3.818 2.851 3.584 1.00 97.00 294 MET A CA 1
ATOM 2205 C C . MET A 1 294 ? -4.755 4.037 3.431 1.00 97.00 294 MET A C 1
ATOM 2207 O O . MET A 1 294 ? -4.323 5.169 3.564 1.00 97.00 294 MET A O 1
ATOM 2211 N N . HIS A 1 295 ? -6.032 3.794 3.166 1.00 97.38 295 HIS A N 1
ATOM 2212 C CA . HIS A 1 295 ? -7.025 4.837 2.919 1.00 97.38 295 HIS A CA 1
ATOM 2213 C C . HIS A 1 295 ? -8.246 4.624 3.787 1.00 97.38 295 HIS A C 1
ATOM 2215 O O . HIS A 1 295 ? -8.703 3.492 3.935 1.00 97.38 295 HIS A O 1
ATOM 2221 N N . ILE A 1 296 ? -8.788 5.711 4.328 1.00 98.06 296 ILE A N 1
ATOM 2222 C CA . ILE A 1 296 ? -9.918 5.683 5.256 1.00 98.06 296 ILE A CA 1
ATOM 2223 C C . ILE A 1 296 ? -11.055 6.532 4.679 1.00 98.06 296 ILE A C 1
ATOM 2225 O O . ILE A 1 296 ? -10.851 7.690 4.301 1.00 98.06 296 ILE A O 1
ATOM 2229 N N . GLU A 1 297 ? -12.259 5.955 4.586 1.00 97.75 297 GLU A N 1
ATOM 2230 C CA . GLU A 1 297 ? -13.442 6.701 4.139 1.00 97.75 297 GLU A CA 1
ATOM 2231 C C . GLU A 1 297 ? -13.878 7.757 5.157 1.00 97.75 297 GLU A C 1
ATOM 2233 O O . GLU A 1 297 ? -13.711 7.615 6.370 1.00 97.75 297 GLU A O 1
ATOM 2238 N N . ASN A 1 298 ? -14.487 8.823 4.646 1.00 96.31 298 ASN A N 1
ATOM 2239 C CA . ASN A 1 298 ? -15.011 9.912 5.446 1.00 96.31 298 ASN A CA 1
ATOM 2240 C C . ASN A 1 298 ? -16.190 9.445 6.300 1.00 96.31 298 ASN A C 1
ATOM 2242 O O . ASN A 1 298 ? -17.008 8.629 5.874 1.00 96.31 298 ASN A O 1
ATOM 2246 N N . SER A 1 299 ? -16.298 9.999 7.502 1.00 95.38 299 SER A N 1
ATOM 2247 C CA . SER A 1 299 ? -17.390 9.727 8.439 1.00 95.38 299 SER A CA 1
ATOM 2248 C C . SER A 1 299 ? -17.567 10.910 9.390 1.00 95.38 299 SER A C 1
ATOM 2250 O O . SER A 1 299 ? -16.672 11.746 9.507 1.00 95.38 299 SER A O 1
ATOM 2252 N N . SER A 1 300 ? -18.696 10.972 10.103 1.00 96.06 300 SER A N 1
ATOM 2253 C CA . SER A 1 300 ? -18.932 11.980 11.153 1.00 96.06 300 SER A CA 1
ATOM 2254 C C . SER A 1 300 ? -17.910 11.929 12.292 1.00 96.06 300 SER A C 1
ATOM 2256 O O . SER A 1 300 ? -17.745 12.906 13.018 1.00 96.06 300 SER A O 1
ATOM 2258 N N . GLU A 1 301 ? -17.210 10.804 12.425 1.00 97.06 301 GLU A N 1
ATOM 2259 C CA . GLU A 1 301 ? -16.249 10.520 13.488 1.00 97.06 301 GLU A CA 1
ATOM 2260 C C . GLU A 1 301 ? -14.825 10.994 13.180 1.00 97.06 301 GLU A C 1
ATOM 2262 O O . GLU A 1 301 ? -13.931 10.839 14.012 1.00 97.06 301 GLU A O 1
ATOM 2267 N N . ILE A 1 302 ? -14.603 11.573 11.994 1.00 97.69 302 ILE A N 1
ATOM 2268 C CA . ILE A 1 302 ? -13.328 12.171 11.594 1.00 97.69 302 ILE A CA 1
ATOM 2269 C C . ILE A 1 302 ? -13.508 13.686 11.530 1.00 97.69 302 ILE A C 1
ATOM 2271 O O . ILE A 1 302 ? -14.215 14.219 10.674 1.00 97.69 302 ILE A O 1
ATOM 2275 N N . LYS A 1 303 ? -12.825 14.401 12.425 1.00 97.88 303 LYS A N 1
ATOM 2276 C CA . LYS A 1 303 ? -12.790 15.864 12.440 1.00 97.88 303 LYS A CA 1
ATOM 2277 C C . LYS A 1 303 ? -11.413 16.353 12.016 1.00 97.88 303 LYS A C 1
ATOM 2279 O O . LYS A 1 303 ? -10.468 16.323 12.801 1.00 97.88 303 LYS A O 1
ATOM 2284 N N . PHE A 1 304 ? -11.326 16.866 10.795 1.00 97.62 304 PHE A N 1
ATOM 2285 C CA . PHE A 1 304 ? -10.130 17.547 10.306 1.00 97.62 304 PHE A CA 1
ATOM 2286 C C . PHE A 1 304 ? -9.900 18.865 11.051 1.00 97.62 304 PHE A C 1
ATOM 2288 O O . PHE A 1 304 ? -10.840 19.629 11.290 1.00 97.62 304 PHE A O 1
ATOM 2295 N N . VAL A 1 305 ? -8.645 19.123 11.398 1.00 97.31 305 VAL A N 1
ATOM 2296 C CA . VAL A 1 305 ? -8.156 20.370 11.994 1.00 97.31 305 VAL A CA 1
ATOM 2297 C C . VAL A 1 305 ? -6.912 20.826 11.233 1.00 97.31 305 VAL A C 1
ATOM 2299 O O . VAL A 1 305 ? -6.478 20.156 10.294 1.00 97.31 305 VAL A O 1
ATOM 2302 N N . ASP A 1 306 ? -6.360 21.981 11.596 1.00 95.50 306 ASP A N 1
ATOM 2303 C CA . ASP A 1 306 ? -5.098 22.414 11.005 1.00 95.50 306 ASP A CA 1
ATOM 2304 C C . ASP A 1 306 ? -3.976 21.434 11.381 1.00 95.50 306 ASP A C 1
ATOM 2306 O O . ASP A 1 306 ? -3.859 21.037 12.540 1.00 95.50 306 ASP A O 1
ATOM 2310 N N . GLY A 1 307 ? -3.211 20.981 10.388 1.00 93.88 307 GLY A N 1
ATOM 2311 C CA . GLY A 1 307 ? -2.115 20.024 10.574 1.00 93.88 307 GLY A CA 1
ATOM 2312 C C . GLY A 1 307 ? -2.494 18.575 10.926 1.00 93.88 307 GLY A C 1
ATOM 2313 O O . GLY A 1 307 ? -1.587 17.774 11.138 1.00 93.88 307 GLY A O 1
ATOM 2314 N N . GLY A 1 308 ? -3.775 18.184 10.978 1.00 96.81 308 GLY A N 1
ATOM 2315 C CA . GLY A 1 308 ? -4.134 16.805 11.341 1.00 96.81 308 GLY A CA 1
ATOM 2316 C C . GLY A 1 308 ? -5.628 16.483 11.383 1.00 96.81 308 GLY A C 1
ATOM 2317 O O . GLY A 1 308 ? -6.475 17.194 10.830 1.00 96.81 308 GLY A O 1
ATOM 2318 N N . ALA A 1 309 ? -5.971 15.386 12.059 1.00 98.00 309 ALA A N 1
ATOM 2319 C CA . ALA A 1 309 ? -7.353 14.975 12.292 1.00 98.00 309 ALA A CA 1
ATOM 2320 C C . ALA A 1 309 ? -7.554 14.359 13.681 1.00 98.00 309 ALA A C 1
ATOM 2322 O O . ALA A 1 309 ? -6.710 13.617 14.180 1.00 98.00 309 ALA A O 1
ATOM 2323 N N . TYR A 1 310 ? -8.718 14.626 14.273 1.00 98.31 310 TYR A N 1
ATOM 2324 C CA . TYR A 1 310 ? -9.226 13.879 15.418 1.00 98.31 310 TYR A CA 1
ATOM 2325 C C . TYR A 1 310 ? -10.146 12.757 14.945 1.00 98.31 310 TYR A C 1
ATOM 2327 O O . TYR A 1 310 ? -11.063 13.009 14.162 1.00 98.31 310 TYR A O 1
ATOM 2335 N N . ILE A 1 311 ? -9.932 11.547 15.457 1.00 98.25 311 ILE A N 1
ATOM 2336 C CA . ILE A 1 311 ? -10.698 10.348 15.099 1.00 98.25 311 ILE A CA 1
ATOM 2337 C C . ILE A 1 311 ? -11.278 9.731 16.372 1.00 98.25 311 ILE A C 1
ATOM 2339 O O . ILE A 1 311 ? -10.542 9.499 17.335 1.00 98.25 311 ILE A O 1
ATOM 2343 N N . THR A 1 312 ? -12.588 9.476 16.396 1.00 98.06 312 THR A N 1
ATOM 2344 C CA . THR A 1 312 ? -13.252 8.825 17.538 1.00 98.06 312 THR A CA 1
ATOM 2345 C C . THR A 1 312 ? -12.727 7.404 17.744 1.00 98.06 312 THR A C 1
ATOM 2347 O O . THR A 1 312 ? -12.673 6.594 16.818 1.00 98.06 312 THR A O 1
ATOM 2350 N N . LEU A 1 313 ? -12.341 7.081 18.979 1.00 98.06 313 LEU A N 1
ATOM 2351 C CA . LEU A 1 313 ? -11.869 5.747 19.335 1.00 98.06 313 LEU A CA 1
ATOM 2352 C C . LEU A 1 313 ? -13.023 4.742 19.419 1.00 98.06 313 LEU A C 1
ATOM 2354 O O . LEU A 1 313 ? -14.129 5.063 19.846 1.00 98.06 313 LEU A O 1
ATOM 2358 N N . GLY A 1 314 ? -12.740 3.484 19.084 1.00 97.56 314 GLY A N 1
ATOM 2359 C CA . GLY A 1 314 ? -13.696 2.381 19.185 1.00 97.56 314 GLY A CA 1
ATOM 2360 C C . GLY A 1 314 ? -14.810 2.416 18.138 1.00 97.56 314 GLY A C 1
ATOM 2361 O O . GLY A 1 314 ? -15.778 1.665 18.280 1.00 97.56 314 GLY A O 1
ATOM 2362 N N . VAL A 1 315 ? -14.668 3.253 17.105 1.00 97.88 315 VAL A N 1
ATOM 2363 C CA . VAL A 1 315 ? -15.587 3.325 15.969 1.00 97.88 315 VAL A CA 1
ATOM 2364 C C . VAL A 1 315 ? -14.943 2.723 14.722 1.00 97.88 315 VAL A C 1
ATOM 2366 O O . VAL A 1 315 ? -13.765 2.934 14.435 1.00 97.88 315 VAL A O 1
ATOM 2369 N N . LYS A 1 316 ? -15.726 1.922 14.002 1.00 98.31 316 LYS A N 1
ATOM 2370 C CA . LYS A 1 316 ? -15.347 1.297 12.738 1.00 98.31 316 LYS A CA 1
ATOM 2371 C C . LYS A 1 316 ? -15.333 2.334 11.615 1.00 98.31 316 LYS A C 1
ATOM 2373 O O . LYS A 1 316 ? -16.262 3.126 11.481 1.00 98.31 316 LYS A O 1
ATOM 2378 N N . HIS A 1 317 ? -14.333 2.242 10.751 1.00 98.19 317 HIS A N 1
ATOM 2379 C CA . HIS A 1 317 ? -14.242 2.982 9.495 1.00 98.19 317 HIS A CA 1
ATOM 2380 C C . HIS A 1 317 ? -14.040 2.010 8.338 1.00 98.19 317 HIS A C 1
ATOM 2382 O O . HIS A 1 317 ? -13.433 0.960 8.527 1.00 98.19 317 HIS A O 1
ATOM 2388 N N . VAL A 1 318 ? -14.511 2.354 7.140 1.00 98.31 318 VAL A N 1
ATOM 2389 C CA . VAL A 1 318 ? -14.178 1.599 5.923 1.00 98.31 318 VAL A CA 1
ATOM 2390 C C . VAL A 1 318 ? -12.736 1.923 5.552 1.00 98.31 318 VAL A C 1
ATOM 2392 O O . VAL A 1 318 ? -12.373 3.099 5.460 1.00 98.31 318 VAL A O 1
ATOM 2395 N N . VAL A 1 319 ? -11.923 0.887 5.359 1.00 98.25 319 VAL A N 1
ATOM 2396 C CA . VAL A 1 319 ? -10.487 1.021 5.108 1.00 98.25 319 VAL A CA 1
ATOM 2397 C C . VAL A 1 319 ? -10.079 0.201 3.896 1.00 98.25 319 VAL A C 1
ATOM 2399 O O . VAL A 1 319 ? -10.524 -0.934 3.715 1.00 98.25 319 VAL A O 1
ATOM 2402 N N . TYR A 1 320 ? -9.186 0.775 3.099 1.00 97.75 320 TYR A N 1
ATOM 2403 C CA . TYR A 1 320 ? -8.509 0.124 1.987 1.00 97.75 320 TYR A CA 1
ATOM 2404 C C . TYR A 1 320 ? -7.015 0.100 2.270 1.00 97.75 320 TYR A C 1
ATOM 2406 O O . TYR A 1 320 ? -6.480 1.036 2.864 1.00 97.75 320 TYR A O 1
ATOM 2414 N N . ARG A 1 321 ? -6.323 -0.944 1.826 1.00 96.94 321 ARG A N 1
ATOM 2415 C CA . ARG A 1 321 ? -4.875 -1.040 1.952 1.00 96.94 321 ARG A CA 1
ATOM 2416 C C . ARG A 1 321 ? -4.255 -1.704 0.734 1.00 96.94 321 ARG A C 1
ATOM 2418 O O . ARG A 1 321 ? -4.466 -2.894 0.509 1.00 96.94 321 ARG A O 1
ATOM 2425 N N . GLY A 1 322 ? -3.469 -0.938 -0.014 1.00 95.56 322 GLY A N 1
ATOM 2426 C CA . GLY A 1 322 ? -2.574 -1.442 -1.050 1.00 95.56 322 GLY A CA 1
ATOM 2427 C C . GLY A 1 322 ? -1.205 -1.749 -0.450 1.00 95.56 322 GLY A C 1
ATOM 2428 O O . GLY A 1 322 ? -0.711 -0.969 0.359 1.00 95.56 322 GLY A O 1
ATOM 2429 N N . ARG A 1 323 ? -0.580 -2.865 -0.817 1.00 95.00 323 ARG A N 1
ATOM 2430 C CA . ARG A 1 323 ? 0.775 -3.227 -0.382 1.00 95.00 323 ARG A CA 1
ATOM 2431 C C . ARG A 1 323 ? 1.569 -3.767 -1.553 1.00 95.00 323 ARG A C 1
ATOM 2433 O O . ARG A 1 323 ? 1.069 -4.602 -2.295 1.00 95.00 323 ARG A O 1
ATOM 2440 N N . LEU A 1 324 ? 2.821 -3.347 -1.644 1.00 92.88 324 LEU A N 1
ATOM 2441 C CA . LEU A 1 324 ? 3.802 -3.864 -2.580 1.00 92.88 324 LEU A CA 1
ATOM 2442 C C . LEU A 1 324 ? 4.920 -4.519 -1.799 1.00 92.88 324 LEU A C 1
ATOM 2444 O O . LEU A 1 324 ? 5.540 -3.900 -0.942 1.00 92.88 324 LEU A O 1
ATOM 2448 N N . LEU A 1 325 ? 5.172 -5.781 -2.084 1.00 88.44 325 LEU A N 1
ATOM 2449 C CA . LEU A 1 325 ? 6.336 -6.482 -1.592 1.00 88.44 325 LEU A CA 1
ATOM 2450 C C . LEU A 1 325 ? 7.268 -6.711 -2.769 1.00 88.44 325 LEU A C 1
ATOM 2452 O O . LEU A 1 325 ? 6.881 -7.327 -3.752 1.00 88.44 325 LEU A O 1
ATOM 2456 N N . PHE A 1 326 ? 8.493 -6.218 -2.669 1.00 79.12 326 PHE A N 1
ATOM 2457 C CA . PHE A 1 326 ? 9.475 -6.356 -3.746 1.00 79.12 326 PHE A CA 1
ATOM 2458 C C . PHE A 1 326 ? 10.232 -7.669 -3.678 1.00 79.12 326 PHE A C 1
ATOM 2460 O O . PHE A 1 326 ? 10.668 -8.203 -4.696 1.00 79.12 326 PHE A O 1
ATOM 2467 N N . SER A 1 327 ? 10.367 -8.193 -2.464 1.00 74.06 327 SER A N 1
ATOM 2468 C CA . SER A 1 327 ? 11.180 -9.354 -2.196 1.00 74.06 327 SER A CA 1
ATOM 2469 C C . SER A 1 327 ? 10.540 -10.294 -1.185 1.00 74.06 327 SER A C 1
ATOM 2471 O O . SER A 1 327 ? 9.935 -9.844 -0.203 1.00 74.06 327 SER A O 1
ATOM 2473 N N . PRO A 1 328 ? 10.763 -11.605 -1.364 1.00 71.50 328 PRO A N 1
ATOM 2474 C CA . PRO A 1 328 ? 11.638 -12.217 -2.398 1.00 71.50 328 PRO A CA 1
ATOM 2475 C C . PRO A 1 328 ? 10.951 -12.563 -3.716 1.00 71.50 328 PRO A C 1
ATOM 2477 O O . PRO A 1 328 ? 11.642 -12.752 -4.720 1.00 71.50 328 PRO A O 1
ATOM 2480 N N . ASN A 1 329 ? 9.623 -12.538 -3.734 1.00 80.62 329 ASN A N 1
ATOM 2481 C CA . ASN A 1 329 ? 8.849 -12.384 -4.952 1.00 80.62 329 ASN A CA 1
ATOM 2482 C C . ASN A 1 329 ? 8.142 -11.040 -4.931 1.00 80.62 329 ASN A C 1
ATOM 2484 O O . ASN A 1 329 ? 7.697 -10.575 -3.879 1.00 80.62 329 ASN A O 1
ATOM 2488 N N . SER A 1 330 ? 8.007 -10.467 -6.121 1.00 87.12 330 SER A N 1
ATOM 2489 C CA . SER A 1 330 ? 7.167 -9.300 -6.324 1.00 87.12 330 SER A CA 1
ATOM 2490 C C . SER A 1 330 ? 5.716 -9.695 -6.052 1.00 87.12 330 SER A C 1
ATOM 2492 O O . SER A 1 330 ? 5.178 -10.588 -6.707 1.00 87.12 330 SER A O 1
ATOM 2494 N N . GLU A 1 331 ? 5.094 -9.051 -5.077 1.00 90.62 331 GLU A N 1
ATOM 2495 C CA . GLU A 1 331 ? 3.711 -9.281 -4.682 1.00 90.62 331 GLU A CA 1
ATOM 2496 C C . GLU A 1 331 ? 2.986 -7.939 -4.557 1.00 90.62 331 GLU A C 1
ATOM 2498 O O . GLU A 1 331 ? 3.529 -6.958 -4.043 1.00 90.62 331 GLU A O 1
ATOM 2503 N N . TYR A 1 332 ? 1.743 -7.909 -5.020 1.00 93.69 332 TYR A N 1
ATOM 2504 C CA . TYR A 1 332 ? 0.821 -6.807 -4.808 1.00 93.69 332 TYR A CA 1
ATOM 2505 C C . TYR A 1 332 ? -0.425 -7.318 -4.113 1.00 93.69 332 TYR A C 1
ATOM 2507 O O . TYR A 1 332 ? -1.074 -8.245 -4.595 1.00 93.69 332 TYR A O 1
ATOM 2515 N N . ASP A 1 333 ? -0.783 -6.660 -3.018 1.00 95.31 333 ASP A N 1
ATOM 2516 C CA . ASP A 1 333 ? -2.063 -6.862 -2.368 1.00 95.31 333 ASP A CA 1
ATOM 2517 C C . ASP A 1 333 ? -2.897 -5.603 -2.401 1.00 95.31 333 ASP A C 1
ATOM 2519 O O . ASP A 1 333 ? -2.399 -4.496 -2.195 1.00 95.31 333 ASP A O 1
ATOM 2523 N N . LEU A 1 334 ? -4.199 -5.806 -2.509 1.00 95.94 334 LEU A N 1
ATOM 2524 C CA . LEU A 1 334 ? -5.184 -4.756 -2.391 1.00 95.94 334 LEU A CA 1
ATOM 2525 C C . LEU A 1 334 ? -6.350 -5.261 -1.562 1.00 95.94 334 LEU A C 1
ATOM 2527 O O . LEU A 1 334 ? -7.195 -6.021 -2.037 1.00 95.94 334 LEU A O 1
ATOM 2531 N N . ALA A 1 335 ? -6.357 -4.855 -0.298 1.00 97.25 335 ALA A N 1
ATOM 2532 C CA . ALA A 1 335 ? -7.333 -5.280 0.683 1.00 97.25 335 ALA A CA 1
ATOM 2533 C C . ALA A 1 335 ? -8.346 -4.175 0.988 1.00 97.25 335 ALA A C 1
ATOM 2535 O O . ALA A 1 335 ? -8.004 -2.994 1.014 1.00 97.25 335 ALA A O 1
ATOM 2536 N N . SER A 1 336 ? -9.579 -4.564 1.284 1.00 98.06 336 SER A N 1
ATOM 2537 C CA . SER A 1 336 ? -10.605 -3.706 1.865 1.00 98.06 336 SER A CA 1
ATOM 2538 C C . SER A 1 336 ? -11.279 -4.404 3.044 1.00 98.06 336 SER A C 1
ATOM 2540 O O . SER A 1 336 ? -11.324 -5.635 3.152 1.00 98.06 336 SER A O 1
ATOM 2542 N N . GLY A 1 337 ? -11.745 -3.601 3.990 1.00 98.06 337 GLY A N 1
ATOM 2543 C CA . GLY A 1 337 ? -12.338 -4.080 5.229 1.00 98.06 337 GLY A CA 1
ATOM 2544 C C . GLY A 1 337 ? -12.690 -2.924 6.147 1.00 98.06 337 GLY A C 1
ATOM 2545 O O . GLY A 1 337 ? -12.972 -1.819 5.677 1.00 98.06 337 GLY A O 1
ATOM 2546 N N . TYR A 1 338 ? -12.655 -3.172 7.453 1.00 98.44 338 TYR A N 1
ATOM 2547 C CA . TYR A 1 338 ? -12.809 -2.103 8.433 1.00 98.44 338 TYR A CA 1
ATOM 2548 C C . TYR A 1 338 ? -11.524 -1.868 9.217 1.00 98.44 338 TYR A C 1
ATOM 2550 O O . TYR A 1 338 ? -10.713 -2.775 9.411 1.00 98.44 338 TYR A O 1
ATOM 2558 N N . GLY A 1 339 ? -11.370 -0.639 9.695 1.00 98.38 339 GLY A N 1
ATOM 2559 C CA . GLY A 1 339 ? -10.345 -0.261 10.652 1.00 98.38 339 GLY A CA 1
ATOM 2560 C C . GLY A 1 339 ? -10.939 0.392 11.890 1.00 98.38 339 GLY A C 1
ATOM 2561 O O . GLY A 1 339 ? -12.051 0.920 11.848 1.00 98.38 339 GLY A O 1
ATOM 2562 N N . VAL A 1 340 ? -10.207 0.347 12.998 1.00 98.44 340 VAL A N 1
ATOM 2563 C CA . VAL A 1 340 ? -10.587 0.996 14.255 1.00 98.44 340 VAL A CA 1
ATOM 2564 C C . VAL A 1 340 ? -9.353 1.450 15.020 1.00 98.44 340 VAL A C 1
ATOM 2566 O O . VAL A 1 340 ? -8.408 0.684 15.208 1.00 98.44 340 VAL A O 1
ATOM 2569 N N . PHE A 1 341 ? -9.389 2.688 15.502 1.00 98.31 341 PHE A N 1
ATOM 2570 C CA . PHE A 1 341 ? -8.436 3.184 16.490 1.00 98.31 341 PHE A CA 1
ATOM 2571 C C . PHE A 1 341 ? -8.956 2.875 17.892 1.00 98.31 341 PHE A C 1
ATOM 2573 O O . PHE A 1 341 ? -10.135 3.086 18.180 1.00 98.31 341 PHE A O 1
ATOM 2580 N N . TYR A 1 342 ? -8.103 2.396 18.791 1.00 96.94 342 TYR A N 1
ATOM 2581 C CA . TYR A 1 342 ? -8.469 2.183 20.190 1.00 96.94 342 TYR A CA 1
ATOM 2582 C C . TYR A 1 342 ? -7.294 2.463 21.127 1.00 96.94 342 TYR A C 1
ATOM 2584 O O . TYR A 1 342 ? -6.130 2.300 20.775 1.00 96.94 342 TYR A O 1
ATOM 2592 N N . HIS A 1 343 ? -7.604 2.881 22.354 1.00 96.56 343 HIS A N 1
ATOM 2593 C CA . HIS A 1 343 ? -6.593 3.121 23.378 1.00 96.56 343 HIS A CA 1
ATOM 2594 C C . HIS A 1 343 ? -6.279 1.821 24.127 1.00 96.56 343 HIS A C 1
ATOM 2596 O O . HIS A 1 343 ? -7.117 1.278 24.853 1.00 96.56 343 HIS A O 1
ATOM 2602 N N . ASN A 1 344 ? -5.046 1.345 23.987 1.00 95.44 344 ASN A N 1
ATOM 2603 C CA . ASN A 1 344 ? -4.498 0.253 24.770 1.00 95.44 344 ASN A CA 1
ATOM 2604 C C . ASN A 1 344 ? -3.843 0.794 26.048 1.00 95.44 344 ASN A C 1
ATOM 2606 O O . ASN A 1 344 ? -2.653 1.104 26.088 1.00 95.44 344 ASN A O 1
ATOM 2610 N N . LYS A 1 345 ? -4.640 0.880 27.117 1.00 94.50 345 LYS A N 1
ATOM 2611 C CA . LYS A 1 345 ? -4.187 1.409 28.414 1.00 94.50 345 LYS A CA 1
ATOM 2612 C C . LYS A 1 345 ? -3.019 0.622 29.010 1.00 94.50 345 LYS A C 1
ATOM 2614 O O . LYS A 1 345 ? -2.140 1.214 29.621 1.00 94.50 345 LYS A O 1
ATOM 2619 N N . ALA A 1 346 ? -3.005 -0.703 28.841 1.00 92.69 346 ALA A N 1
ATOM 2620 C CA . ALA A 1 346 ? -1.975 -1.560 29.427 1.00 92.69 346 ALA A CA 1
ATOM 2621 C C . ALA A 1 346 ? -0.598 -1.328 28.789 1.00 92.69 346 ALA A C 1
ATOM 2623 O O . ALA A 1 346 ? 0.414 -1.376 29.479 1.00 92.69 346 ALA A O 1
ATOM 2624 N N . ALA A 1 347 ? -0.572 -1.057 27.484 1.00 91.44 347 ALA A N 1
ATOM 2625 C CA . ALA A 1 347 ? 0.647 -0.768 26.737 1.00 91.44 347 ALA A CA 1
ATOM 2626 C C . ALA A 1 347 ? 0.894 0.741 26.545 1.00 91.44 347 ALA A C 1
ATOM 2628 O O . ALA A 1 347 ? 1.756 1.093 25.747 1.00 91.44 347 ALA A O 1
ATOM 2629 N N . ASN A 1 348 ? 0.118 1.612 27.210 1.00 94.69 348 ASN A N 1
ATOM 2630 C CA . ASN A 1 348 ? 0.133 3.070 27.041 1.00 94.69 348 ASN A CA 1
ATOM 2631 C C . ASN A 1 348 ? 0.286 3.502 25.566 1.00 94.69 348 ASN A C 1
ATOM 2633 O O . ASN A 1 348 ? 1.248 4.170 25.188 1.00 94.69 348 ASN A O 1
ATOM 2637 N N . SER A 1 349 ? -0.626 3.042 24.711 1.00 96.25 349 SER A N 1
ATOM 2638 C CA . SER A 1 349 ? -0.548 3.227 23.254 1.00 96.25 349 SER A CA 1
ATOM 2639 C C . SER A 1 349 ? -1.916 3.461 22.627 1.00 96.25 349 SER A C 1
ATOM 2641 O O . SER A 1 349 ? -2.944 3.037 23.159 1.00 96.25 349 SER A O 1
ATOM 2643 N N . VAL A 1 350 ? -1.930 4.106 21.463 1.00 97.38 350 VAL A N 1
ATOM 2644 C CA . VAL A 1 350 ? -3.060 4.007 20.536 1.00 97.38 350 VAL A CA 1
ATOM 2645 C C . VAL A 1 350 ? -2.734 2.902 19.549 1.00 97.38 350 VAL A C 1
ATOM 2647 O O . VAL A 1 350 ? -1.702 2.939 18.892 1.00 97.38 350 VAL A O 1
ATOM 2650 N N . ASP A 1 351 ? -3.618 1.924 19.442 1.00 97.81 351 ASP A N 1
ATOM 2651 C CA . ASP A 1 351 ? -3.501 0.861 18.459 1.00 97.81 351 ASP A CA 1
ATOM 2652 C C . ASP A 1 351 ? -4.503 1.140 17.322 1.00 97.81 351 ASP A C 1
ATOM 2654 O O . ASP A 1 351 ? -5.640 1.562 17.559 1.00 97.81 351 ASP A O 1
ATOM 2658 N N . PHE A 1 352 ? -4.098 0.881 16.082 1.00 98.44 352 PHE A N 1
ATOM 2659 C CA . PHE A 1 352 ? -4.985 0.801 14.926 1.00 98.44 352 PHE A CA 1
ATOM 2660 C C . PHE A 1 352 ? -5.102 -0.659 14.495 1.00 98.44 352 PHE A C 1
ATOM 2662 O O . PHE A 1 352 ? -4.101 -1.292 14.166 1.00 98.44 352 PHE A O 1
ATOM 2669 N N . TYR A 1 353 ? -6.317 -1.199 14.487 1.00 98.62 353 TYR A N 1
ATOM 2670 C CA . TYR A 1 353 ? -6.607 -2.530 13.954 1.00 98.62 353 TYR A CA 1
ATOM 2671 C C . TYR A 1 353 ? -7.264 -2.411 12.583 1.00 98.62 353 TYR A C 1
ATOM 2673 O O . TYR A 1 353 ? -8.164 -1.593 12.414 1.00 98.62 353 TYR A O 1
ATOM 2681 N N . PHE A 1 354 ? -6.876 -3.273 11.646 1.00 98.69 354 PHE A N 1
ATOM 2682 C CA . PHE A 1 354 ? -7.523 -3.469 10.353 1.00 98.69 354 PHE A CA 1
ATOM 2683 C C . PHE A 1 354 ? -7.888 -4.944 10.157 1.00 98.69 354 PHE A C 1
ATOM 2685 O O . PHE A 1 354 ? -7.011 -5.810 10.183 1.00 98.69 354 PHE A O 1
ATOM 2692 N N . GLY A 1 355 ? -9.176 -5.204 9.926 1.00 98.38 355 GLY A N 1
ATOM 2693 C CA . GLY A 1 355 ? -9.726 -6.507 9.551 1.00 98.38 355 GLY A CA 1
ATOM 2694 C C . GLY A 1 355 ? -10.155 -6.486 8.086 1.00 98.38 355 GLY A C 1
ATOM 2695 O O . GLY A 1 355 ? -11.220 -5.966 7.745 1.00 98.38 355 GLY A O 1
ATOM 2696 N N . GLY A 1 356 ? -9.312 -7.028 7.211 1.00 97.94 356 GLY A N 1
ATOM 2697 C CA . GLY A 1 356 ? -9.574 -7.169 5.784 1.00 97.94 356 GLY A CA 1
ATOM 2698 C C . GLY A 1 356 ? -10.531 -8.327 5.523 1.00 97.94 356 GLY A C 1
ATOM 2699 O O . GLY A 1 356 ? -10.267 -9.459 5.927 1.00 97.94 356 GLY A O 1
ATOM 2700 N N . SER A 1 357 ? -11.622 -8.058 4.812 1.00 97.62 357 SER A N 1
ATOM 2701 C CA . SER A 1 357 ? -12.608 -9.066 4.388 1.00 97.62 357 SER A CA 1
ATOM 2702 C C . SER A 1 357 ? -12.606 -9.291 2.881 1.00 97.62 357 SER A C 1
ATOM 2704 O O . SER A 1 357 ? -13.224 -10.227 2.398 1.00 97.62 357 SER A O 1
ATOM 2706 N N . HIS A 1 358 ? -11.882 -8.479 2.127 1.00 97.38 358 HIS A N 1
ATOM 2707 C CA . HIS A 1 358 ? -11.732 -8.625 0.692 1.00 97.38 358 HIS A CA 1
ATOM 2708 C C . HIS A 1 358 ? -10.282 -8.314 0.335 1.00 97.38 358 HIS A C 1
ATOM 2710 O O . HIS A 1 358 ? -9.741 -7.322 0.818 1.00 97.38 358 HIS A O 1
ATOM 2716 N N . MET A 1 359 ? -9.622 -9.158 -0.456 1.00 97.19 359 MET A N 1
ATOM 2717 C CA . MET A 1 359 ? -8.217 -8.966 -0.821 1.00 97.19 359 MET A CA 1
ATOM 2718 C C . MET A 1 359 ? -7.912 -9.564 -2.185 1.00 97.19 359 MET A C 1
ATOM 2720 O O . MET A 1 359 ? -8.006 -10.774 -2.377 1.00 97.19 359 MET A O 1
ATOM 2724 N N . GLN A 1 360 ? -7.490 -8.718 -3.116 1.00 96.75 360 GLN A N 1
ATOM 2725 C CA . GLN A 1 360 ? -6.793 -9.170 -4.310 1.00 96.75 360 GLN A CA 1
ATOM 2726 C C . GLN A 1 360 ? -5.318 -9.369 -3.973 1.00 96.75 360 GLN A C 1
ATOM 2728 O O . GLN A 1 360 ? -4.720 -8.493 -3.353 1.00 96.75 360 GLN A O 1
ATOM 2733 N N . THR A 1 361 ? -4.745 -10.483 -4.417 1.00 95.62 361 THR A N 1
ATOM 2734 C CA . THR A 1 361 ? -3.316 -10.784 -4.278 1.00 95.62 361 THR A CA 1
ATOM 2735 C C . THR A 1 361 ? -2.765 -11.203 -5.631 1.00 95.62 361 THR A C 1
ATOM 2737 O O . THR A 1 361 ? -3.345 -12.072 -6.284 1.00 95.62 361 THR A O 1
ATOM 2740 N N . LEU A 1 362 ? -1.662 -10.580 -6.041 1.00 94.50 362 LEU A N 1
ATOM 2741 C CA . LEU A 1 362 ? -0.894 -10.877 -7.249 1.00 94.50 362 LEU A CA 1
ATOM 2742 C C . LEU A 1 362 ? 0.522 -11.260 -6.820 1.00 94.50 362 LEU A C 1
ATOM 2744 O O . LEU A 1 362 ? 1.147 -10.489 -6.100 1.00 94.50 362 LEU A O 1
ATOM 2748 N N . VAL A 1 363 ? 1.040 -12.404 -7.260 1.00 91.19 363 VAL A N 1
ATOM 2749 C CA . VAL A 1 363 ? 2.374 -12.894 -6.878 1.00 91.19 363 VAL A CA 1
ATOM 2750 C C . VAL A 1 363 ? 3.129 -13.346 -8.117 1.00 91.19 363 VAL A C 1
ATOM 2752 O O . VAL A 1 363 ? 2.604 -14.111 -8.927 1.00 91.19 363 VAL A O 1
ATOM 2755 N N . ALA A 1 364 ? 4.368 -12.885 -8.268 1.00 87.81 364 ALA A N 1
ATOM 2756 C CA . ALA A 1 364 ? 5.261 -13.372 -9.309 1.00 87.81 364 ALA A CA 1
ATOM 2757 C C . ALA A 1 364 ? 5.650 -14.834 -9.035 1.00 87.81 364 ALA A C 1
ATOM 2759 O O . ALA A 1 364 ? 6.099 -15.174 -7.938 1.00 87.81 364 ALA A O 1
ATOM 2760 N N . VAL A 1 365 ? 5.521 -15.686 -10.050 1.00 86.69 365 VAL A N 1
ATOM 2761 C CA . VAL A 1 365 ? 5.894 -17.110 -10.016 1.00 86.69 365 VAL A CA 1
ATOM 2762 C C . VAL A 1 365 ? 6.816 -17.448 -11.190 1.00 86.69 365 VAL A C 1
ATOM 2764 O O . VAL A 1 365 ? 7.027 -16.613 -12.069 1.00 86.69 365 VAL A O 1
ATOM 2767 N N . LYS A 1 366 ? 7.382 -18.666 -11.217 1.00 79.62 366 LYS A N 1
ATOM 2768 C CA . LYS A 1 366 ? 8.386 -19.095 -12.213 1.00 79.62 366 LYS A CA 1
ATOM 2769 C C . LYS A 1 366 ? 8.020 -18.714 -13.649 1.00 79.62 366 LYS A C 1
ATOM 2771 O O . LYS A 1 366 ? 8.845 -18.158 -14.367 1.00 79.62 366 LYS A O 1
ATOM 2776 N N . ASP A 1 367 ? 6.778 -19.004 -14.026 1.00 80.75 367 ASP A N 1
ATOM 2777 C CA . ASP A 1 367 ? 6.288 -18.908 -15.401 1.00 80.75 367 ASP A CA 1
ATOM 2778 C C . ASP A 1 367 ? 5.214 -17.816 -15.568 1.00 80.75 367 ASP A C 1
ATOM 2780 O O . ASP A 1 367 ? 4.369 -17.889 -16.460 1.00 80.75 367 ASP A O 1
ATOM 2784 N N . GLY A 1 368 ? 5.241 -16.780 -14.719 1.00 87.25 368 GLY A N 1
ATOM 2785 C CA . GLY A 1 368 ? 4.360 -15.621 -14.847 1.00 87.25 368 GLY A CA 1
ATOM 2786 C C . GLY A 1 368 ? 3.851 -15.104 -13.509 1.00 87.25 368 GLY A C 1
ATOM 2787 O O . GLY A 1 368 ? 4.630 -14.685 -12.655 1.00 87.25 368 GLY A O 1
ATOM 2788 N N . TRP A 1 369 ? 2.528 -15.087 -13.361 1.00 91.25 369 TRP A N 1
ATOM 2789 C CA . TRP A 1 369 ? 1.845 -14.507 -12.210 1.00 91.25 369 TRP A CA 1
ATOM 2790 C C . TRP A 1 369 ? 0.717 -15.409 -11.734 1.00 91.25 369 TRP A C 1
ATOM 2792 O O . TRP A 1 369 ? -0.075 -15.899 -12.540 1.00 91.25 369 TRP A O 1
ATOM 2802 N N . GLU A 1 370 ? 0.610 -15.549 -10.420 1.00 92.50 370 GLU A N 1
ATOM 2803 C CA . GLU A 1 370 ? -0.591 -16.035 -9.760 1.00 92.50 370 GLU A CA 1
ATOM 2804 C C . GLU A 1 370 ? -1.414 -14.851 -9.273 1.00 92.50 370 GLU A C 1
ATOM 2806 O O . GLU A 1 370 ? -0.879 -13.873 -8.749 1.00 92.50 370 GLU A O 1
ATOM 2811 N N . ALA A 1 371 ? -2.728 -14.934 -9.450 1.00 95.19 371 ALA A N 1
ATOM 2812 C CA . ALA A 1 371 ? -3.651 -13.903 -9.019 1.00 95.19 371 ALA A CA 1
ATOM 2813 C C . ALA A 1 371 ? -4.868 -14.548 -8.361 1.00 95.19 371 ALA A C 1
ATOM 2815 O O . ALA A 1 371 ? -5.415 -15.516 -8.878 1.00 95.19 371 ALA A O 1
ATOM 2816 N N . ASN A 1 372 ? -5.315 -14.011 -7.231 1.00 96.75 372 ASN A N 1
ATOM 2817 C CA . ASN A 1 372 ? -6.522 -14.467 -6.546 1.00 96.75 372 ASN A CA 1
ATOM 2818 C C . ASN A 1 372 ? -7.302 -13.268 -6.011 1.00 96.75 372 ASN A C 1
ATOM 2820 O O . ASN A 1 372 ? -6.714 -12.254 -5.632 1.00 96.75 372 ASN A O 1
ATOM 2824 N N . LEU A 1 373 ? -8.624 -13.414 -5.940 1.00 97.44 373 LEU A N 1
ATOM 2825 C CA . LEU A 1 373 ? -9.481 -12.556 -5.134 1.00 97.44 373 LEU A CA 1
ATOM 2826 C C . LEU A 1 373 ? -10.039 -13.359 -3.962 1.00 97.44 373 LEU A C 1
ATOM 2828 O O . LEU A 1 373 ? -10.874 -14.237 -4.155 1.00 97.44 373 LEU A O 1
ATOM 2832 N N . TRP A 1 374 ? -9.617 -13.028 -2.750 1.00 97.44 374 TRP A N 1
ATOM 2833 C CA . TRP A 1 374 ? -10.115 -13.623 -1.518 1.00 97.44 374 TRP A CA 1
ATOM 2834 C C . TRP A 1 374 ? -11.274 -12.802 -0.961 1.00 97.44 374 TRP A C 1
ATOM 2836 O O . TRP A 1 374 ? -11.141 -11.586 -0.805 1.00 97.44 374 TRP A O 1
ATOM 2846 N N . VAL A 1 375 ? -12.386 -13.458 -0.623 1.00 97.69 375 VAL A N 1
ATOM 2847 C CA . VAL A 1 375 ? -13.553 -12.806 -0.014 1.00 97.69 375 VAL A CA 1
ATOM 2848 C C . VAL A 1 375 ? -13.990 -13.553 1.241 1.00 97.69 375 VAL A C 1
ATOM 2850 O O . VAL A 1 375 ? -14.330 -14.732 1.218 1.00 97.69 375 VAL A O 1
ATOM 2853 N N . GLY A 1 376 ? -13.968 -12.841 2.354 1.00 97.31 376 GLY A N 1
ATOM 2854 C CA . GLY A 1 376 ? -14.345 -13.292 3.679 1.00 97.31 376 GLY A CA 1
ATOM 2855 C C . GLY A 1 376 ? -15.551 -12.540 4.233 1.00 97.31 376 GLY A C 1
ATOM 2856 O O . GLY A 1 376 ? -16.229 -11.777 3.542 1.00 97.31 376 GLY A O 1
ATOM 2857 N N . ASN A 1 377 ? -15.834 -12.769 5.510 1.00 97.50 377 ASN A N 1
ATOM 2858 C CA . ASN A 1 377 ? -16.925 -12.104 6.216 1.00 97.50 377 ASN A CA 1
ATOM 2859 C C . ASN A 1 377 ? -16.484 -10.697 6.654 1.00 97.50 377 ASN A C 1
ATOM 2861 O O . ASN A 1 377 ? -15.385 -10.534 7.183 1.00 97.50 377 ASN A O 1
ATOM 2865 N N . ALA A 1 378 ? -17.341 -9.682 6.494 1.00 96.94 378 ALA A N 1
ATOM 2866 C CA . ALA A 1 378 ? -17.009 -8.301 6.877 1.00 96.94 378 ALA A CA 1
ATOM 2867 C C . ALA A 1 378 ? -16.713 -8.135 8.382 1.00 96.94 378 ALA A C 1
ATOM 2869 O O . ALA A 1 378 ? -15.922 -7.274 8.758 1.00 96.94 378 ALA A O 1
ATOM 2870 N N . ASP A 1 379 ? -17.314 -8.982 9.224 1.00 96.06 379 ASP A N 1
ATOM 2871 C CA . ASP A 1 379 ? -17.095 -9.061 10.675 1.00 96.06 379 ASP A CA 1
ATOM 2872 C C . ASP A 1 379 ? -16.046 -10.113 11.079 1.00 96.06 379 ASP A C 1
ATOM 2874 O O . ASP A 1 379 ? -15.830 -10.325 12.272 1.00 96.06 379 ASP A O 1
ATOM 2878 N N . GLY A 1 380 ? -15.448 -10.818 10.112 1.00 95.62 380 GLY A N 1
ATOM 2879 C CA . GLY A 1 380 ? -14.509 -11.909 10.369 1.00 95.62 380 GLY A CA 1
ATOM 2880 C C . GLY A 1 380 ? -15.151 -13.181 10.919 1.00 95.62 380 GLY A C 1
ATOM 2881 O O . GLY A 1 380 ? -14.430 -14.058 11.397 1.00 95.62 380 GLY A O 1
ATOM 2882 N N . ALA A 1 381 ? -16.479 -13.311 10.855 1.00 94.25 381 ALA A N 1
ATOM 2883 C CA . ALA A 1 381 ? -17.183 -14.492 11.336 1.00 94.25 381 ALA A CA 1
ATOM 2884 C C . ALA A 1 381 ? -18.480 -14.787 10.566 1.00 94.25 381 ALA A C 1
ATOM 2886 O O . ALA A 1 381 ? -18.549 -15.732 9.790 1.00 94.25 381 ALA A O 1
ATOM 2887 N N . SER A 1 382 ? -19.540 -14.025 10.828 1.00 94.38 382 SER A N 1
ATOM 2888 C CA . SER A 1 382 ? -20.923 -14.397 10.500 1.00 94.38 382 SER A CA 1
ATOM 2889 C C . SER A 1 382 ? -21.621 -13.458 9.524 1.00 94.38 382 SER A C 1
ATOM 2891 O O . SER A 1 382 ? -22.698 -13.793 9.032 1.00 94.38 382 SER A O 1
ATOM 2893 N N . TRP A 1 383 ? -21.042 -12.293 9.238 1.00 96.12 383 TRP A N 1
ATOM 2894 C CA . TRP A 1 383 ? -21.604 -11.355 8.277 1.00 96.12 383 TRP A CA 1
ATOM 2895 C C . TRP A 1 383 ? -21.635 -12.004 6.891 1.00 96.12 383 TRP A C 1
ATOM 2897 O O . TRP A 1 383 ? -20.606 -12.543 6.477 1.00 96.12 383 TRP A O 1
ATOM 2907 N N . PRO A 1 384 ? -22.761 -11.983 6.158 1.00 96.44 384 PRO A N 1
ATOM 2908 C CA . PRO A 1 384 ? -22.842 -12.635 4.857 1.00 96.44 384 PRO A CA 1
ATOM 2909 C C . PRO A 1 384 ? -21.725 -12.175 3.916 1.00 96.44 384 PRO A C 1
ATOM 2911 O O . PRO A 1 384 ? -21.487 -10.975 3.761 1.00 96.44 384 PRO A O 1
ATOM 2914 N N . LYS A 1 385 ? -21.045 -13.133 3.278 1.00 95.31 385 LYS A N 1
ATOM 2915 C CA . LYS A 1 385 ? -20.082 -12.827 2.215 1.00 95.31 385 LYS A CA 1
ATOM 2916 C C . LYS A 1 385 ? -20.856 -12.193 1.063 1.00 95.31 385 LYS A C 1
ATOM 2918 O O . LYS A 1 385 ? -21.923 -12.681 0.686 1.00 95.31 385 LYS A O 1
ATOM 2923 N N . ALA A 1 386 ? -20.345 -11.094 0.523 1.00 94.06 386 ALA A N 1
ATOM 2924 C CA . ALA A 1 386 ? -20.960 -10.473 -0.642 1.00 94.06 386 ALA A CA 1
ATOM 2925 C C . ALA A 1 386 ? -20.919 -11.432 -1.833 1.00 94.06 386 ALA A C 1
ATOM 2927 O O . ALA A 1 386 ? -20.000 -12.227 -1.940 1.00 94.06 386 ALA A O 1
ATOM 2928 N N . ILE A 1 387 ? -21.883 -11.359 -2.741 1.00 94.56 387 ILE A N 1
ATOM 2929 C CA . ILE A 1 387 ? -21.850 -12.143 -3.983 1.00 94.56 387 ILE A CA 1
ATOM 2930 C C . ILE A 1 387 ? -21.006 -11.428 -5.046 1.00 94.56 387 ILE A C 1
ATOM 2932 O O . ILE A 1 387 ? -20.954 -10.199 -5.049 1.00 94.56 387 ILE A O 1
ATOM 2936 N N . GLU A 1 388 ? -20.404 -12.190 -5.965 1.00 94.62 388 GLU A N 1
ATOM 2937 C CA . GLU A 1 388 ? -19.604 -11.663 -7.081 1.00 94.62 388 GLU A CA 1
ATOM 2938 C C . GLU A 1 388 ? -20.353 -10.549 -7.834 1.00 94.62 388 GLU A C 1
ATOM 2940 O O . GLU A 1 388 ? -21.541 -10.670 -8.169 1.00 94.62 388 GLU A O 1
ATOM 2945 N N . SER A 1 389 ? -19.657 -9.438 -8.058 1.00 95.94 389 SER A N 1
ATOM 2946 C CA . SER A 1 389 ? -20.176 -8.291 -8.806 1.00 95.94 389 SER A CA 1
ATOM 2947 C C . SER A 1 389 ? -19.116 -7.542 -9.601 1.00 95.94 389 SER A C 1
ATOM 2949 O O . SER A 1 389 ? -19.400 -6.458 -10.116 1.00 95.94 389 SER A O 1
ATOM 2951 N N . ARG A 1 390 ? -17.910 -8.108 -9.725 1.00 95.88 390 ARG A N 1
ATOM 2952 C CA . ARG A 1 390 ? -16.867 -7.519 -10.553 1.00 95.88 390 ARG A CA 1
ATOM 2953 C C . ARG A 1 390 ? -17.349 -7.393 -11.998 1.00 95.88 390 ARG A C 1
ATOM 2955 O O . ARG A 1 390 ? -18.004 -8.301 -12.518 1.00 95.88 390 ARG A O 1
ATOM 2962 N N . PRO A 1 391 ? -17.010 -6.295 -12.684 1.00 95.38 391 PRO A N 1
ATOM 2963 C CA . PRO A 1 391 ? -17.198 -6.220 -14.118 1.00 95.38 391 PRO A CA 1
ATOM 2964 C C . PRO A 1 391 ? -16.246 -7.202 -14.831 1.00 95.38 391 PRO A C 1
ATOM 2966 O O . PRO A 1 391 ? -15.183 -7.546 -14.300 1.00 95.38 391 PRO A O 1
ATOM 2969 N N . PRO A 1 392 ? -16.585 -7.648 -16.053 1.00 94.88 392 PRO A N 1
ATOM 2970 C CA . PRO A 1 392 ? -15.644 -8.365 -16.906 1.00 94.88 392 PRO A CA 1
ATOM 2971 C C . PRO A 1 392 ? -14.362 -7.556 -17.144 1.00 94.88 392 PRO A C 1
ATOM 2973 O O . PRO A 1 392 ? -14.394 -6.325 -17.248 1.00 94.88 392 PRO A O 1
ATOM 2976 N N . SER A 1 393 ? -13.230 -8.247 -17.264 1.00 94.50 393 SER A N 1
ATOM 2977 C CA . SER A 1 393 ? -11.964 -7.604 -17.617 1.00 94.50 393 SER A CA 1
ATOM 2978 C C . SER A 1 393 ? -11.968 -7.129 -19.069 1.00 94.50 393 SER A C 1
ATOM 2980 O O . SER A 1 393 ? -12.385 -7.844 -19.981 1.00 94.50 393 SER A O 1
ATOM 2982 N N . THR A 1 394 ? -11.443 -5.927 -19.303 1.00 92.12 394 THR A N 1
ATOM 2983 C CA . THR A 1 394 ? -11.235 -5.397 -20.655 1.00 92.12 394 THR A CA 1
ATOM 2984 C C . THR A 1 394 ? -9.944 -5.958 -21.241 1.00 92.12 394 THR A C 1
ATOM 2986 O O . THR A 1 394 ? -8.899 -5.891 -20.597 1.00 92.12 394 THR A O 1
ATOM 2989 N N . VAL A 1 395 ? -9.993 -6.468 -22.473 1.00 92.38 395 VAL A N 1
ATOM 2990 C CA . VAL A 1 395 ? -8.800 -6.939 -23.195 1.00 92.38 395 VAL A CA 1
ATOM 2991 C C . VAL A 1 395 ? -7.881 -5.758 -23.520 1.00 92.38 395 VAL A C 1
ATOM 2993 O O . VAL A 1 395 ? -8.335 -4.709 -23.975 1.00 92.38 395 VAL A O 1
ATOM 2996 N N . ALA A 1 396 ? -6.584 -5.941 -23.297 1.00 91.44 396 ALA A N 1
ATOM 2997 C CA . ALA A 1 396 ? -5.548 -4.973 -23.604 1.00 91.44 396 ALA A CA 1
ATOM 2998 C C . ALA A 1 396 ? -5.444 -4.733 -25.121 1.00 91.44 396 ALA A C 1
ATOM 3000 O O . ALA A 1 396 ? -5.452 -5.673 -25.923 1.00 91.44 396 ALA A O 1
ATOM 3001 N N . GLY A 1 397 ? -5.354 -3.460 -25.510 1.00 91.12 397 GLY A N 1
ATOM 3002 C CA . GLY A 1 397 ? -5.230 -3.052 -26.909 1.00 91.12 397 GLY A CA 1
ATOM 3003 C C . GLY A 1 397 ? -3.847 -3.346 -27.512 1.00 91.12 397 GLY A C 1
ATOM 3004 O O . GLY A 1 397 ? -2.905 -3.684 -26.786 1.00 91.12 397 GLY A O 1
ATOM 3005 N N . PRO A 1 398 ? -3.683 -3.184 -28.838 1.00 90.56 398 PRO A N 1
ATOM 3006 C CA . PRO A 1 398 ? -2.392 -3.330 -29.517 1.00 90.56 398 PRO A CA 1
ATOM 3007 C C . PRO A 1 398 ? -1.284 -2.443 -28.933 1.00 90.56 398 PRO A C 1
ATOM 3009 O O . PRO A 1 398 ? -0.114 -2.819 -28.962 1.00 90.56 398 PRO A O 1
ATOM 3012 N N . GLU A 1 399 ? -1.637 -1.284 -28.372 1.00 87.75 399 GLU A N 1
ATOM 3013 C CA . GLU A 1 399 ? -0.699 -0.366 -27.725 1.00 87.75 399 GLU A CA 1
ATOM 3014 C C . GLU A 1 399 ? -0.032 -1.005 -26.500 1.00 87.75 399 GLU A C 1
ATOM 3016 O O . GLU A 1 399 ? 1.173 -0.853 -26.313 1.00 87.75 399 GLU A O 1
ATOM 3021 N N . ALA A 1 400 ? -0.791 -1.763 -25.701 1.00 89.31 400 ALA A N 1
ATOM 3022 C CA . ALA A 1 400 ? -0.275 -2.471 -24.531 1.00 89.31 400 ALA A CA 1
ATOM 3023 C C . ALA A 1 400 ? 0.719 -3.564 -24.940 1.00 89.31 400 ALA A C 1
ATOM 3025 O O . ALA A 1 400 ? 1.806 -3.672 -24.375 1.00 89.31 400 ALA A O 1
ATOM 3026 N N . GLN A 1 401 ? 0.360 -4.340 -25.967 1.00 90.19 401 GLN A N 1
ATOM 3027 C CA . GLN A 1 401 ? 1.204 -5.402 -26.518 1.00 90.19 401 GLN A CA 1
ATOM 3028 C C . GLN A 1 401 ? 2.500 -4.833 -27.096 1.00 90.19 401 GLN A C 1
ATOM 3030 O O . GLN A 1 401 ? 3.577 -5.367 -26.839 1.00 90.19 401 GLN A O 1
ATOM 3035 N N . GLY A 1 402 ? 2.405 -3.727 -27.841 1.00 88.69 402 GLY A N 1
ATOM 3036 C CA . GLY A 1 402 ? 3.561 -3.020 -28.382 1.00 88.69 402 GLY A CA 1
ATOM 3037 C C . GLY A 1 402 ? 4.477 -2.489 -27.281 1.00 88.69 402 GLY A C 1
ATOM 3038 O O . GLY A 1 402 ? 5.675 -2.761 -27.310 1.00 88.69 402 GLY A O 1
ATOM 3039 N N . ALA A 1 403 ? 3.922 -1.793 -26.282 1.00 88.62 403 ALA A N 1
ATOM 3040 C CA . ALA A 1 403 ? 4.690 -1.262 -25.156 1.00 88.62 403 ALA A CA 1
ATOM 3041 C C . ALA A 1 403 ? 5.399 -2.377 -24.371 1.00 88.62 403 ALA A C 1
ATOM 3043 O O . ALA A 1 403 ? 6.590 -2.262 -24.082 1.00 88.62 403 ALA A O 1
ATOM 3044 N N . TYR A 1 404 ? 4.708 -3.487 -24.087 1.00 90.81 404 TYR A N 1
ATOM 3045 C CA . TYR A 1 404 ? 5.310 -4.617 -23.385 1.00 90.81 404 TYR A CA 1
ATOM 3046 C C . TYR A 1 404 ? 6.383 -5.325 -24.222 1.00 90.81 404 TYR A C 1
ATOM 3048 O O . TYR A 1 404 ? 7.454 -5.642 -23.708 1.00 90.81 404 TYR A O 1
ATOM 3056 N N . ALA A 1 405 ? 6.149 -5.536 -25.521 1.00 90.50 405 ALA A N 1
ATOM 3057 C CA . ALA A 1 405 ? 7.142 -6.138 -26.410 1.00 90.50 405 ALA A CA 1
ATOM 3058 C C . ALA A 1 405 ? 8.432 -5.305 -26.482 1.00 90.50 405 ALA A C 1
ATOM 3060 O O . ALA A 1 405 ? 9.522 -5.871 -26.448 1.00 90.50 405 ALA A O 1
ATOM 3061 N N . GLN A 1 406 ? 8.316 -3.973 -26.525 1.00 90.06 406 GLN A N 1
ATOM 3062 C CA . GLN A 1 406 ? 9.460 -3.056 -26.468 1.00 90.06 406 GLN A CA 1
ATOM 3063 C C . GLN A 1 406 ? 10.150 -3.100 -25.101 1.00 90.06 406 GLN A C 1
ATOM 3065 O O . GLN A 1 406 ? 11.372 -3.184 -25.021 1.00 90.06 406 GLN A O 1
ATOM 3070 N N . LEU A 1 407 ? 9.375 -3.129 -24.014 1.00 90.81 407 LEU A N 1
ATOM 3071 C CA . LEU A 1 407 ? 9.900 -3.260 -22.657 1.00 90.81 407 LEU A CA 1
ATOM 3072 C C . LEU A 1 407 ? 10.766 -4.523 -22.488 1.00 90.81 407 LEU A C 1
ATOM 3074 O O . LEU A 1 407 ? 11.773 -4.472 -21.786 1.00 90.81 407 LEU A O 1
ATOM 3078 N N . GLN A 1 408 ? 10.418 -5.645 -23.124 1.00 88.81 408 GLN A N 1
ATOM 3079 C CA . GLN A 1 408 ? 11.219 -6.879 -23.057 1.00 88.81 408 GLN A CA 1
ATOM 3080 C C . GLN A 1 408 ? 12.578 -6.774 -23.771 1.00 88.81 408 GLN A C 1
ATOM 3082 O O . GLN A 1 408 ? 13.453 -7.598 -23.523 1.00 88.81 408 GLN A O 1
ATOM 3087 N N . GLN A 1 409 ? 12.775 -5.774 -24.635 1.00 88.69 409 GLN A N 1
ATOM 3088 C CA . GLN A 1 409 ? 14.041 -5.545 -25.343 1.00 88.69 409 GLN A CA 1
ATOM 3089 C C . GLN A 1 409 ? 15.014 -4.661 -24.551 1.00 88.69 409 GLN A C 1
ATOM 3091 O O . GLN A 1 409 ? 16.188 -4.572 -24.902 1.00 88.69 409 GLN A O 1
ATOM 3096 N N . ILE A 1 410 ? 14.543 -4.005 -23.488 1.00 89.62 410 ILE A N 1
ATOM 3097 C CA . ILE A 1 410 ? 15.336 -3.073 -22.684 1.00 89.62 410 ILE A CA 1
ATOM 3098 C C . ILE A 1 410 ? 15.698 -3.765 -21.360 1.00 89.62 410 ILE A C 1
ATOM 3100 O O . ILE A 1 410 ? 14.784 -4.138 -20.629 1.00 89.62 410 ILE A O 1
ATOM 3104 N N . PRO A 1 411 ? 16.976 -3.939 -20.989 1.00 89.38 411 PRO A N 1
ATOM 3105 C CA . PRO A 1 411 ? 17.347 -4.617 -19.744 1.00 89.38 411 PRO A CA 1
ATOM 3106 C C . PRO A 1 411 ? 16.848 -3.872 -18.490 1.00 89.38 411 PRO A C 1
ATOM 3108 O O . PRO A 1 411 ? 16.802 -2.643 -18.453 1.00 89.38 411 PRO A O 1
ATOM 3111 N N . ILE A 1 412 ? 16.474 -4.619 -17.446 1.00 89.75 412 ILE A N 1
ATOM 3112 C CA . ILE A 1 412 ? 16.150 -4.093 -16.108 1.00 89.75 412 ILE A CA 1
ATOM 3113 C C . ILE A 1 412 ? 17.431 -3.621 -15.404 1.00 89.75 412 ILE A C 1
ATOM 3115 O O . ILE A 1 412 ? 18.342 -4.404 -15.136 1.00 89.75 412 ILE A O 1
ATOM 3119 N N . ASP A 1 413 ? 17.479 -2.356 -15.002 1.00 89.31 413 ASP A N 1
ATOM 3120 C CA . ASP A 1 413 ? 18.528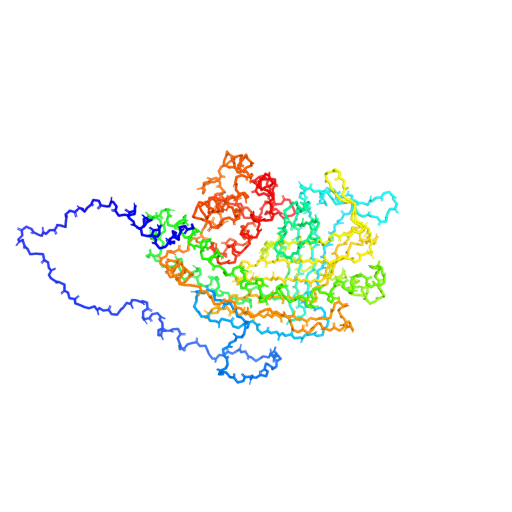 -1.888 -14.099 1.00 89.31 413 ASP A CA 1
ATOM 3121 C C . ASP A 1 413 ? 18.182 -2.254 -12.647 1.00 89.31 413 ASP A C 1
ATOM 3123 O O . ASP A 1 413 ? 17.433 -1.549 -11.970 1.00 89.31 413 ASP A O 1
ATOM 3127 N N . TYR A 1 414 ? 18.733 -3.371 -12.171 1.00 88.12 414 TYR A N 1
ATOM 3128 C CA . TYR A 1 414 ? 18.551 -3.845 -10.797 1.00 88.12 414 TYR A CA 1
ATOM 3129 C C . TYR A 1 414 ? 19.315 -3.028 -9.743 1.00 88.12 414 TYR A C 1
ATOM 3131 O O . TYR A 1 414 ? 19.064 -3.196 -8.554 1.00 88.12 414 TYR A O 1
ATOM 3139 N N . SER A 1 415 ? 20.231 -2.144 -10.154 1.00 86.56 415 SER A N 1
ATOM 3140 C CA . SER A 1 415 ? 20.916 -1.225 -9.234 1.00 86.56 415 SER A CA 1
ATOM 3141 C C . SER A 1 415 ? 20.108 0.046 -8.977 1.00 86.56 415 SER A C 1
ATOM 3143 O O . SER A 1 415 ? 20.338 0.734 -7.988 1.00 86.56 415 SER A O 1
ATOM 3145 N N . PHE A 1 416 ? 19.159 0.369 -9.862 1.00 88.00 416 PHE A N 1
ATOM 3146 C CA . PHE A 1 416 ? 18.487 1.664 -9.886 1.00 88.00 416 PHE A CA 1
ATOM 3147 C C . PHE A 1 416 ? 17.821 2.028 -8.557 1.00 88.00 416 PHE A C 1
ATOM 3149 O O . PHE A 1 416 ? 18.039 3.132 -8.073 1.00 88.00 416 PHE A O 1
ATOM 3156 N N . LEU A 1 417 ? 17.073 1.105 -7.939 1.00 88.00 417 LEU A N 1
ATOM 3157 C CA . LEU A 1 417 ? 16.344 1.377 -6.691 1.00 88.00 417 LEU A CA 1
ATOM 3158 C C . LEU A 1 417 ? 17.254 1.597 -5.469 1.00 88.00 417 LEU A C 1
ATOM 3160 O O . LEU A 1 417 ? 16.798 2.080 -4.433 1.00 88.00 417 LEU A O 1
ATOM 3164 N N . TYR A 1 418 ? 18.536 1.261 -5.593 1.00 86.06 418 TYR A N 1
ATOM 3165 C CA . TYR A 1 418 ? 19.538 1.384 -4.535 1.00 86.06 418 TYR A CA 1
ATOM 3166 C C . TYR A 1 418 ? 20.383 2.653 -4.659 1.00 86.06 418 TYR A C 1
ATOM 3168 O O . TYR A 1 418 ? 21.164 2.952 -3.761 1.00 86.06 418 TYR A O 1
ATOM 3176 N N . LYS A 1 419 ? 20.227 3.416 -5.747 1.00 86.69 419 LYS A N 1
ATOM 3177 C CA . LYS A 1 419 ? 20.969 4.662 -5.952 1.00 86.69 419 LYS A CA 1
ATOM 3178 C C . LYS A 1 419 ? 20.430 5.789 -5.084 1.00 86.69 419 LYS A C 1
ATOM 3180 O O . LYS A 1 419 ? 19.270 5.767 -4.655 1.00 86.69 419 LYS A O 1
ATOM 3185 N N . ASP A 1 420 ? 21.283 6.774 -4.833 1.00 85.62 420 ASP A N 1
ATOM 3186 C CA . ASP A 1 420 ? 20.843 8.051 -4.294 1.00 85.62 420 ASP A CA 1
ATOM 3187 C C . ASP A 1 420 ? 19.962 8.774 -5.335 1.00 85.62 420 ASP A C 1
ATOM 3189 O O . ASP A 1 420 ? 20.316 8.773 -6.520 1.00 85.62 420 ASP A O 1
ATOM 3193 N N . PRO A 1 421 ? 18.815 9.365 -4.944 1.00 86.25 421 PRO A N 1
ATOM 3194 C CA . PRO A 1 421 ? 17.976 10.144 -5.855 1.00 86.25 421 PRO A CA 1
ATOM 3195 C C . PRO A 1 421 ? 18.739 11.212 -6.656 1.00 86.25 421 PRO A C 1
ATOM 3197 O O . PRO A 1 421 ? 18.455 11.400 -7.844 1.00 86.25 421 PRO A O 1
ATOM 3200 N N . ALA A 1 422 ? 19.735 11.875 -6.061 1.00 85.81 422 AL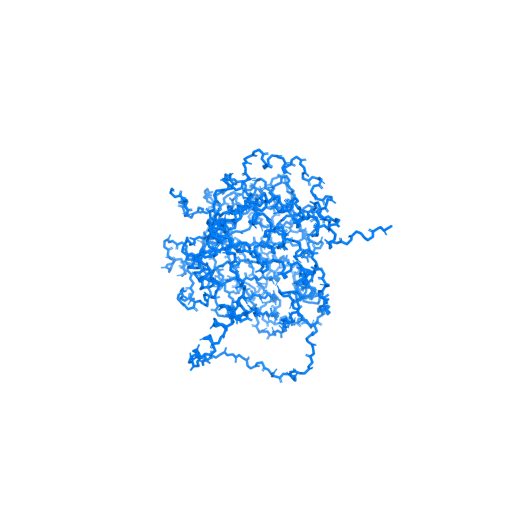A A N 1
ATOM 3201 C CA . ALA A 1 422 ? 20.520 12.904 -6.737 1.00 85.81 422 ALA A CA 1
ATOM 3202 C C . ALA A 1 422 ? 21.341 12.323 -7.902 1.00 85.81 422 ALA A C 1
ATOM 3204 O O . ALA A 1 422 ? 21.358 12.901 -8.992 1.00 85.81 422 ALA A O 1
ATOM 3205 N N . ASP A 1 423 ? 21.923 11.132 -7.722 1.00 87.25 423 ASP A N 1
ATOM 3206 C CA . ASP A 1 423 ? 22.756 10.444 -8.725 1.00 87.25 423 ASP A CA 1
ATOM 3207 C C . ASP A 1 423 ? 21.968 9.963 -9.950 1.00 87.25 423 ASP A C 1
ATOM 3209 O O . ASP A 1 423 ? 22.540 9.581 -10.978 1.00 87.25 423 ASP A O 1
ATOM 3213 N N . VAL A 1 424 ? 20.640 9.932 -9.847 1.00 86.31 424 VAL A N 1
ATOM 3214 C CA . VAL A 1 424 ? 19.747 9.448 -10.904 1.00 86.31 424 VAL A CA 1
ATOM 3215 C C . VAL A 1 424 ? 18.792 10.516 -11.427 1.00 86.31 424 VAL A C 1
ATOM 3217 O O . VAL A 1 424 ? 17.814 10.183 -12.095 1.00 86.31 424 VAL A O 1
ATOM 3220 N N . GLY A 1 425 ? 19.110 11.791 -11.195 1.00 85.56 425 GLY A N 1
ATOM 3221 C CA . GLY A 1 425 ? 18.412 12.920 -11.813 1.00 85.56 425 GLY A CA 1
ATOM 3222 C C . GLY A 1 425 ? 17.290 13.520 -10.970 1.00 85.56 425 GLY A C 1
ATOM 3223 O O . GLY A 1 425 ? 16.442 14.219 -11.518 1.00 85.56 425 GLY A O 1
ATOM 3224 N N . CYS A 1 426 ? 17.287 13.288 -9.656 1.00 86.75 426 CYS A N 1
ATOM 3225 C CA . CYS A 1 426 ? 16.409 13.986 -8.723 1.00 86.75 426 CYS A CA 1
ATOM 3226 C C . CYS A 1 426 ? 17.191 14.720 -7.617 1.00 86.75 426 CYS A C 1
ATOM 3228 O O . CYS A 1 426 ? 17.138 14.322 -6.453 1.00 86.75 426 CYS A O 1
ATOM 3230 N N . PRO A 1 427 ? 17.932 15.792 -7.960 1.00 84.19 427 PRO A N 1
ATOM 3231 C CA . PRO A 1 427 ? 18.461 16.712 -6.956 1.00 84.19 427 PRO A CA 1
ATOM 3232 C C . PRO A 1 427 ? 17.328 17.521 -6.299 1.00 84.19 427 PRO A C 1
ATOM 3234 O O . PRO A 1 427 ? 16.234 17.634 -6.855 1.00 84.19 427 PRO A O 1
ATOM 3237 N N . ASP A 1 428 ? 17.609 18.176 -5.170 1.00 80.00 428 ASP A N 1
ATOM 3238 C CA . ASP A 1 428 ? 16.635 19.010 -4.442 1.00 80.00 428 ASP A CA 1
ATOM 3239 C C . ASP A 1 428 ? 15.946 20.065 -5.326 1.00 80.00 428 ASP A C 1
ATOM 3241 O O . ASP A 1 428 ? 14.750 20.317 -5.186 1.00 80.00 428 ASP A O 1
ATOM 3245 N N . SER A 1 429 ? 16.666 20.643 -6.296 1.00 81.88 429 SER A N 1
ATOM 3246 C CA . SER A 1 429 ? 16.093 21.610 -7.242 1.00 81.88 429 SER A CA 1
ATOM 3247 C C . SER A 1 429 ? 14.969 21.006 -8.087 1.00 81.88 429 SER A C 1
ATOM 3249 O O . SER A 1 429 ? 13.972 21.668 -8.355 1.00 81.88 429 SER A O 1
ATOM 3251 N N . ARG A 1 430 ? 15.089 19.729 -8.471 1.00 80.75 430 ARG A N 1
ATOM 3252 C CA . ARG A 1 430 ? 14.060 19.030 -9.249 1.00 80.75 430 ARG A CA 1
ATOM 3253 C C . ARG A 1 430 ? 12.800 18.798 -8.423 1.00 80.75 430 ARG A C 1
ATOM 3255 O O . ARG A 1 430 ? 11.693 18.860 -8.949 1.00 80.75 430 ARG A O 1
ATOM 3262 N N . LEU A 1 431 ? 12.955 18.552 -7.129 1.00 73.00 431 LEU A N 1
ATOM 3263 C CA . LEU A 1 431 ? 11.821 18.384 -6.229 1.00 73.00 431 LEU A CA 1
ATOM 3264 C C . LEU A 1 431 ? 11.064 19.700 -6.008 1.00 73.00 431 LEU A C 1
ATOM 3266 O O . LEU A 1 431 ? 9.834 19.695 -6.009 1.00 73.00 431 LEU A O 1
ATOM 3270 N N . GLN A 1 432 ? 11.779 20.825 -5.936 1.00 75.25 432 GLN A N 1
ATOM 3271 C CA . GLN A 1 432 ? 11.175 22.163 -5.904 1.00 75.25 432 GLN A CA 1
ATOM 3272 C C . GLN A 1 432 ? 10.414 22.487 -7.201 1.00 75.25 432 GLN A C 1
ATOM 3274 O O . GLN A 1 432 ? 9.334 23.077 -7.158 1.00 75.25 432 GLN A O 1
ATOM 3279 N N . GLU A 1 433 ? 10.932 22.068 -8.361 1.00 78.44 433 GLU A N 1
ATOM 3280 C CA . GLU A 1 433 ? 10.216 22.190 -9.640 1.00 78.44 433 GLU A CA 1
ATOM 3281 C C . GLU A 1 433 ? 8.915 21.376 -9.643 1.00 78.44 433 GLU A C 1
ATOM 3283 O O . GLU A 1 433 ? 7.872 21.893 -10.035 1.00 78.44 433 GLU A O 1
ATOM 3288 N N . ILE A 1 434 ? 8.946 20.126 -9.164 1.00 74.56 434 ILE A N 1
ATOM 3289 C CA . ILE A 1 434 ? 7.750 19.268 -9.062 1.00 74.56 434 ILE A CA 1
ATOM 3290 C C . ILE A 1 434 ? 6.684 19.917 -8.169 1.00 74.56 434 ILE A C 1
ATOM 3292 O O . ILE A 1 434 ? 5.491 19.859 -8.482 1.00 74.56 434 ILE A O 1
ATOM 3296 N N . GLU A 1 435 ? 7.099 20.549 -7.073 1.00 72.81 435 GLU A N 1
ATOM 3297 C CA . GLU A 1 435 ? 6.200 21.288 -6.191 1.00 72.81 435 GLU A CA 1
ATOM 3298 C C . GLU A 1 435 ? 5.546 22.473 -6.919 1.00 72.81 435 GLU A C 1
ATOM 3300 O O . GLU A 1 435 ? 4.311 22.592 -6.923 1.00 72.81 435 GLU A O 1
ATOM 3305 N N . ALA A 1 436 ? 6.350 23.294 -7.602 1.00 70.94 436 ALA A N 1
ATOM 3306 C CA . ALA A 1 436 ? 5.883 24.450 -8.365 1.00 70.94 436 ALA A CA 1
ATOM 3307 C C . ALA A 1 436 ? 4.948 24.057 -9.529 1.00 70.94 436 ALA A C 1
ATOM 3309 O O . ALA A 1 436 ? 3.936 24.723 -9.771 1.00 70.94 436 ALA A O 1
ATOM 3310 N N . ASP A 1 437 ? 5.232 22.937 -10.196 1.00 70.75 437 ASP A N 1
ATOM 3311 C CA . ASP A 1 437 ? 4.485 22.438 -11.356 1.00 70.75 437 ASP A CA 1
ATOM 3312 C C . ASP A 1 437 ? 3.343 21.482 -10.990 1.00 70.75 437 ASP A C 1
ATOM 3314 O O . ASP A 1 437 ? 2.641 20.970 -11.869 1.00 70.75 437 ASP A O 1
ATOM 3318 N N . SER A 1 438 ? 3.089 21.265 -9.701 1.00 68.00 438 SER A N 1
ATOM 3319 C CA . SER A 1 438 ? 2.135 20.267 -9.210 1.00 68.00 438 SER A CA 1
ATOM 3320 C C . SER A 1 438 ? 0.740 20.370 -9.840 1.00 68.00 438 SER A C 1
ATOM 3322 O O . SER A 1 438 ? 0.139 19.366 -10.229 1.00 68.00 438 SER A O 1
ATOM 3324 N N . ALA A 1 439 ? 0.234 21.591 -10.031 1.00 66.38 439 ALA A N 1
ATOM 3325 C CA . ALA A 1 439 ? -1.046 21.830 -10.695 1.00 66.38 439 ALA A CA 1
ATOM 3326 C C . ALA A 1 439 ? -1.016 21.516 -12.203 1.00 66.38 439 ALA A C 1
ATOM 3328 O O . ALA A 1 439 ? -2.038 21.134 -12.777 1.00 66.38 439 ALA A O 1
ATOM 3329 N N . ALA A 1 440 ? 0.126 21.699 -12.870 1.00 68.44 440 ALA A N 1
ATOM 3330 C CA . ALA A 1 440 ? 0.299 21.336 -14.273 1.00 68.44 440 ALA A CA 1
ATOM 3331 C C . ALA A 1 440 ? 0.381 19.813 -14.440 1.00 68.44 440 ALA A C 1
ATOM 3333 O O . ALA A 1 440 ? -0.311 19.281 -15.308 1.00 68.44 440 ALA A O 1
ATOM 3334 N N . ILE A 1 441 ? 1.118 19.131 -13.558 1.00 66.31 441 ILE A N 1
ATOM 3335 C CA . ILE A 1 441 ? 1.246 17.667 -13.522 1.00 66.31 441 ILE A CA 1
ATOM 3336 C C . ILE A 1 441 ? -0.129 17.012 -13.321 1.00 66.31 441 ILE A C 1
ATOM 3338 O O . ILE A 1 441 ? -0.529 16.159 -14.107 1.00 66.31 441 ILE A O 1
ATOM 3342 N N . LEU A 1 442 ? -0.936 17.475 -12.362 1.00 65.44 442 LEU A N 1
ATOM 3343 C CA . LEU A 1 442 ? -2.287 16.927 -12.156 1.00 65.44 442 LEU A CA 1
ATOM 3344 C C . LEU A 1 442 ? -3.200 17.107 -13.383 1.00 65.44 442 LEU A C 1
ATOM 3346 O O . LEU A 1 442 ? -4.000 16.228 -13.712 1.00 65.44 442 LEU A O 1
ATOM 3350 N N . ARG A 1 443 ? -3.074 18.234 -14.099 1.00 67.62 443 ARG A N 1
ATOM 3351 C CA . ARG A 1 443 ? -3.850 18.492 -15.325 1.00 67.62 443 ARG A CA 1
ATOM 3352 C C . ARG A 1 443 ? -3.413 17.621 -16.500 1.00 67.62 443 ARG A C 1
ATOM 3354 O O . ARG A 1 443 ? -4.260 17.284 -17.329 1.00 67.62 443 ARG A O 1
ATOM 3361 N N . THR A 1 444 ? -2.125 17.301 -16.618 1.00 65.81 444 THR A N 1
ATOM 3362 C CA . THR A 1 444 ? -1.623 16.407 -17.670 1.00 65.81 444 THR A CA 1
ATOM 3363 C C . THR A 1 444 ? -2.015 14.965 -17.365 1.00 65.81 444 THR A C 1
ATOM 3365 O O . THR A 1 444 ? -2.592 14.318 -18.234 1.00 65.81 444 THR A O 1
ATOM 3368 N N . MET A 1 445 ? -1.905 14.516 -16.111 1.00 64.25 445 MET A N 1
ATOM 3369 C CA . MET A 1 445 ? -2.309 13.172 -15.667 1.00 64.25 445 MET A CA 1
ATOM 3370 C C . MET A 1 445 ? -3.717 12.742 -16.091 1.00 64.25 445 MET A C 1
ATOM 3372 O O . MET A 1 445 ? -3.924 11.588 -16.467 1.00 64.25 445 MET A O 1
ATOM 3376 N N . ALA A 1 446 ? -4.672 13.671 -16.138 1.00 65.62 446 ALA A N 1
ATOM 3377 C CA . ALA A 1 446 ? -6.025 13.392 -16.620 1.00 65.62 446 ALA A CA 1
ATOM 3378 C C . ALA A 1 446 ? -6.101 13.051 -18.126 1.00 65.62 446 ALA A C 1
ATOM 3380 O O . ALA A 1 446 ? -7.031 12.369 -18.558 1.00 65.62 446 ALA A O 1
ATOM 3381 N N . LYS A 1 447 ? -5.148 13.524 -18.939 1.00 71.19 447 LYS A N 1
ATOM 3382 C CA . LYS A 1 447 ? -5.145 13.381 -20.405 1.00 71.19 447 LYS A CA 1
ATOM 3383 C C . LYS A 1 447 ? -4.508 12.085 -20.894 1.00 71.19 447 LYS A C 1
ATOM 3385 O O . LYS A 1 447 ? -4.797 11.689 -22.021 1.00 71.19 447 LYS A O 1
ATOM 3390 N N . ARG A 1 448 ? -3.675 11.431 -20.070 1.00 70.00 448 ARG A N 1
ATOM 3391 C CA . ARG A 1 448 ? -2.941 10.195 -20.418 1.00 70.00 448 ARG A CA 1
ATOM 3392 C C . ARG A 1 448 ? -2.177 10.308 -21.749 1.00 70.00 448 ARG A C 1
ATOM 3394 O O . ARG A 1 448 ? -2.153 9.370 -22.542 1.00 70.00 448 ARG A O 1
ATOM 3401 N N . ASP A 1 449 ? -1.598 11.476 -22.013 1.00 81.56 449 ASP A N 1
ATOM 3402 C CA . ASP A 1 449 ? -0.794 11.724 -23.211 1.00 81.56 449 ASP A CA 1
ATOM 3403 C C . ASP A 1 449 ? 0.698 11.426 -22.974 1.00 81.56 449 ASP A C 1
ATOM 3405 O O . ASP A 1 449 ? 1.127 11.080 -21.874 1.00 81.56 449 ASP A O 1
ATOM 3409 N N . MET A 1 450 ? 1.514 11.539 -24.023 1.00 82.19 450 MET A N 1
ATOM 3410 C CA . MET A 1 450 ? 2.952 11.255 -23.931 1.00 82.19 450 MET A CA 1
ATOM 3411 C C . MET A 1 450 ? 3.667 12.181 -22.943 1.00 82.19 450 MET A C 1
ATOM 3413 O O . MET A 1 450 ? 4.521 11.722 -22.193 1.00 82.19 450 MET A O 1
ATOM 3417 N N . THR A 1 451 ? 3.283 13.460 -22.898 1.00 83.38 451 THR A N 1
ATOM 3418 C CA . THR A 1 451 ? 3.832 14.448 -21.960 1.00 83.38 451 THR A CA 1
ATOM 3419 C C . THR A 1 451 ? 3.598 14.024 -20.515 1.00 83.38 451 THR A C 1
ATOM 3421 O O . THR A 1 451 ? 4.499 14.101 -19.686 1.00 83.38 451 THR A O 1
ATOM 3424 N N . THR A 1 452 ? 2.409 13.502 -20.227 1.00 81.56 452 THR A N 1
ATOM 3425 C CA . THR A 1 452 ? 2.068 12.922 -18.928 1.00 81.56 452 THR A CA 1
ATOM 3426 C C . THR A 1 452 ? 3.000 11.774 -18.559 1.00 81.56 452 THR A C 1
ATOM 3428 O O . THR A 1 452 ? 3.589 11.785 -17.482 1.00 81.56 452 THR A O 1
ATOM 3431 N N . ILE A 1 453 ? 3.174 10.801 -19.458 1.00 84.94 453 ILE A N 1
ATOM 3432 C CA . ILE A 1 453 ? 4.023 9.627 -19.207 1.00 84.94 453 ILE A CA 1
ATOM 3433 C C . ILE A 1 453 ? 5.485 10.053 -19.005 1.00 84.94 453 ILE A C 1
ATOM 3435 O O . ILE A 1 453 ? 6.168 9.498 -18.145 1.00 84.94 453 ILE A O 1
ATOM 3439 N N . THR A 1 454 ? 5.960 11.061 -19.742 1.00 86.44 454 THR A N 1
ATOM 3440 C CA . THR A 1 454 ? 7.295 11.644 -19.548 1.00 86.44 454 THR A CA 1
ATOM 3441 C C . THR A 1 454 ? 7.433 12.257 -18.159 1.00 86.44 454 THR A C 1
ATOM 3443 O O . THR A 1 454 ? 8.320 11.847 -17.421 1.00 86.44 454 THR A O 1
ATOM 3446 N N . HIS A 1 455 ? 6.521 13.142 -17.745 1.00 82.25 455 HIS A N 1
ATOM 3447 C CA . HIS A 1 455 ? 6.575 13.741 -16.405 1.00 82.25 455 HIS A CA 1
ATOM 3448 C C . HIS A 1 455 ? 6.557 12.692 -15.295 1.00 82.25 455 HIS A C 1
ATOM 3450 O O . HIS A 1 455 ? 7.318 12.774 -14.337 1.00 82.25 455 HIS A O 1
ATOM 3456 N N . MET A 1 456 ? 5.718 11.674 -15.451 1.00 83.44 456 MET A N 1
ATOM 3457 C CA . MET A 1 456 ? 5.647 10.552 -14.527 1.00 83.44 456 MET A CA 1
ATOM 3458 C C . MET A 1 456 ? 6.973 9.785 -14.483 1.00 83.44 456 MET A C 1
ATOM 3460 O O . MET A 1 456 ? 7.482 9.482 -13.414 1.00 83.44 456 MET A O 1
ATOM 3464 N N . THR A 1 457 ? 7.592 9.536 -15.632 1.00 88.94 457 THR A N 1
ATOM 3465 C CA . THR A 1 457 ? 8.913 8.897 -15.711 1.00 88.94 457 THR A CA 1
ATOM 3466 C C . THR A 1 457 ? 9.988 9.712 -14.996 1.00 88.94 457 THR A C 1
ATOM 3468 O O . THR A 1 457 ? 10.772 9.143 -14.237 1.00 88.94 457 THR A O 1
ATOM 3471 N N . ASP A 1 458 ? 9.978 11.033 -15.165 1.00 86.31 458 ASP A N 1
ATOM 3472 C CA . ASP A 1 458 ? 10.953 11.941 -14.554 1.00 86.31 458 ASP A CA 1
ATOM 3473 C C . ASP A 1 458 ? 10.810 12.044 -13.027 1.00 86.31 458 ASP A C 1
ATOM 3475 O O . ASP A 1 458 ? 11.752 12.446 -12.348 1.00 86.31 458 ASP A O 1
ATOM 3479 N N . MET A 1 459 ? 9.648 11.685 -12.470 1.00 86.06 459 MET A N 1
ATOM 3480 C CA . MET A 1 459 ? 9.416 11.662 -11.022 1.00 86.06 459 MET A CA 1
ATOM 3481 C C . MET A 1 459 ? 9.891 10.365 -10.356 1.00 86.06 459 MET A C 1
ATOM 3483 O O . MET A 1 459 ? 10.088 10.347 -9.143 1.00 86.06 459 MET A O 1
ATOM 3487 N N . VAL A 1 460 ? 10.085 9.272 -11.104 1.00 89.31 460 VAL A N 1
ATOM 3488 C CA . VAL A 1 460 ? 10.482 7.971 -10.527 1.00 89.31 460 VAL A CA 1
ATOM 3489 C C . VAL A 1 460 ? 11.791 8.048 -9.723 1.00 89.31 460 VAL A C 1
ATOM 3491 O O . VAL A 1 460 ? 11.806 7.526 -8.606 1.00 89.31 460 VAL A O 1
ATOM 3494 N N . PRO A 1 461 ? 12.868 8.706 -10.205 1.00 88.94 461 PRO A N 1
ATOM 3495 C CA . PRO A 1 461 ? 14.111 8.859 -9.441 1.00 88.94 461 PRO A CA 1
ATOM 3496 C C . PRO A 1 461 ? 13.929 9.533 -8.073 1.00 88.94 461 PRO A C 1
ATOM 3498 O O . PRO A 1 461 ? 14.673 9.257 -7.137 1.00 88.94 461 PRO A O 1
ATOM 3501 N N . CYS A 1 462 ? 12.909 10.376 -7.928 1.00 85.56 462 CYS A N 1
ATOM 3502 C CA . CYS A 1 462 ? 12.600 11.046 -6.671 1.00 85.56 462 CYS A CA 1
ATOM 3503 C C . CYS A 1 462 ? 11.947 10.126 -5.634 1.00 85.56 462 CYS A C 1
ATOM 3505 O O . CYS A 1 462 ? 11.873 10.485 -4.465 1.00 85.56 462 CYS A O 1
ATOM 3507 N N . LEU A 1 463 ? 11.453 8.948 -6.036 1.00 86.44 463 LEU A N 1
ATOM 3508 C CA . LEU A 1 463 ? 10.742 8.040 -5.131 1.00 86.44 463 LEU A CA 1
ATOM 3509 C C . LEU A 1 463 ? 11.645 6.962 -4.535 1.00 86.44 463 LEU A C 1
ATOM 3511 O O . LEU A 1 463 ? 11.180 6.142 -3.742 1.00 86.44 463 LEU A O 1
ATOM 3515 N N . LEU A 1 464 ? 12.928 6.931 -4.901 1.00 87.00 464 LEU A N 1
ATOM 3516 C CA . LEU A 1 464 ? 13.793 5.804 -4.568 1.00 87.00 464 LEU A CA 1
ATOM 3517 C C . LEU A 1 464 ? 13.908 5.560 -3.062 1.00 87.00 464 LEU A C 1
ATOM 3519 O O . LEU A 1 464 ? 13.901 4.405 -2.662 1.00 87.00 464 LEU A O 1
ATOM 3523 N N . GLY A 1 465 ? 13.909 6.595 -2.214 1.00 84.06 465 GLY A N 1
ATOM 3524 C CA . GLY A 1 465 ? 13.935 6.411 -0.755 1.00 84.06 465 GLY A CA 1
ATOM 3525 C C . GLY A 1 465 ? 12.770 5.557 -0.233 1.00 84.06 465 GLY A C 1
ATOM 3526 O O . GLY A 1 465 ? 12.966 4.663 0.596 1.00 84.06 465 GLY A O 1
ATOM 3527 N N . PHE A 1 466 ? 11.572 5.763 -0.786 1.00 87.88 466 PHE A N 1
ATOM 3528 C CA . PHE A 1 466 ? 10.372 5.000 -0.446 1.00 87.88 466 PHE A CA 1
ATOM 3529 C C . PHE A 1 466 ? 10.414 3.575 -1.018 1.00 87.88 466 PHE A C 1
ATOM 3531 O O . PHE A 1 466 ? 10.133 2.617 -0.296 1.00 87.88 466 PHE A O 1
ATOM 3538 N N . TYR A 1 467 ? 10.847 3.412 -2.274 1.00 88.88 467 TYR A N 1
ATOM 3539 C CA . TYR A 1 467 ? 10.895 2.113 -2.965 1.00 88.88 467 TYR A CA 1
ATOM 3540 C C . TYR A 1 467 ? 12.116 1.246 -2.628 1.00 88.88 467 TYR A C 1
ATOM 3542 O O . TYR A 1 467 ? 12.089 0.049 -2.906 1.00 88.88 467 TYR A O 1
ATOM 3550 N N . ARG A 1 468 ? 13.176 1.809 -2.034 1.00 88.06 468 ARG A N 1
ATOM 3551 C CA . ARG A 1 468 ? 14.425 1.090 -1.747 1.00 88.06 468 ARG A CA 1
ATOM 3552 C C . ARG A 1 468 ? 14.161 -0.127 -0.850 1.00 88.06 468 ARG A C 1
ATOM 3554 O O . ARG A 1 468 ? 13.648 0.057 0.253 1.00 88.06 468 ARG A O 1
ATOM 3561 N N . PRO A 1 469 ? 14.492 -1.355 -1.275 1.00 85.38 469 PRO A N 1
ATOM 3562 C CA . PRO A 1 469 ? 14.347 -2.529 -0.419 1.00 85.38 469 PRO A CA 1
ATOM 3563 C C . PRO A 1 469 ? 15.342 -2.535 0.755 1.00 85.38 469 PRO A C 1
ATOM 3565 O O . PRO A 1 469 ? 16.462 -2.039 0.634 1.00 85.38 469 PRO A O 1
ATOM 3568 N N . ASP A 1 470 ? 14.956 -3.168 1.866 1.00 84.12 470 ASP A N 1
ATOM 3569 C CA . ASP A 1 470 ? 15.791 -3.282 3.076 1.00 84.12 470 ASP A CA 1
ATOM 3570 C C . ASP A 1 470 ? 16.879 -4.362 3.011 1.00 84.12 470 ASP A C 1
ATOM 3572 O O . ASP A 1 470 ? 17.710 -4.424 3.911 1.00 84.12 470 ASP A O 1
ATOM 3576 N N . ASP A 1 471 ? 16.941 -5.199 1.980 1.00 74.56 471 ASP A N 1
ATOM 3577 C CA . ASP A 1 471 ? 18.054 -6.143 1.827 1.00 74.56 471 ASP A CA 1
ATOM 3578 C C . ASP A 1 471 ? 18.778 -5.889 0.490 1.00 74.56 471 ASP A C 1
ATOM 3580 O O . ASP A 1 471 ? 18.204 -5.965 -0.601 1.00 74.56 471 ASP A O 1
ATOM 3584 N N . GLU A 1 472 ? 20.053 -5.497 0.606 1.00 63.47 472 GLU A N 1
ATOM 3585 C CA . GLU A 1 472 ? 20.966 -5.162 -0.499 1.00 63.47 472 GLU A CA 1
ATOM 3586 C C . GLU A 1 472 ? 21.302 -6.381 -1.368 1.00 63.47 472 GLU A C 1
ATOM 3588 O O . GLU A 1 472 ? 21.649 -6.251 -2.539 1.00 63.47 472 GLU A O 1
ATOM 3593 N N . GLY A 1 473 ? 21.158 -7.593 -0.828 1.00 64.62 473 GLY A N 1
ATOM 3594 C CA . GLY A 1 473 ? 21.338 -8.847 -1.554 1.00 64.62 473 GLY A CA 1
ATOM 3595 C C . GLY A 1 473 ? 20.160 -9.209 -2.467 1.00 64.62 473 GLY A C 1
ATOM 3596 O O . GLY A 1 473 ? 20.191 -10.264 -3.118 1.00 64.62 473 GLY A O 1
ATOM 3597 N N . LEU A 1 474 ? 19.117 -8.374 -2.511 1.00 65.56 474 LEU A N 1
ATOM 3598 C CA . LEU A 1 474 ? 17.880 -8.577 -3.266 1.00 65.56 474 LEU A CA 1
ATOM 3599 C C . LEU A 1 474 ? 17.732 -7.573 -4.400 1.00 65.56 474 LEU A C 1
ATOM 3601 O O . LEU A 1 474 ? 16.728 -6.878 -4.481 1.00 65.56 474 LEU A O 1
ATOM 3605 N N . ASN A 1 475 ? 18.706 -7.544 -5.299 1.00 71.69 475 ASN A N 1
ATOM 3606 C CA . ASN A 1 475 ? 18.677 -6.793 -6.553 1.00 71.69 475 ASN A CA 1
ATOM 3607 C C . ASN A 1 475 ? 17.274 -6.781 -7.202 1.00 71.69 475 ASN A C 1
ATOM 3609 O O . ASN A 1 475 ? 16.890 -7.719 -7.898 1.00 71.69 475 ASN A O 1
ATOM 3613 N N . THR A 1 476 ? 16.499 -5.721 -6.947 1.00 82.25 476 THR A N 1
ATOM 3614 C CA . THR A 1 476 ? 15.153 -5.495 -7.484 1.00 82.25 476 THR A CA 1
ATOM 3615 C C . THR A 1 476 ? 15.195 -4.274 -8.387 1.00 82.25 476 THR A C 1
ATOM 3617 O O . THR A 1 476 ? 15.807 -3.262 -8.053 1.00 82.25 476 THR A O 1
ATOM 3620 N N . GLY A 1 477 ? 14.578 -4.378 -9.560 1.00 87.25 477 GLY A N 1
ATOM 3621 C CA . GLY A 1 477 ? 14.519 -3.290 -10.526 1.00 87.25 477 GLY A CA 1
ATOM 3622 C C . GLY A 1 477 ? 13.098 -2.786 -10.713 1.00 87.25 477 GLY A C 1
ATOM 3623 O O . GLY A 1 477 ? 12.140 -3.462 -10.353 1.00 87.25 477 GLY A O 1
ATOM 3624 N N . TYR A 1 478 ? 12.967 -1.606 -11.316 1.00 90.69 478 TYR A N 1
ATOM 3625 C CA . TYR A 1 478 ? 11.668 -0.993 -11.587 1.00 90.69 478 TYR A CA 1
ATOM 3626 C C . TYR A 1 478 ? 10.867 -1.818 -12.614 1.00 90.69 478 TYR A C 1
ATOM 3628 O O . TYR A 1 478 ? 11.183 -1.849 -13.811 1.00 90.69 478 TYR A O 1
ATOM 3636 N N . GLY A 1 479 ? 9.861 -2.537 -12.116 1.00 91.19 479 GLY A N 1
ATOM 3637 C CA . GLY A 1 479 ? 8.995 -3.462 -12.832 1.00 91.19 479 GLY A CA 1
ATOM 3638 C C . GLY A 1 479 ? 7.522 -3.036 -12.810 1.00 91.19 479 GLY A C 1
ATOM 3639 O O . GLY A 1 479 ? 7.185 -1.879 -12.567 1.00 91.19 479 GLY A O 1
ATOM 3640 N N . ILE A 1 480 ? 6.629 -3.994 -13.089 1.00 90.06 480 ILE A N 1
ATOM 3641 C CA . ILE A 1 480 ? 5.173 -3.764 -13.091 1.00 90.06 480 ILE A CA 1
ATOM 3642 C C . ILE A 1 480 ? 4.691 -3.342 -11.697 1.00 90.06 480 ILE A C 1
ATOM 3644 O O . ILE A 1 480 ? 3.872 -2.438 -11.587 1.00 90.06 480 ILE A O 1
ATOM 3648 N N . MET A 1 481 ? 5.198 -3.972 -10.633 1.00 89.94 481 MET A N 1
ATOM 3649 C CA . MET A 1 481 ? 4.737 -3.722 -9.261 1.00 89.94 481 MET A CA 1
ATOM 3650 C C . MET A 1 481 ? 5.181 -2.350 -8.754 1.00 89.94 481 MET A C 1
ATOM 3652 O O . MET A 1 481 ? 4.380 -1.597 -8.202 1.00 89.94 481 MET A O 1
ATOM 3656 N N . GLU A 1 482 ? 6.431 -1.983 -9.017 1.00 90.25 482 GLU A N 1
ATOM 3657 C CA . GLU A 1 482 ? 6.973 -0.662 -8.707 1.00 90.25 482 GLU A CA 1
ATOM 3658 C C . GLU A 1 482 ? 6.220 0.421 -9.485 1.00 90.25 482 GLU A C 1
ATOM 3660 O O . GLU A 1 482 ? 5.883 1.459 -8.918 1.00 90.25 482 GLU A O 1
ATOM 3665 N N . ALA A 1 483 ? 5.873 0.154 -10.749 1.00 91.81 483 ALA A N 1
ATOM 3666 C CA . ALA A 1 483 ? 5.050 1.058 -11.536 1.00 91.81 483 ALA A CA 1
ATOM 3667 C C . ALA A 1 483 ? 3.624 1.182 -10.982 1.00 91.81 483 ALA A C 1
ATOM 3669 O O . ALA A 1 483 ? 3.151 2.300 -10.835 1.00 91.81 483 ALA A O 1
ATOM 3670 N N . ILE A 1 484 ? 2.945 0.096 -10.588 1.00 90.25 484 ILE A N 1
ATOM 3671 C CA . ILE A 1 484 ? 1.619 0.178 -9.934 1.00 90.25 484 ILE A CA 1
ATOM 3672 C C . ILE A 1 484 ? 1.666 1.127 -8.735 1.00 90.25 484 ILE A C 1
ATOM 3674 O O . ILE A 1 484 ? 0.852 2.048 -8.648 1.00 90.25 484 ILE A O 1
ATOM 3678 N N . GLY A 1 485 ? 2.632 0.924 -7.836 1.00 88.44 485 GLY A N 1
ATOM 3679 C CA . GLY A 1 485 ? 2.802 1.776 -6.661 1.00 88.44 485 GLY A CA 1
ATOM 3680 C C . GLY A 1 485 ? 3.081 3.216 -7.019 1.00 88.44 485 GLY A C 1
ATOM 3681 O O . GLY A 1 485 ? 2.468 4.123 -6.464 1.00 88.44 485 GLY A O 1
ATOM 3682 N N . PHE A 1 486 ? 4.007 3.425 -7.951 1.00 87.75 486 PHE A N 1
ATOM 3683 C CA . PHE A 1 486 ? 4.426 4.751 -8.369 1.00 87.75 486 PHE A CA 1
ATOM 3684 C C . PHE A 1 486 ? 3.241 5.526 -8.957 1.00 87.75 486 PHE A C 1
ATOM 3686 O O . PHE A 1 486 ? 2.959 6.648 -8.545 1.00 87.75 486 PHE A O 1
ATOM 3693 N N . LEU A 1 487 ? 2.507 4.906 -9.881 1.00 85.31 487 LEU A N 1
ATOM 3694 C CA . LEU A 1 487 ? 1.357 5.517 -10.538 1.00 85.31 487 LEU A CA 1
ATOM 3695 C C . LEU A 1 487 ? 0.257 5.827 -9.527 1.00 85.31 487 LEU A C 1
ATOM 3697 O O . LEU A 1 487 ? -0.310 6.914 -9.565 1.00 85.31 487 LEU A O 1
ATOM 3701 N N . HIS A 1 488 ? -0.015 4.893 -8.612 1.00 86.81 488 HIS A N 1
ATOM 3702 C CA . HIS A 1 488 ? -0.939 5.097 -7.498 1.00 86.81 488 HIS A CA 1
ATOM 3703 C C . HIS A 1 488 ? -0.549 6.319 -6.666 1.00 86.81 488 HIS A C 1
ATOM 3705 O O . HIS A 1 488 ? -1.361 7.220 -6.467 1.00 86.81 488 HIS A O 1
ATOM 3711 N N . PHE A 1 489 ? 0.714 6.374 -6.247 1.00 84.56 489 PHE A N 1
ATOM 3712 C CA . PHE A 1 489 ? 1.263 7.448 -5.431 1.00 84.56 489 PHE A CA 1
ATOM 3713 C C . PHE A 1 489 ? 1.097 8.810 -6.117 1.00 84.56 489 PHE A C 1
ATOM 3715 O O . PHE A 1 489 ? 0.526 9.731 -5.540 1.00 84.56 489 PHE A O 1
ATOM 3722 N N . VAL A 1 490 ? 1.534 8.934 -7.373 1.00 79.31 490 VAL A N 1
ATOM 3723 C CA . VAL A 1 490 ? 1.493 10.211 -8.103 1.00 79.31 490 VAL A CA 1
ATOM 3724 C C . VAL A 1 490 ? 0.059 10.630 -8.457 1.00 79.31 490 VAL A C 1
ATOM 3726 O O . VAL A 1 490 ? -0.212 11.820 -8.583 1.00 79.31 490 VAL A O 1
ATOM 3729 N N . MET A 1 491 ? -0.880 9.686 -8.595 1.00 79.12 491 MET A N 1
ATOM 3730 C CA . MET A 1 491 ? -2.287 10.010 -8.872 1.00 79.12 491 MET A CA 1
ATOM 3731 C C . MET A 1 491 ? -3.041 10.548 -7.654 1.00 79.12 491 MET A C 1
ATOM 3733 O O . MET A 1 491 ? -3.975 11.328 -7.828 1.00 79.12 491 MET A O 1
ATOM 3737 N N . GLU A 1 492 ? -2.678 10.126 -6.443 1.00 79.94 492 GLU A N 1
ATOM 3738 C CA . GLU A 1 492 ? -3.456 10.440 -5.237 1.00 79.94 492 GLU A CA 1
ATOM 3739 C C . GLU A 1 492 ? -2.782 11.462 -4.320 1.00 79.94 492 GLU A C 1
ATOM 3741 O O . GLU A 1 492 ? -3.451 12.094 -3.501 1.00 79.94 492 GLU A O 1
ATOM 3746 N N . ILE A 1 493 ? -1.475 11.675 -4.471 1.00 81.38 493 ILE A N 1
ATOM 3747 C CA . ILE A 1 493 ? -0.713 12.579 -3.612 1.00 81.38 493 ILE A CA 1
ATOM 3748 C C . ILE A 1 493 ? -0.520 13.896 -4.348 1.00 81.38 493 ILE A C 1
ATOM 3750 O O . ILE A 1 493 ? 0.072 13.914 -5.429 1.00 81.38 493 ILE A O 1
ATOM 3754 N N . PRO A 1 494 ? -1.007 15.022 -3.789 1.00 76.75 494 PRO A N 1
ATOM 3755 C CA . PRO A 1 494 ? -0.795 16.320 -4.405 1.00 76.75 494 PRO A CA 1
ATOM 3756 C C . PRO A 1 494 ? 0.695 16.542 -4.649 1.00 76.75 494 PRO A C 1
ATOM 3758 O O . PRO A 1 494 ? 1.497 16.349 -3.741 1.00 76.75 494 PRO A O 1
ATOM 3761 N N . ALA A 1 495 ? 1.072 16.965 -5.856 1.00 72.44 495 ALA A N 1
ATOM 3762 C CA . ALA A 1 495 ? 2.488 17.011 -6.218 1.00 72.44 495 ALA A CA 1
ATOM 3763 C C . ALA A 1 495 ? 3.332 17.945 -5.321 1.00 72.44 495 ALA A C 1
ATOM 3765 O O . ALA A 1 495 ? 4.488 17.638 -5.065 1.00 72.44 495 ALA A O 1
ATOM 3766 N N . HIS A 1 496 ? 2.743 18.989 -4.722 1.00 73.62 496 HIS A N 1
ATOM 3767 C CA . HIS A 1 496 ? 3.425 19.818 -3.714 1.00 73.62 496 HIS A CA 1
ATOM 3768 C C . HIS A 1 496 ? 3.746 19.077 -2.406 1.00 73.62 496 HIS A C 1
ATOM 3770 O O . HIS A 1 496 ? 4.626 19.486 -1.664 1.00 73.62 496 HIS A O 1
ATOM 3776 N N . LYS A 1 497 ? 3.060 17.968 -2.118 1.00 79.62 497 LYS A N 1
ATOM 3777 C CA . LYS A 1 497 ? 3.343 17.114 -0.959 1.00 79.62 497 LYS A CA 1
ATOM 3778 C C . LYS A 1 497 ? 4.370 16.037 -1.266 1.00 79.62 497 LYS A C 1
ATOM 3780 O O . LYS A 1 497 ? 4.974 15.519 -0.343 1.00 79.62 497 LYS A O 1
ATOM 3785 N N . VAL A 1 498 ? 4.613 15.705 -2.534 1.00 74.38 498 VAL A N 1
ATOM 3786 C CA . VAL A 1 498 ? 5.571 14.655 -2.930 1.00 74.38 498 VAL A CA 1
ATOM 3787 C C . VAL A 1 498 ? 6.933 14.884 -2.264 1.00 74.38 498 VAL A C 1
ATOM 3789 O O . VAL A 1 498 ? 7.500 13.932 -1.738 1.00 74.38 498 VAL A O 1
ATOM 3792 N N . TRP A 1 499 ? 7.407 16.133 -2.178 1.00 71.81 499 TRP A N 1
ATOM 3793 C CA . TRP A 1 499 ? 8.638 16.480 -1.457 1.00 71.81 499 TRP A CA 1
ATOM 3794 C C . TRP A 1 499 ? 8.605 16.099 0.029 1.00 71.81 499 TRP A C 1
ATOM 3796 O O . TRP A 1 499 ? 9.508 15.401 0.484 1.00 71.81 499 TRP A O 1
ATOM 3806 N N . ASN A 1 500 ? 7.556 16.478 0.765 1.00 75.94 500 ASN A N 1
ATOM 3807 C CA . ASN A 1 500 ? 7.420 16.166 2.198 1.00 75.94 500 ASN A CA 1
ATOM 3808 C C . ASN A 1 500 ? 7.388 14.655 2.460 1.00 75.94 500 ASN A C 1
ATOM 3810 O O . ASN A 1 500 ? 7.768 14.195 3.531 1.00 75.94 500 ASN A O 1
ATOM 3814 N N . PHE A 1 501 ? 6.925 13.880 1.480 1.00 74.31 501 PHE A N 1
ATOM 3815 C CA . PHE A 1 501 ? 6.782 12.438 1.611 1.00 74.31 501 PHE A CA 1
ATOM 3816 C C . PHE A 1 501 ? 8.002 11.662 1.137 1.00 74.31 501 PHE A C 1
ATOM 3818 O O . PHE A 1 501 ? 8.188 10.532 1.568 1.00 74.31 501 PHE A O 1
ATOM 3825 N N . LEU A 1 502 ? 8.792 12.192 0.209 1.00 72.12 502 LEU A N 1
ATOM 3826 C CA . LEU A 1 502 ? 9.745 11.390 -0.570 1.00 72.12 502 LEU A CA 1
ATOM 3827 C C . LEU A 1 502 ? 11.100 12.058 -0.732 1.00 72.12 502 LEU A C 1
ATOM 3829 O O . LEU A 1 502 ? 12.004 11.457 -1.310 1.00 72.12 502 LEU A O 1
ATOM 3833 N N . GLY A 1 503 ? 11.239 13.290 -0.247 1.00 66.38 503 GLY A N 1
ATOM 3834 C CA . GLY A 1 503 ? 12.508 13.984 -0.251 1.00 66.38 503 GLY A CA 1
ATOM 3835 C C . GLY A 1 503 ? 13.582 13.164 0.472 1.00 66.38 503 GLY A C 1
ATOM 3836 O O . GLY A 1 503 ? 13.274 12.352 1.348 1.00 66.38 503 GLY A O 1
ATOM 3837 N N . PRO A 1 504 ? 14.862 13.384 0.142 1.00 61.16 504 PRO A N 1
ATOM 3838 C CA . PRO A 1 504 ? 15.980 12.643 0.731 1.00 61.16 504 PRO A CA 1
ATOM 3839 C C . PRO A 1 504 ? 16.091 12.821 2.256 1.00 61.16 504 PRO A C 1
ATOM 3841 O O . PRO A 1 504 ? 16.721 12.012 2.928 1.00 61.16 504 PRO A O 1
ATOM 3844 N N . HIS A 1 505 ? 15.444 13.849 2.813 1.00 64.50 505 HIS A N 1
ATOM 3845 C CA . HIS A 1 505 ? 15.330 14.084 4.252 1.00 64.50 505 HIS A CA 1
ATOM 3846 C C . HIS A 1 505 ? 14.379 13.106 4.964 1.00 64.50 505 HIS A C 1
ATOM 3848 O O . HIS A 1 505 ? 14.348 13.065 6.192 1.00 64.50 505 HIS A O 1
ATOM 3854 N N . VAL A 1 506 ? 13.572 12.346 4.220 1.00 74.25 506 VAL A N 1
ATOM 3855 C CA . VAL A 1 506 ? 12.577 11.447 4.794 1.00 74.25 506 VAL A CA 1
ATOM 3856 C C . VAL A 1 506 ? 13.205 10.101 5.132 1.00 74.25 506 VAL A C 1
ATOM 3858 O O . VAL A 1 506 ? 13.614 9.327 4.267 1.00 74.25 506 VAL A O 1
ATOM 3861 N N . GLU A 1 507 ? 13.210 9.785 6.421 1.00 82.19 507 GLU A N 1
ATOM 3862 C CA . GLU A 1 507 ? 13.885 8.625 7.001 1.00 82.19 507 GLU A CA 1
ATOM 3863 C C . GLU A 1 507 ? 13.145 7.286 6.785 1.00 82.19 507 GLU A C 1
ATOM 3865 O O . GLU A 1 507 ? 12.998 6.483 7.708 1.00 82.19 507 GLU A O 1
ATOM 3870 N N . TRP A 1 508 ? 12.678 6.992 5.569 1.00 83.88 508 TRP A N 1
ATOM 3871 C CA . TRP A 1 508 ? 11.956 5.746 5.265 1.00 83.88 508 TRP A CA 1
ATOM 3872 C C . TRP A 1 508 ? 12.748 4.477 5.549 1.00 83.88 508 TRP A C 1
ATOM 3874 O O . TRP A 1 508 ? 12.136 3.441 5.739 1.00 83.88 508 TRP A O 1
ATOM 3884 N N . ASN A 1 509 ? 14.078 4.537 5.549 1.00 80.31 509 ASN A N 1
ATOM 3885 C CA . ASN A 1 509 ? 14.942 3.368 5.729 1.00 80.31 509 ASN A CA 1
ATOM 3886 C C . ASN A 1 509 ? 15.593 3.325 7.114 1.00 80.31 509 ASN A C 1
ATOM 3888 O O . ASN A 1 509 ? 16.558 2.602 7.311 1.00 80.31 509 ASN A O 1
ATOM 3892 N N . TRP A 1 510 ? 15.099 4.106 8.075 1.00 77.56 510 TRP A N 1
ATOM 3893 C CA . TRP A 1 510 ? 15.648 4.125 9.429 1.00 77.56 510 TRP A CA 1
ATOM 3894 C C . TRP A 1 510 ? 14.857 3.200 10.344 1.00 77.56 510 TRP A C 1
ATOM 3896 O O . TRP A 1 510 ? 13.649 3.377 10.508 1.00 77.56 510 TRP A O 1
ATOM 3906 N N . VAL A 1 511 ? 15.549 2.252 10.968 1.00 73.88 511 VAL A N 1
ATOM 3907 C CA . VAL A 1 511 ? 15.000 1.280 11.918 1.00 73.88 511 VAL A CA 1
ATOM 3908 C C . VAL A 1 511 ? 15.681 1.509 13.261 1.00 73.88 511 VAL A C 1
ATOM 3910 O O . VAL A 1 511 ? 16.902 1.412 13.363 1.00 73.88 511 VAL A O 1
ATOM 3913 N N . HIS A 1 512 ? 14.899 1.867 14.284 1.00 74.00 512 HIS A N 1
ATOM 3914 C CA . HIS A 1 512 ? 15.402 2.172 15.631 1.00 74.00 512 HIS A CA 1
ATOM 3915 C C . HIS A 1 512 ? 16.526 3.228 15.663 1.00 74.00 512 HIS A C 1
ATOM 3917 O O . HIS A 1 512 ? 17.491 3.107 16.415 1.00 74.00 512 HIS A O 1
ATOM 3923 N N . GLY A 1 513 ? 16.407 4.270 14.833 1.00 67.00 513 GLY A N 1
ATOM 3924 C CA . GLY A 1 513 ? 17.393 5.354 14.758 1.00 67.00 513 GLY A CA 1
ATOM 3925 C C . GLY A 1 513 ? 18.683 4.998 14.011 1.00 67.00 513 GLY A C 1
ATOM 3926 O O . GLY A 1 513 ? 19.637 5.769 14.058 1.00 67.00 513 GLY A O 1
ATOM 3927 N N . VAL A 1 514 ? 18.719 3.858 13.313 1.00 64.38 514 VAL A N 1
ATOM 3928 C CA . VAL A 1 514 ? 19.830 3.459 12.442 1.00 64.38 514 VAL A CA 1
ATOM 3929 C C . VAL A 1 514 ? 19.347 3.406 10.997 1.00 64.38 514 VAL A C 1
ATOM 3931 O O . VAL A 1 514 ? 18.371 2.721 10.691 1.00 64.38 514 VAL A O 1
ATOM 3934 N N . GLU A 1 515 ? 20.039 4.115 10.104 1.00 70.62 515 GLU A N 1
ATOM 3935 C CA . GLU A 1 515 ? 19.815 4.021 8.661 1.00 70.62 515 GLU A CA 1
ATOM 3936 C C . GLU A 1 515 ? 20.197 2.618 8.160 1.00 70.62 515 GLU A C 1
ATOM 3938 O O . GLU A 1 515 ? 21.337 2.172 8.309 1.00 70.62 515 GLU A O 1
ATOM 3943 N N . VAL A 1 516 ? 19.237 1.912 7.570 1.00 68.62 516 VAL A N 1
ATOM 3944 C CA . VAL A 1 516 ? 19.423 0.604 6.940 1.00 68.62 516 VAL A CA 1
ATOM 3945 C C . VAL A 1 516 ? 19.828 0.825 5.480 1.00 68.62 516 VAL A C 1
ATOM 3947 O O . VAL A 1 516 ? 19.192 1.600 4.766 1.00 68.62 516 VAL A O 1
ATOM 3950 N N . ASN A 1 517 ? 20.875 0.125 5.034 1.00 57.47 517 ASN A N 1
ATOM 3951 C CA . ASN A 1 517 ? 21.387 0.138 3.655 1.00 57.47 517 ASN A CA 1
ATOM 3952 C C . ASN A 1 517 ? 21.809 1.510 3.125 1.00 57.47 517 ASN A C 1
ATOM 3954 O O . ASN A 1 517 ? 21.456 1.899 2.005 1.00 57.47 517 ASN A O 1
ATOM 3958 N N . LYS A 1 518 ? 22.553 2.271 3.931 1.00 58.22 518 LYS A N 1
ATOM 3959 C CA . LYS A 1 518 ? 23.266 3.430 3.402 1.00 58.22 518 LYS A CA 1
ATOM 3960 C C . LYS A 1 518 ? 24.370 2.916 2.465 1.00 58.22 518 LYS A C 1
ATOM 3962 O O . LYS A 1 518 ? 25.222 2.163 2.940 1.00 58.22 518 LYS A O 1
ATOM 3967 N N . PRO A 1 519 ? 24.381 3.292 1.173 1.00 50.78 519 PRO A N 1
ATOM 3968 C CA . PRO A 1 519 ? 25.510 2.987 0.303 1.00 50.78 519 PRO A CA 1
ATOM 3969 C C . PRO A 1 519 ? 26.786 3.553 0.941 1.00 50.78 519 PRO A C 1
ATOM 3971 O O . PRO A 1 519 ? 26.796 4.720 1.339 1.00 50.78 519 PRO A O 1
ATOM 3974 N N . ASN A 1 520 ? 27.813 2.713 1.100 1.00 42.72 520 ASN A N 1
ATOM 3975 C CA . ASN A 1 520 ? 29.129 3.145 1.587 1.00 42.72 520 ASN A CA 1
ATOM 3976 C C . ASN A 1 520 ? 29.841 4.048 0.582 1.00 42.72 520 ASN A C 1
ATOM 3978 O O . ASN A 1 520 ? 29.749 3.754 -0.633 1.00 42.72 520 ASN A O 1
#

Foldseek 3Di:
DDPPDPVVVVVVVVVVPPPDDDDDDDDDPVPDDDDDDDDDDDPVVVVVVVVPPDDDDDDDDDDPDPPPDDPPDDAQQFFDQLLADTFHAAADEDAFFQKKKKWWQFPPDVQQQPWDADPVNQKIWDFALTKGKTWMWMARPVVRKIFTFMKIWGKDAFPAQAPQDNQWGIKIWMKTFTQDIPQPQVNPAQQLQVVLVVLVVDPVSVCQCVVCVCLQLVLLLLLLQLCLLCSLVSVCLSFRQQVQQLVLQVVVLPPPPQADDPLLVVVVVVRVVVRVVCVVVGHPAGPKMKTKMKTWGDDPQWADDPRTIIGGARGKTWMWMWIFTQPSWTKIKIFIAIKGWHQDPVSNTIMIMGGTQWMWMWTADNVGIHIYIYGYANSRHDRDTGDGDRGGGDRGDPSSNVSSVVSVVRRFDLCLLLDQLVVSQDDPVNLVVLLVCLVVLLVVLVVSDSVNSSVLSNCLSLQSLSVRMLDPSRSGGCGNRVSSVSNSCSNRPRSNCSCSGRPPPDQSQDHPNDRGNDPD

Radius of gyration: 24.54 Å; chains: 1; bounding box: 70×58×80 Å

pLDDT: mean 81.55, std 19.65, range [26.22, 98.69]